Protein 3UBK (pdb70)

Foldseek 3Di:
DFKEKEEALQDLLSQLLLLLCVQLPHDYHYHYDQFDDPPVQCVQAVVSHDTWMDGPNHIDHGSVVSSVVCCVVSVHPPNQQDPPPVLNVLLVVLLCLLVPQAQVLLCVPLCPVVSLVVSLVSNLVSLVVNLVQFDCCVAGRHDGHHSSNSSCQSRVVCLVPSCCVPQVVRRSVVVNPNNVVSNVVQCVDPSSVVSVVSNVVVVVVVVVD/DQKEWEEALQDLLSQLLLLLCVQLVHDYHYHYDQFDPPPVCCVQAVVSHDTWMAGPNHIDHGSVVNNVVCCVVSVDPPRQQDPPVVLNVLLVVLLCLLVPQAQVLLVVVLPPVSLVVSLVSNLVSLVVSLVQFDCCVAGRHDGHHSSSSSCQSRVVCLCVVCCVVQVVHRSCVVNPNNVVSNVVLCVDPSSVVSVVSNVVVVVVVD

Secondary structure (DSSP, 8-state):
--EEEES-TT-HHHHHHHHHHHHHT--EEEE-------HHHHTTSTT--S-EEEETTEEE--HHHHHHHHHHH--PSS-SS-SSHHHHHHHHHHHHIIIIIIIHHHHHHH--HHHHHHHHHHHHHHHHHHHHH---SSBTTBSS--HHHHHHHHHHHHHHHHHTTT-TTT-GGGGSTTHHHHHHHHHTSHHHHHHHHHHHHHHHHHHT-/--EEEES-TT-HHHHHHHHHHHHHT--EEEE-------HHHHTTSTT--S-EEEETTEEE--HHHHHHHHHHHS-SSS-SS-SSHHHHHHHHHHHHIIIIIIIHHHTT---HHHHHHHHHHHHHHHHHHTTT---SSBTTBSS--HHHHHHHHHHHHHHHHTTTTSTTT-GGGGSTTHHHHHHHHHHSHHHHHHHHHHHHHHHH--

Nearest PDB structures (foldseek):
  3ubk-assembly1_B  TM=1.005E+00  e=1.102E-34  Leptospira interrogans serovar Lai str. 56601
  3ubk-assembly1_A  TM=9.985E-01  e=1.442E-33  Leptospira interrogans serovar Lai str. 56601
  3ubl-assembly1_B  TM=1.001E+00  e=4.849E-32  Leptospira interrogans serovar Lai str. 56601
  3ubl-assembly1_A  TM=9.989E-01  e=1.183E-31  Leptospira interrogans serovar Lai str. 56601
  6weg-assembly2_D  TM=7.909E-01  e=2.558E-08  Francisella tularensis subsp. tularensis SCHU S4

CATH classification: 3.40.30.10 (+1 more: 1.20.1050.10)

Organism: Leptospira interrogans serogroup Icterohaemorrhagiae serovar Lai (strain 56601) (NCBI:txid189518)

Structure (mmCIF, N/CA/C/O backbone):
data_3UBK
#
_entry.id   3UBK
#
_cell.length_a   82.843
_cell.length_b   82.843
_cell.length_c   175.608
_cell.angle_alpha   90.00
_cell.angle_beta   90.00
_cell.angle_gamma   90.00
#
_symmetry.space_group_name_H-M   'P 43 2 2'
#
loop_
_entity.id
_entity.type
_entity.pdbx_description
1 polymer 'Glutathione transferase'
2 non-polymer 'SULFATE ION'
3 non-polymer GLYCEROL
4 non-polymer 'CHLORIDE ION'
5 water water
#
loop_
_atom_site.group_PDB
_atom_site.id
_atom_site.type_symbol
_atom_site.label_atom_id
_atom_site.label_alt_id
_atom_site.label_comp_id
_atom_site.label_asym_id
_atom_site.label_entity_id
_atom_site.label_seq_id
_atom_site.pdbx_PDB_ins_code
_atom_site.Cartn_x
_atom_site.Cartn_y
_atom_site.Cartn_z
_atom_site.occupancy
_atom_site.B_iso_or_equiv
_atom_site.auth_seq_id
_atom_site.auth_comp_id
_atom_site.auth_asym_id
_atom_site.auth_atom_id
_atom_site.pdbx_PDB_model_num
ATOM 1 N N . VAL A 1 2 ? 49.783 47.970 13.088 1.00 66.83 0 VAL A N 1
ATOM 2 C CA . VAL A 1 2 ? 49.488 46.511 13.015 1.00 64.10 0 VAL A CA 1
ATOM 3 C C . VAL A 1 2 ? 49.231 45.952 14.415 1.00 59.20 0 VAL A C 1
ATOM 4 O O . VAL A 1 2 ? 50.077 46.059 15.306 1.00 56.61 0 VAL A O 1
ATOM 8 N N . MET A 1 3 ? 48.058 45.354 14.589 1.00 53.66 1 MET A N 1
ATOM 9 C CA . MET A 1 3 ? 47.616 44.847 15.882 1.00 53.16 1 MET A CA 1
ATOM 10 C C . MET A 1 3 ? 48.496 43.719 16.424 1.00 48.99 1 MET A C 1
ATOM 11 O O . MET A 1 3 ? 48.817 43.692 17.610 1.00 46.47 1 MET A O 1
ATOM 16 N N . ILE A 1 4 ? 48.854 42.782 15.546 1.00 41.27 2 ILE A N 1
ATOM 17 C CA . ILE A 1 4 ? 49.549 41.568 15.939 1.00 40.81 2 ILE A CA 1
ATOM 18 C C . ILE A 1 4 ? 51.024 41.608 15.559 1.00 37.46 2 ILE A C 1
ATOM 19 O O . ILE A 1 4 ? 51.370 41.816 14.401 1.00 36.94 2 ILE A O 1
ATOM 24 N N . LYS A 1 5 ? 51.892 41.434 16.545 1.00 35.75 3 LYS A N 1
ATOM 25 C CA . LYS A 1 5 ? 53.315 41.304 16.263 1.00 37.23 3 LYS A CA 1
ATOM 26 C C . LYS A 1 5 ? 53.767 39.910 16.661 1.00 35.14 3 LYS A C 1
ATOM 27 O O . LYS A 1 5 ? 53.522 39.475 17.784 1.00 35.00 3 LYS A O 1
ATOM 33 N N . LEU A 1 6 ? 54.412 39.211 15.734 1.00 35.37 4 LEU A N 1
ATOM 34 C CA . LEU A 1 6 ? 54.976 37.895 15.996 1.00 35.65 4 LEU A CA 1
ATOM 35 C C . LEU A 1 6 ? 56.503 37.980 16.048 1.00 40.98 4 LEU A C 1
ATOM 36 O O . LEU A 1 6 ? 57.148 38.203 15.021 1.00 38.12 4 LEU A O 1
ATOM 41 N N . HIS A 1 7 ? 57.073 37.801 17.236 1.00 34.91 5 HIS A N 1
ATOM 42 C CA . HIS A 1 7 ? 58.523 37.855 17.410 1.00 37.05 5 HIS A CA 1
ATOM 43 C C . HIS A 1 7 ? 59.100 36.475 17.203 1.00 36.42 5 HIS A C 1
ATOM 44 O O . HIS A 1 7 ? 58.702 35.519 17.878 1.00 34.91 5 HIS A O 1
ATOM 51 N N . GLY A 1 8 ? 60.030 36.367 16.260 1.00 37.20 6 GLY A N 1
ATOM 52 C CA . GLY A 1 8 ? 60.707 35.102 15.985 1.00 36.68 6 GLY A CA 1
ATOM 53 C C . GLY A 1 8 ? 60.949 34.905 14.494 1.00 40.25 6 GLY A C 1
ATOM 54 O O . GLY A 1 8 ? 60.145 35.328 13.664 1.00 36.31 6 GLY A O 1
ATOM 55 N N . ALA A 1 9 ? 62.051 34.243 14.157 1.00 41.31 7 ALA A N 1
ATOM 56 C CA . ALA A 1 9 ? 62.476 34.089 12.763 1.00 45.48 7 ALA A CA 1
ATOM 57 C C . ALA A 1 9 ? 61.815 32.902 12.068 1.00 42.16 7 ALA A C 1
ATOM 58 O O . ALA A 1 9 ? 61.372 31.947 12.717 1.00 38.92 7 ALA A O 1
ATOM 60 N N . SER A 1 10 ? 61.777 32.958 10.740 1.00 36.25 8 SER A N 1
ATOM 61 C CA . SER A 1 10 ? 61.054 31.972 9.947 1.00 35.77 8 SER A CA 1
ATOM 62 C C . SER A 1 10 ? 61.757 30.633 9.855 1.00 36.99 8 SER A C 1
ATOM 63 O O . SER A 1 10 ? 61.240 29.728 9.224 1.00 37.67 8 SER A O 1
ATOM 66 N N . ILE A 1 11 ? 62.925 30.501 10.483 1.00 36.25 9 ILE A N 1
ATOM 67 C CA . ILE A 1 11 ? 63.584 29.202 10.530 1.00 42.69 9 ILE A CA 1
ATOM 68 C C . ILE A 1 11 ? 63.100 28.343 11.699 1.00 44.45 9 ILE A C 1
ATOM 69 O O . ILE A 1 11 ? 63.373 27.144 11.737 1.00 46.04 9 ILE A O 1
ATOM 74 N N . SER A 1 12 ? 62.395 28.951 12.651 1.00 41.77 10 SER A N 1
ATOM 75 C CA . SER A 1 12 ? 61.816 28.188 13.762 1.00 38.93 10 SER A CA 1
ATOM 76 C C . SER A 1 12 ? 60.506 27.498 13.372 1.00 41.36 10 SER A C 1
ATOM 77 O O . SER A 1 12 ? 59.567 28.143 12.883 1.00 38.70 10 SER A O 1
ATOM 80 N N . ASN A 1 13 ? 60.413 26.193 13.602 1.00 36.83 11 ASN A N 1
AT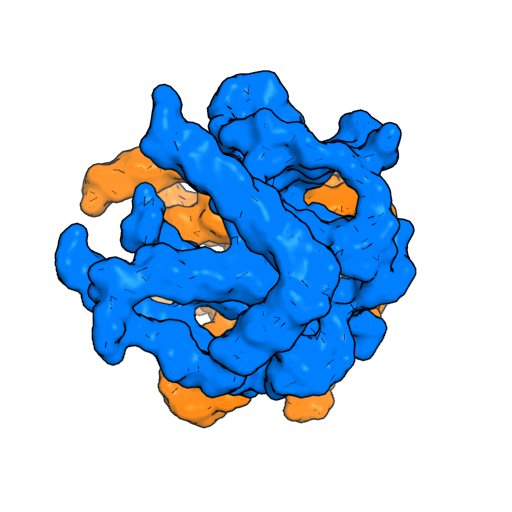OM 81 C CA . ASN A 1 13 ? 59.152 25.514 13.331 1.00 37.53 11 ASN A CA 1
ATOM 82 C C . ASN A 1 13 ? 57.991 25.933 14.256 1.00 40.74 11 ASN A C 1
ATOM 83 O O . ASN A 1 13 ? 56.821 25.885 13.855 1.00 33.83 11 ASN A O 1
ATOM 88 N N . TYR A 1 14 ? 58.310 26.355 15.477 1.00 35.97 12 TYR A N 1
ATOM 89 C CA . TYR A 1 14 ? 57.283 26.859 16.394 1.00 34.59 12 TYR A CA 1
ATOM 90 C C . TYR A 1 14 ? 56.752 28.225 15.961 1.00 36.37 12 TYR A C 1
ATOM 91 O O . TYR A 1 14 ? 55.569 28.505 16.110 1.00 30.38 12 TYR A O 1
ATOM 100 N N . VAL A 1 15 ? 57.627 29.066 15.422 1.00 31.34 13 VAL A N 1
ATOM 101 C CA . VAL A 1 15 ? 57.189 30.331 14.827 1.00 32.39 13 VAL A CA 1
ATOM 102 C C . VAL A 1 15 ? 56.283 30.008 13.646 1.00 32.99 13 VAL A C 1
ATOM 103 O O . VAL A 1 15 ? 55.183 30.564 13.495 1.00 31.76 13 VAL A O 1
ATOM 107 N N . ASN A 1 16 ? 56.722 29.071 12.818 1.00 28.69 14 ASN A N 1
ATOM 108 C CA . ASN A 1 16 ? 55.977 28.738 11.622 1.00 32.85 14 ASN A CA 1
ATOM 109 C C . ASN A 1 16 ? 54.626 28.119 11.927 1.00 36.52 14 ASN A C 1
ATOM 110 O O . ASN A 1 16 ? 53.655 28.385 11.224 1.00 31.35 14 ASN A O 1
ATOM 115 N N . LYS A 1 17 ? 54.567 27.283 12.962 1.00 33.22 15 LYS A N 1
ATOM 116 C CA . LYS A 1 17 ? 53.291 26.768 13.448 1.00 30.20 15 LYS A CA 1
ATOM 117 C C . LYS A 1 17 ? 52.281 27.915 13.681 1.00 32.27 15 LYS A C 1
ATOM 118 O O . LYS A 1 17 ? 51.133 27.856 13.238 1.00 32.01 15 LYS A O 1
ATOM 124 N N . VAL A 1 18 ? 52.709 28.953 14.386 1.00 29.54 16 VAL A N 1
ATOM 125 C CA . VAL A 1 18 ? 51.835 30.099 14.679 1.00 32.15 16 VAL A CA 1
ATOM 126 C C . VAL A 1 18 ? 51.492 30.883 13.399 1.00 33.46 16 VAL A C 1
ATOM 127 O O . VAL A 1 18 ? 50.339 31.279 13.158 1.00 33.01 16 VAL A O 1
ATOM 131 N N . LYS A 1 19 ? 52.500 31.081 12.565 1.00 30.15 17 LYS A N 1
ATOM 132 C CA . LYS A 1 19 ? 52.350 31.825 11.317 1.00 33.74 17 LYS A CA 1
ATOM 133 C C . LYS A 1 19 ? 51.313 31.184 10.385 1.00 30.44 17 LYS A C 1
ATOM 134 O O . LYS A 1 19 ? 50.521 31.881 9.734 1.00 32.33 17 LYS A O 1
ATOM 140 N N . LEU A 1 20 ? 51.317 29.852 10.303 1.00 31.78 18 LEU A N 1
ATOM 141 C CA . LEU A 1 20 ? 50.328 29.142 9.509 1.00 29.36 18 LEU A CA 1
ATOM 142 C C . LEU A 1 20 ? 48.886 29.472 9.932 1.00 33.15 18 LEU A C 1
ATOM 143 O O . LEU A 1 20 ? 47.984 29.648 9.083 1.00 28.60 18 LEU A O 1
ATOM 148 N N . GLY A 1 21 ? 48.663 29.535 11.242 1.00 30.21 19 GLY A N 1
ATOM 149 C CA . GLY A 1 21 ? 47.335 29.841 11.781 1.00 31.89 19 GLY A CA 1
ATOM 150 C C . GLY A 1 21 ? 46.929 31.274 11.490 1.00 30.80 19 GLY A C 1
ATOM 151 O O . GLY A 1 21 ? 45.805 31.525 11.077 1.00 31.53 19 GLY A O 1
ATOM 152 N N . ILE A 1 22 ? 47.848 32.213 11.701 1.00 30.15 20 ILE A N 1
ATOM 153 C CA . ILE A 1 22 ? 47.595 33.631 11.406 1.00 27.43 20 ILE A CA 1
ATOM 154 C C . ILE A 1 22 ? 47.256 33.834 9.923 1.00 30.56 20 ILE A C 1
ATOM 155 O O . ILE A 1 22 ? 46.282 34.515 9.582 1.00 30.87 20 ILE A O 1
ATOM 160 N N . LEU A 1 23 ? 48.064 33.247 9.045 1.00 31.73 21 LEU A N 1
ATOM 161 C CA . LEU A 1 23 ? 47.874 33.397 7.601 1.00 30.44 21 LEU A CA 1
ATOM 162 C C . LEU A 1 23 ? 46.566 32.788 7.146 1.00 34.93 21 LEU A C 1
ATOM 163 O O . LEU A 1 23 ? 45.866 33.359 6.311 1.00 30.09 21 LEU A O 1
ATOM 168 N N . GLU A 1 24 ? 46.234 31.621 7.691 1.00 29.78 22 GLU A N 1
ATOM 169 C CA . GLU A 1 24 ? 45.046 30.919 7.238 1.00 28.41 22 GLU A CA 1
ATOM 170 C C . GLU A 1 24 ? 43.747 31.657 7.583 1.00 32.48 22 GLU A C 1
ATOM 171 O O . GLU A 1 24 ? 42.785 31.613 6.801 1.00 29.90 22 GLU A O 1
ATOM 177 N N . LYS A 1 25 ? 43.731 32.325 8.742 1.00 30.26 23 LYS A N 1
ATOM 178 C CA . LYS A 1 25 ? 42.623 33.178 9.155 1.00 32.20 23 LYS A CA 1
ATOM 179 C C . LYS A 1 25 ? 42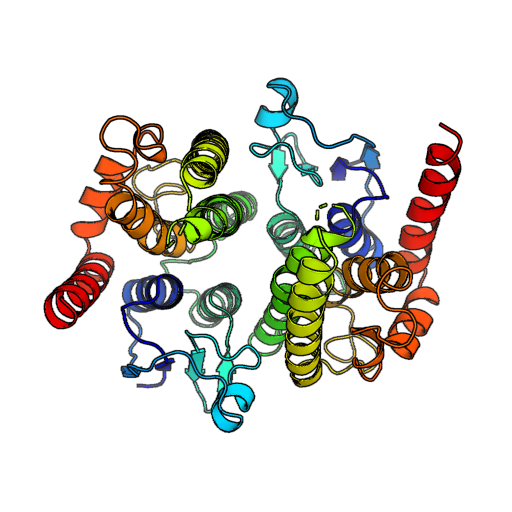.608 34.511 8.399 1.00 37.66 23 LYS A C 1
ATOM 180 O O . LYS A 1 25 ? 41.608 35.229 8.413 1.00 36.14 23 LYS A O 1
ATOM 186 N N . GLY A 1 26 ? 43.730 34.849 7.778 1.00 37.43 24 GLY A N 1
ATOM 187 C CA . GLY A 1 26 ? 43.841 36.095 7.039 1.00 36.82 24 GLY A CA 1
ATOM 188 C C . GLY A 1 26 ? 44.104 37.288 7.933 1.00 36.44 24 GLY A C 1
ATOM 189 O O . GLY A 1 26 ? 43.756 38.411 7.587 1.00 38.69 24 GLY A O 1
ATOM 190 N N . LEU A 1 27 ? 44.698 37.059 9.096 1.00 31.12 25 LEU A N 1
ATOM 191 C CA . LEU A 1 27 ? 44.968 38.155 10.017 1.00 32.75 25 LEU A CA 1
ATOM 192 C C . LEU A 1 27 ? 46.176 38.952 9.532 1.00 36.69 25 LEU A C 1
ATOM 193 O O . LEU A 1 27 ? 47.099 38.385 8.956 1.00 42.28 25 LEU A O 1
ATOM 198 N N . GLU A 1 28 ? 46.177 40.257 9.775 1.00 39.50 26 GLU A N 1
ATOM 199 C CA . GLU A 1 28 ? 47.364 41.069 9.524 1.00 45.62 26 GLU A CA 1
ATOM 200 C C . GLU A 1 28 ? 48.320 41.010 10.712 1.00 42.95 26 GLU A C 1
ATOM 201 O O . GLU A 1 28 ? 47.895 41.082 11.866 1.00 42.39 26 GLU A O 1
ATOM 207 N N . TYR A 1 29 ? 49.612 40.901 10.426 1.00 38.08 27 TYR A N 1
ATOM 208 C CA . TYR A 1 29 ? 50.617 40.822 11.479 1.00 36.73 27 TYR A CA 1
ATOM 209 C C . TYR A 1 29 ? 51.937 41.390 10.964 1.00 39.26 27 TYR A C 1
ATOM 210 O O . TYR A 1 29 ? 52.139 41.513 9.756 1.00 35.42 27 TYR A O 1
ATOM 219 N N . GLU A 1 30 ? 52.828 41.747 11.880 1.00 36.94 28 GLU A N 1
ATOM 220 C CA . GLU A 1 30 ? 54.211 41.983 11.501 1.00 44.75 28 GLU A CA 1
ATOM 221 C C . GLU A 1 30 ? 55.100 40.953 12.177 1.00 42.19 28 GLU A C 1
ATOM 222 O O . GLU A 1 30 ? 54.945 40.667 13.365 1.00 41.08 28 GLU A O 1
ATOM 228 N N . GLN A 1 31 ? 56.016 40.375 11.414 1.00 37.49 29 GLN A N 1
ATOM 229 C CA . GLN A 1 31 ? 56.962 39.438 11.988 1.00 38.99 29 GLN A CA 1
ATOM 230 C C . GLN A 1 31 ? 58.271 40.156 12.305 1.00 43.32 29 GLN A C 1
ATOM 231 O O . GLN A 1 31 ? 58.873 40.790 11.433 1.00 43.02 29 GLN A O 1
ATOM 237 N N . ILE A 1 32 ? 58.689 40.059 13.564 1.00 41.43 30 ILE A N 1
ATOM 238 C CA . ILE A 1 32 ? 59.915 40.687 14.039 1.00 44.13 30 ILE A CA 1
ATOM 239 C C . ILE A 1 32 ? 60.957 39.609 14.220 1.00 46.33 30 ILE A C 1
ATOM 240 O O . ILE A 1 32 ? 60.836 38.754 15.098 1.00 41.40 30 ILE A O 1
ATOM 245 N N . ARG A 1 33 ? 61.973 39.641 13.365 1.00 43.07 31 ARG A N 1
ATOM 246 C CA . ARG A 1 33 ? 62.964 38.586 13.331 1.00 49.65 31 ARG A CA 1
ATOM 247 C C . ARG A 1 33 ? 63.947 38.787 14.463 1.00 56.35 31 ARG A C 1
ATOM 248 O O . ARG A 1 33 ? 64.692 39.764 14.496 1.00 58.47 31 ARG A O 1
ATOM 256 N N . ILE A 1 34 ? 63.910 37.868 15.413 1.00 56.67 32 ILE A N 1
ATOM 257 C CA . ILE A 1 34 ? 64.912 37.794 16.443 1.00 55.99 32 ILE A CA 1
ATOM 258 C C . ILE A 1 34 ? 65.198 36.321 16.661 1.00 59.99 32 ILE A C 1
ATOM 259 O O . ILE A 1 34 ? 64.460 35.447 16.172 1.00 48.91 32 ILE A O 1
ATOM 264 N N . ALA A 1 35 ? 66.283 36.056 17.383 1.00 62.77 33 ALA A N 1
ATOM 265 C CA . ALA A 1 35 ? 66.659 34.706 17.773 1.00 64.71 33 ALA A CA 1
ATOM 266 C C . ALA A 1 35 ? 66.367 34.549 19.258 1.00 64.03 33 ALA A C 1
ATOM 267 O O . ALA A 1 35 ? 66.201 35.548 19.968 1.00 61.11 33 ALA A O 1
ATOM 269 N N . PRO A 1 36 ? 66.291 33.298 19.733 1.00 63.10 34 PRO A N 1
ATOM 270 C CA . PRO A 1 36 ? 66.141 33.086 21.167 1.00 65.82 34 PRO A CA 1
ATOM 271 C C . PRO A 1 36 ? 67.216 33.876 21.919 1.00 67.32 34 PRO A C 1
ATOM 272 O O . PRO A 1 36 ? 68.236 34.246 21.329 1.00 66.61 34 PRO A O 1
ATOM 276 N N . SER A 1 37 ? 66.992 34.149 23.200 1.00 65.31 35 SER A N 1
ATOM 277 C CA . SER A 1 37 ? 67.927 34.972 23.964 1.00 65.04 35 SER A CA 1
ATOM 278 C C . SER A 1 37 ? 67.645 34.918 25.470 1.00 67.09 35 SER A C 1
ATOM 279 O O . SER A 1 37 ? 66.494 34.783 25.895 1.00 64.39 35 SER A O 1
ATOM 282 N N . GLN A 1 38 ? 68.702 35.017 26.273 1.00 65.14 36 GLN A N 1
ATOM 283 C CA . GLN A 1 38 ? 68.553 35.020 27.725 1.00 67.54 36 GLN A CA 1
ATOM 284 C C . GLN A 1 38 ? 68.775 36.410 28.333 1.00 71.11 36 GLN A C 1
ATOM 285 O O . GLN A 1 38 ? 68.839 36.557 29.555 1.00 72.30 36 GLN A O 1
ATOM 291 N N . GLU A 1 39 ? 68.884 37.428 27.482 1.00 71.86 37 GLU A N 1
ATOM 292 C CA . GLU A 1 39 ? 68.943 38.810 27.961 1.00 75.81 37 GLU A CA 1
ATOM 293 C C . GLU A 1 39 ? 67.745 39.119 28.856 1.00 76.83 37 GLU A C 1
ATOM 294 O O . GLU A 1 39 ? 66.601 38.787 28.519 1.00 74.57 37 GLU A O 1
ATOM 300 N N . GLU A 1 40 ? 68.014 39.753 29.994 1.00 74.96 38 GLU A N 1
ATOM 301 C CA . GLU A 1 40 ? 66.970 40.079 30.962 1.00 74.72 38 GLU A CA 1
ATOM 302 C C . GLU A 1 40 ? 65.834 40.876 30.313 1.00 75.36 38 GLU A C 1
ATOM 303 O O . GLU A 1 40 ? 64.688 40.840 30.773 1.00 75.92 38 GLU A O 1
ATOM 309 N N . ASP A 1 41 ? 66.162 41.585 29.238 1.00 73.38 39 ASP A N 1
ATOM 310 C CA . ASP A 1 41 ? 65.187 42.382 28.505 1.00 74.34 39 ASP A CA 1
ATOM 311 C C . ASP A 1 41 ? 64.164 41.466 27.824 1.00 70.81 39 ASP A C 1
ATOM 312 O O . ASP A 1 41 ? 62.953 41.708 27.870 1.00 67.82 39 ASP A O 1
ATOM 317 N N . PHE A 1 42 ? 64.668 40.406 27.204 1.00 65.87 40 PHE A N 1
ATOM 318 C CA . PHE A 1 42 ? 63.828 39.432 26.519 1.00 63.12 40 PHE A CA 1
ATOM 319 C C . PHE A 1 42 ? 63.078 38.543 27.519 1.00 60.91 40 PHE A C 1
ATOM 320 O O . PHE A 1 42 ? 61.881 38.290 27.356 1.00 56.46 40 PHE A O 1
ATOM 328 N N . LEU A 1 43 ? 63.776 38.088 28.558 1.00 52.60 41 LEU A N 1
ATOM 329 C CA . LEU A 1 43 ? 63.173 37.204 29.557 1.00 55.03 41 LEU A CA 1
ATOM 330 C C . LEU A 1 43 ? 61.936 37.827 30.195 1.00 56.42 41 LEU A C 1
ATOM 331 O O . LEU A 1 43 ? 61.052 37.119 30.690 1.00 52.89 41 LEU A O 1
ATOM 336 N N . LYS A 1 44 ? 61.876 39.154 30.185 1.00 57.94 42 LYS A N 1
ATOM 337 C CA . LYS A 1 44 ? 60.725 39.855 30.734 1.00 60.65 42 LYS A CA 1
ATOM 338 C C . LYS A 1 44 ? 59.452 39.601 29.919 1.00 58.03 42 LYS A C 1
ATOM 339 O O . LYS A 1 44 ? 58.346 39.662 30.463 1.00 56.03 42 LYS A O 1
ATOM 345 N N . ILE A 1 45 ? 59.606 39.317 28.625 1.00 55.18 43 ILE A N 1
ATOM 346 C CA . ILE A 1 45 ? 58.453 39.038 27.762 1.00 53.54 43 ILE A CA 1
ATOM 347 C C . ILE A 1 45 ? 58.371 37.561 27.384 1.00 53.12 43 ILE A C 1
ATOM 348 O O . ILE A 1 45 ? 57.307 37.067 26.995 1.00 53.24 43 ILE A O 1
ATOM 353 N N . SER A 1 46 ? 59.496 36.865 27.525 1.00 48.40 44 SER A N 1
ATOM 354 C CA . SER A 1 46 ? 59.603 35.453 27.184 1.00 43.91 44 SER A CA 1
ATOM 355 C C . SER A 1 46 ? 60.512 34.753 28.184 1.00 48.30 44 SER A C 1
ATOM 356 O O . SER A 1 46 ? 61.698 34.536 27.917 1.00 44.07 44 SER A O 1
ATOM 359 N N . PRO A 1 47 ? 59.943 34.389 29.340 1.00 50.64 45 PRO A N 1
ATOM 360 C CA . PRO A 1 47 ? 60.617 33.829 30.514 1.00 51.09 45 PRO A CA 1
ATOM 361 C C . PRO A 1 47 ? 61.679 32.759 30.229 1.00 53.25 45 PRO A C 1
ATOM 362 O O . PRO A 1 47 ? 62.698 32.730 30.917 1.00 50.71 45 PRO A O 1
ATOM 366 N N . MET A 1 48 ? 61.445 31.889 29.245 1.00 52.48 46 MET A N 1
ATOM 367 C CA . MET A 1 48 ? 62.405 30.825 28.907 1.00 51.79 46 MET A CA 1
ATOM 368 C C . MET A 1 48 ? 63.387 31.235 27.816 1.00 51.46 46 MET A C 1
ATOM 369 O O . MET A 1 48 ? 64.270 30.456 27.443 1.00 51.14 46 MET A O 1
ATOM 374 N N . GLY A 1 49 ? 63.218 32.442 27.282 1.00 46.18 47 GLY A N 1
ATOM 375 C CA . GLY A 1 49 ? 64.069 32.911 26.188 1.00 46.72 47 GLY A CA 1
ATOM 376 C C . GLY A 1 49 ? 63.743 32.259 24.851 1.00 49.61 47 GLY A C 1
ATOM 377 O O . GLY A 1 49 ? 64.594 32.183 23.963 1.00 53.43 47 GLY A O 1
ATOM 378 N N . LYS A 1 50 ? 62.503 31.797 24.699 1.00 47.67 48 LYS A N 1
ATOM 379 C CA . LYS A 1 50 ? 62.092 31.096 23.481 1.00 43.55 48 LYS A CA 1
ATOM 380 C C . LYS A 1 50 ? 61.365 32.007 22.502 1.00 39.55 48 LYS A C 1
ATOM 381 O O . LYS A 1 50 ? 60.897 33.088 22.861 1.00 39.83 48 LYS A O 1
ATOM 387 N N . ILE A 1 51 ? 61.276 31.547 21.260 1.00 40.34 49 ILE A N 1
ATOM 388 C CA . ILE A 1 51 ? 60.397 32.143 20.269 1.00 40.70 49 ILE A CA 1
ATOM 389 C C . ILE A 1 51 ? 59.450 31.034 19.832 1.00 37.16 49 ILE A C 1
ATOM 390 O O . ILE A 1 51 ? 59.804 29.861 19.916 1.00 43.56 49 ILE A O 1
ATOM 395 N N . PRO A 1 52 ? 58.247 31.386 19.362 1.00 34.31 50 PRO A N 1
ATOM 396 C CA . PRO A 1 52 ? 57.697 32.724 19.141 1.00 34.91 50 PRO A CA 1
ATOM 397 C C . PRO A 1 52 ? 57.125 33.383 20.391 1.00 35.88 50 PRO A C 1
ATOM 398 O O . PRO A 1 52 ? 56.771 32.709 21.369 1.00 33.92 50 PRO A O 1
ATOM 402 N N . VAL A 1 53 ? 57.033 34.707 20.337 1.00 31.60 51 VAL A N 1
ATOM 403 C CA . VAL A 1 53 ? 56.253 35.467 21.296 1.00 33.87 51 VAL A CA 1
ATOM 404 C C . VAL A 1 53 ? 55.245 36.272 20.493 1.00 37.31 51 VAL A C 1
ATOM 405 O O . VAL A 1 53 ? 55.609 36.899 19.493 1.00 36.82 51 VAL A O 1
ATOM 409 N N . LEU A 1 54 ? 53.981 36.248 20.913 1.00 28.75 52 LEU A N 1
ATOM 410 C CA . LEU A 1 54 ? 52.962 37.092 20.301 1.00 33.38 52 LEU A CA 1
ATOM 411 C C . LEU A 1 54 ? 52.790 38.358 21.122 1.00 37.47 52 LEU A C 1
ATOM 412 O O . LEU A 1 54 ? 52.660 38.311 22.357 1.00 39.52 52 LEU A O 1
ATOM 417 N N . GLU A 1 55 ? 52.798 39.498 20.445 1.00 34.71 53 GLU A N 1
ATOM 418 C CA . GLU A 1 55 ? 52.538 40.765 21.123 1.00 33.38 53 GLU A CA 1
ATOM 419 C C . GLU A 1 55 ? 51.255 41.391 20.585 1.00 37.83 53 GLU A C 1
ATOM 420 O O . GLU A 1 55 ? 51.081 41.526 19.372 1.00 34.26 53 GLU A O 1
ATOM 426 N N . MET A 1 56 ? 50.344 41.718 21.492 1.00 39.82 54 MET A N 1
ATOM 427 C CA . MET A 1 56 ? 49.159 42.529 21.184 1.00 48.89 54 MET A CA 1
ATOM 428 C C . MET A 1 56 ? 48.918 43.477 22.347 1.00 56.46 54 MET A C 1
ATOM 429 O O . MET A 1 56 ? 49.123 43.106 23.501 1.00 60.31 54 MET A O 1
ATOM 434 N N . ASP A 1 57 ? 48.461 44.689 22.059 1.00 64.07 55 ASP A N 1
ATOM 435 C CA . ASP A 1 57 ? 48.123 45.640 23.121 1.00 68.56 55 ASP A CA 1
ATOM 436 C C . ASP A 1 57 ? 49.141 45.633 24.265 1.00 68.97 55 ASP A C 1
ATOM 437 O O . ASP A 1 57 ? 48.761 45.525 25.429 1.00 73.59 55 ASP A O 1
ATOM 439 N N . GLY A 1 58 ? 50.426 45.757 23.932 1.00 66.98 56 GLY A N 1
ATOM 440 C CA . GLY A 1 58 ? 51.498 45.733 24.933 1.00 62.92 56 GLY A CA 1
ATOM 441 C C . GLY A 1 58 ? 51.518 44.497 25.824 1.00 58.22 56 GLY A C 1
ATOM 442 O O . GLY A 1 58 ? 52.243 44.447 26.816 1.00 57.44 56 GLY A O 1
ATOM 443 N N . LYS A 1 59 ? 50.719 43.496 25.477 1.00 53.41 57 LYS A N 1
ATOM 444 C CA . LYS A 1 59 ? 50.706 42.240 26.212 1.00 49.67 57 LYS A CA 1
ATOM 445 C C . LYS A 1 59 ? 51.381 41.129 25.414 1.00 44.62 57 LYS A C 1
ATOM 446 O O . LYS A 1 59 ? 51.302 41.104 24.183 1.00 40.05 57 LYS A O 1
ATOM 452 N N . PHE A 1 60 ? 52.035 40.207 26.118 1.00 36.59 58 PHE A N 1
ATOM 453 C CA . PHE A 1 60 ? 52.836 39.193 25.462 1.00 35.63 58 PHE A CA 1
ATOM 454 C C . PHE A 1 60 ? 52.407 37.785 25.819 1.00 35.16 58 PHE A C 1
ATOM 455 O O . PHE A 1 60 ? 52.183 37.485 26.985 1.00 38.83 58 PHE A O 1
ATOM 463 N N . ILE A 1 61 ? 52.327 36.914 24.815 1.00 32.84 59 ILE A N 1
ATOM 464 C CA . ILE A 1 61 ? 52.089 35.489 25.045 1.00 35.05 59 ILE A CA 1
ATOM 465 C C . ILE A 1 61 ? 53.254 34.705 24.439 1.00 39.03 59 ILE A C 1
ATOM 466 O O . ILE A 1 61 ? 53.622 34.944 23.283 1.00 38.27 59 ILE A O 1
ATOM 471 N N . PHE A 1 62 ? 53.843 33.781 25.200 1.00 31.29 60 PHE A N 1
ATOM 472 C CA . PHE A 1 62 ? 55.171 33.245 24.830 1.00 39.06 60 PHE A CA 1
ATOM 473 C C . PHE A 1 62 ? 55.298 31.730 24.682 1.00 42.28 60 PHE A C 1
ATOM 474 O O . PHE A 1 62 ? 56.405 31.181 24.793 1.00 48.57 60 PHE A O 1
ATOM 482 N N . GLU A 1 63 ? 54.195 31.047 24.435 1.00 37.51 61 GLU A N 1
ATOM 483 C CA A GLU A 1 63 ? 54.239 29.619 24.117 0.50 37.42 61 GLU A CA 1
ATOM 484 C CA B GLU A 1 63 ? 54.268 29.629 24.096 0.50 37.50 61 GLU A CA 1
ATOM 485 C C . GLU A 1 63 ? 53.311 29.382 22.933 1.00 35.72 61 GLU A C 1
ATOM 486 O O . GLU A 1 63 ? 52.165 29.838 22.947 1.00 32.11 61 GLU A O 1
ATOM 497 N N . SER A 1 64 ? 53.803 28.692 21.910 1.00 30.81 62 SER A N 1
ATOM 498 C CA . SER A 1 64 ? 53.101 28.564 20.643 1.00 32.64 62 SER A CA 1
ATOM 499 C C . SER A 1 64 ? 51.703 27.966 20.764 1.00 33.01 62 SER A C 1
ATOM 500 O O . SER A 1 64 ? 50.772 28.407 20.088 1.00 32.87 62 SER A O 1
ATOM 503 N N . GLY A 1 65 ? 51.548 26.947 21.604 1.00 34.64 63 GLY A N 1
ATOM 504 C CA . GLY A 1 65 ? 50.205 26.401 21.856 1.00 33.18 63 GLY A CA 1
ATOM 505 C C . GLY A 1 65 ? 49.246 27.420 22.464 1.00 29.06 63 GLY A C 1
ATOM 506 O O . GLY A 1 65 ? 48.114 27.597 21.984 1.00 28.78 63 GLY A O 1
ATOM 507 N N . ALA A 1 66 ? 49.677 28.098 23.524 1.00 30.68 64 ALA A N 1
ATOM 508 C CA . ALA A 1 66 ? 48.840 29.153 24.134 1.00 27.58 64 ALA A CA 1
ATOM 509 C C . ALA A 1 66 ? 48.545 30.297 23.160 1.00 27.50 64 ALA A C 1
ATOM 510 O O . ALA A 1 66 ? 47.448 30.851 23.171 1.00 28.18 64 ALA A O 1
ATOM 512 N N . ILE A 1 67 ? 49.538 30.682 22.354 1.00 27.93 65 ILE A N 1
ATOM 513 C CA . ILE A 1 67 ? 49.316 31.690 21.297 1.00 29.96 65 ILE A CA 1
ATOM 514 C C . ILE A 1 67 ? 48.176 31.298 20.340 1.00 30.10 65 ILE A C 1
ATOM 515 O O . ILE A 1 67 ? 47.252 32.080 20.104 1.00 28.80 65 ILE A O 1
ATOM 520 N N . LEU A 1 68 ? 48.238 30.097 19.773 1.00 24.64 66 LEU A N 1
ATOM 521 C CA . LEU A 1 68 ? 47.215 29.691 18.814 1.00 30.66 66 LEU A CA 1
ATOM 522 C C . LEU A 1 68 ? 45.833 29.472 19.453 1.00 26.64 66 LEU A C 1
ATOM 523 O O . LEU A 1 68 ? 44.820 29.740 18.826 1.00 31.09 66 LEU A O 1
ATOM 528 N N . GLU A 1 69 ? 45.792 28.999 20.700 1.00 25.55 67 GLU A N 1
ATOM 529 C CA . GLU A 1 69 ? 44.510 28.860 21.404 1.00 27.26 67 GLU A CA 1
ATOM 530 C C . GLU A 1 69 ? 43.921 30.247 21.653 1.00 25.74 67 GLU A C 1
ATOM 531 O O . GLU A 1 69 ? 42.713 30.463 21.552 1.00 27.89 67 GLU A O 1
ATOM 537 N N . PHE A 1 70 ? 44.798 31.193 21.959 1.00 25.06 68 PHE A N 1
ATOM 538 C CA . PHE A 1 70 ? 44.375 32.576 22.199 1.00 26.30 68 PHE A CA 1
ATOM 539 C C . PHE A 1 70 ? 43.821 33.229 20.919 1.00 29.40 68 PHE A C 1
ATOM 540 O O . PHE A 1 70 ? 42.711 33.788 20.914 1.00 29.64 68 PHE A O 1
ATOM 548 N N . LEU A 1 71 ? 44.593 33.153 19.838 1.00 26.34 69 LEU A N 1
ATOM 549 C CA . LEU A 1 71 ? 44.176 33.738 18.570 1.00 26.13 69 LEU A CA 1
ATOM 550 C C . LEU A 1 71 ? 42.860 33.133 18.094 1.00 29.73 69 LEU A C 1
ATOM 551 O O . LEU A 1 71 ? 42.008 33.843 17.572 1.00 29.83 69 LEU A O 1
ATOM 556 N N . ASP A 1 72 ? 42.685 31.829 18.287 1.00 26.96 70 ASP A N 1
ATOM 557 C CA . ASP A 1 72 ? 41.450 31.177 17.875 1.00 28.38 70 ASP A CA 1
ATOM 558 C C . ASP A 1 72 ? 40.256 31.625 18.723 1.00 32.78 70 ASP A C 1
ATOM 559 O O . ASP A 1 72 ? 39.138 31.640 18.235 1.00 30.24 70 ASP A O 1
ATOM 564 N N . THR A 1 73 ? 40.503 31.989 19.983 1.00 27.98 71 THR A N 1
ATOM 565 C CA . THR A 1 73 ? 39.447 32.458 20.857 1.00 28.75 71 THR A CA 1
ATOM 566 C C . THR A 1 73 ? 39.028 33.882 20.468 1.00 33.56 71 THR A C 1
ATOM 567 O O . THR A 1 73 ? 37.842 34.163 20.246 1.00 29.23 71 THR A O 1
ATOM 571 N N . ILE A 1 74 ? 39.999 34.784 20.369 1.00 27.61 72 ILE A N 1
ATOM 572 C CA . ILE A 1 74 ? 39.656 36.165 20.046 1.00 33.05 72 ILE A CA 1
ATOM 573 C C . ILE A 1 74 ? 39.364 36.429 18.569 1.00 31.35 72 ILE A C 1
ATOM 574 O O . ILE A 1 74 ? 38.627 37.353 18.250 1.00 30.15 72 ILE A O 1
ATOM 579 N N . PHE A 1 75 ? 39.959 35.646 17.671 1.00 28.27 73 PHE A N 1
ATOM 580 C CA . PHE A 1 75 ? 39.643 35.758 16.237 1.00 29.35 73 PHE A CA 1
ATOM 581 C C . PHE A 1 75 ? 39.047 34.459 15.703 1.00 27.81 73 PHE A C 1
ATOM 582 O O . PHE A 1 75 ? 39.729 33.706 14.993 1.00 31.48 73 PHE A O 1
ATOM 590 N N . PRO A 1 76 ? 37.771 34.188 16.033 1.00 28.96 74 PRO A N 1
ATOM 591 C CA . PRO A 1 76 ? 37.167 32.888 15.738 1.00 28.98 74 PRO A CA 1
ATOM 592 C C . PRO A 1 76 ? 36.751 32.714 14.272 1.00 30.52 74 PRO A C 1
ATOM 593 O O . PRO A 1 76 ? 36.193 31.681 13.924 1.00 32.04 74 PRO A O 1
ATOM 597 N N . GLN A 1 77 ? 37.036 33.698 13.424 1.00 30.35 75 GLN A N 1
ATOM 598 C CA . GLN A 1 77 ? 36.767 33.572 11.985 1.00 30.59 75 GLN A CA 1
ATOM 599 C C . GLN A 1 77 ? 37.460 32.347 11.400 1.00 38.29 75 GLN A C 1
ATOM 600 O O . GLN A 1 77 ? 38.478 31.879 11.936 1.00 31.82 75 GLN A O 1
ATOM 606 N N . THR A 1 78 ? 36.920 31.847 10.289 1.00 33.38 76 THR A N 1
ATOM 607 C CA A THR A 1 78 ? 37.408 30.607 9.706 0.50 36.23 76 THR A CA 1
ATOM 608 C CA B THR A 1 78 ? 37.404 30.613 9.660 0.50 34.91 76 THR A CA 1
ATOM 609 C C . THR A 1 78 ? 38.887 30.681 9.298 1.00 34.31 76 THR A C 1
ATOM 610 O O . THR A 1 78 ? 39.372 31.719 8.876 1.00 32.12 76 THR A O 1
ATOM 617 N N . PRO A 1 79 ? 39.621 29.565 9.459 1.00 32.02 77 PRO A N 1
ATOM 618 C CA . PRO A 1 79 ? 39.154 28.310 10.023 1.00 29.84 77 PRO A CA 1
ATOM 619 C C . PRO A 1 79 ? 39.218 28.352 11.536 1.00 29.68 77 PRO A C 1
ATOM 620 O O . PRO A 1 79 ? 40.062 29.053 12.136 1.00 28.54 77 PRO A O 1
ATOM 624 N N . LYS A 1 80 ? 38.326 27.591 12.142 1.00 29.10 78 LYS A N 1
ATOM 625 C CA . LYS A 1 80 ? 38.361 27.348 13.568 1.00 30.69 78 LYS A CA 1
ATOM 626 C C . LYS A 1 80 ? 39.474 26.354 13.851 1.00 29.60 78 LYS A C 1
ATOM 627 O O . LYS A 1 80 ? 39.377 25.177 13.477 1.00 32.66 78 LYS A O 1
ATOM 633 N N . LEU A 1 81 ? 40.545 26.820 14.485 1.00 27.91 79 LEU A N 1
ATOM 634 C CA . LEU A 1 81 ? 41.684 25.951 14.742 1.00 27.97 79 LEU A CA 1
ATOM 635 C C . LEU A 1 81 ? 41.297 24.852 15.716 1.00 29.52 79 LEU A C 1
ATOM 636 O O . LEU A 1 81 ? 41.819 23.748 15.651 1.00 29.52 79 LEU A O 1
ATOM 641 N N . ILE A 1 82 ? 40.359 25.164 16.602 1.00 28.85 80 ILE A N 1
ATOM 642 C CA . ILE A 1 82 ? 39.802 24.193 17.530 1.00 29.20 80 ILE A CA 1
ATOM 643 C C . ILE A 1 82 ? 38.373 23.983 17.083 1.00 31.52 80 ILE A C 1
ATOM 644 O O . ILE A 1 82 ? 37.561 24.907 17.181 1.00 30.75 80 ILE A O 1
ATOM 649 N N . PRO A 1 83 ? 38.050 22.781 16.586 1.00 29.84 81 PRO A N 1
ATOM 650 C CA . PRO A 1 83 ? 36.688 22.529 16.124 1.00 32.46 81 PRO A CA 1
ATOM 651 C C . PRO A 1 83 ? 35.647 22.733 17.215 1.00 35.84 81 PRO A C 1
ATOM 652 O O . PRO A 1 83 ? 35.924 22.532 18.403 1.00 28.20 81 PRO A O 1
ATOM 656 N N . GLU A 1 84 ? 34.440 23.104 16.797 1.00 38.17 82 GLU A N 1
ATOM 657 C CA . GLU A 1 84 ? 33.332 23.318 17.719 1.00 40.92 82 GLU A CA 1
ATOM 658 C C . GLU A 1 84 ? 32.900 22.014 18.381 1.00 38.78 82 GLU A C 1
ATOM 659 O O . GLU A 1 84 ? 32.560 21.991 19.553 1.00 41.56 82 GLU A O 1
ATOM 665 N N . ASP A 1 85 ? 32.925 20.921 17.635 1.00 38.65 83 ASP A N 1
ATOM 666 C CA . ASP A 1 85 ? 32.614 19.638 18.242 1.00 38.85 83 ASP A CA 1
ATOM 667 C C . ASP A 1 85 ? 33.716 19.216 19.222 1.00 33.28 83 ASP A C 1
ATOM 668 O O . ASP A 1 85 ? 34.880 19.098 18.843 1.00 36.43 83 ASP A O 1
ATOM 673 N N . PRO A 1 86 ? 33.352 18.976 20.495 1.00 34.55 84 PRO A N 1
ATOM 674 C CA . PRO A 1 86 ? 34.408 18.741 21.498 1.00 31.91 84 PRO A CA 1
ATOM 675 C C . PRO A 1 86 ? 35.208 17.460 21.287 1.00 34.15 84 PRO A C 1
ATOM 676 O O . PRO A 1 86 ? 36.379 17.413 21.632 1.00 34.62 84 PRO A O 1
ATOM 680 N N . TRP A 1 87 ? 34.595 16.428 20.711 1.00 34.86 85 TRP A N 1
ATOM 681 C CA . TRP A 1 87 ? 35.348 15.217 20.379 1.00 34.19 85 TRP A CA 1
ATOM 682 C C . TRP A 1 87 ? 36.339 15.456 19.236 1.00 30.67 85 TRP A C 1
ATOM 683 O O . TRP A 1 87 ? 37.466 14.979 19.278 1.00 38.10 85 TRP A O 1
ATOM 694 N N . GLU A 1 88 ? 35.922 16.198 18.212 1.00 34.44 86 GLU A N 1
ATOM 695 C CA A GLU A 1 88 ? 36.797 16.601 17.109 0.50 34.66 86 GLU A CA 1
ATOM 696 C CA B GLU A 1 88 ? 36.857 16.509 17.145 0.50 34.64 86 GLU A CA 1
ATOM 697 C C . GLU A 1 88 ? 37.950 17.461 17.651 1.00 35.86 86 GLU A C 1
ATOM 698 O O . GLU A 1 88 ? 39.100 17.349 17.232 1.00 32.13 86 GLU A O 1
ATOM 709 N N . ALA A 1 89 ? 37.618 18.352 18.585 1.00 32.39 87 ALA A N 1
ATOM 710 C CA . ALA A 1 89 ? 38.634 19.218 19.199 1.00 29.71 87 ALA A CA 1
ATOM 711 C C . ALA A 1 89 ? 39.697 18.395 19.933 1.00 30.37 87 ALA A C 1
ATOM 712 O O . ALA A 1 89 ? 40.894 18.682 19.850 1.00 30.80 87 ALA A O 1
ATOM 714 N N . ALA A 1 90 ? 39.252 17.390 20.685 1.00 31.66 88 ALA A N 1
ATOM 715 C CA . ALA A 1 90 ? 40.193 16.544 21.414 1.00 33.08 88 ALA A CA 1
ATOM 716 C C . ALA A 1 90 ? 41.162 15.875 20.443 1.00 29.34 88 ALA A C 1
ATOM 717 O O . ALA A 1 90 ? 42.378 15.849 20.681 1.00 37.07 88 ALA A O 1
ATOM 719 N N . ARG A 1 91 ? 40.625 15.348 19.339 1.00 32.12 89 ARG A N 1
ATOM 720 C CA . ARG A 1 91 ? 41.442 14.660 18.338 1.00 32.43 89 ARG A CA 1
ATOM 721 C C . ARG A 1 91 ? 42.429 15.647 17.728 1.00 34.80 89 ARG A C 1
ATOM 722 O O . ARG A 1 91 ? 43.604 15.339 17.552 1.00 30.39 89 ARG A O 1
ATOM 725 N N . VAL A 1 92 ? 41.967 16.862 17.434 1.00 32.49 90 VAL A N 1
ATOM 726 C CA . VAL A 1 92 ? 42.893 17.878 16.939 1.00 29.61 90 VAL A CA 1
ATOM 727 C C . VAL A 1 92 ? 44.035 18.130 17.930 1.00 31.03 90 VAL A C 1
ATOM 728 O O . VAL A 1 92 ? 45.216 18.194 17.551 1.00 30.48 90 VAL A O 1
ATOM 732 N N . ARG A 1 93 ? 43.704 18.269 19.214 1.00 30.10 91 ARG A N 1
ATOM 733 C CA . ARG A 1 93 ? 44.754 18.467 20.218 1.00 32.19 91 ARG A CA 1
ATOM 734 C C . ARG A 1 93 ? 45.674 17.240 20.370 1.00 28.76 91 ARG A C 1
ATOM 735 O O . ARG A 1 93 ? 46.884 17.381 20.517 1.00 33.32 91 ARG A O 1
ATOM 743 N N . GLU A 1 94 ? 45.099 16.047 20.335 1.00 31.29 92 GLU A N 1
ATOM 744 C CA . GLU A 1 94 ? 45.904 14.817 20.394 1.00 32.32 92 GLU A CA 1
ATOM 745 C C . GLU A 1 94 ? 46.930 14.767 19.256 1.00 34.39 92 GLU A C 1
ATOM 746 O O . GLU A 1 94 ? 48.125 14.538 19.476 1.00 34.99 92 GLU A O 1
ATOM 752 N N . ILE A 1 95 ? 46.466 15.00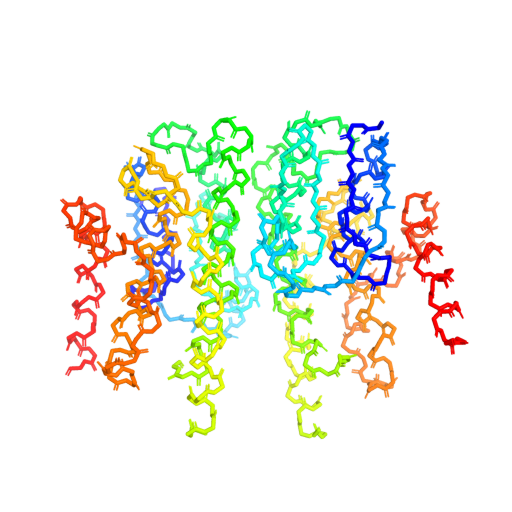6 18.035 1.00 34.06 93 ILE A N 1
ATOM 753 C CA . ILE A 1 95 ? 47.364 14.958 16.883 1.00 33.51 93 ILE A CA 1
ATOM 754 C C . ILE A 1 95 ? 48.517 15.936 17.042 1.00 32.43 93 ILE A C 1
ATOM 755 O O . ILE A 1 95 ? 49.695 15.589 16.841 1.00 32.94 93 ILE A O 1
ATOM 760 N N . SER A 1 96 ? 48.188 17.167 17.409 1.00 32.38 94 SER A N 1
ATOM 761 C CA . SER A 1 96 ? 49.220 18.191 17.582 1.00 30.31 94 SER A CA 1
ATOM 762 C C . SER A 1 96 ? 50.228 17.841 18.665 1.00 35.15 94 SER A C 1
ATOM 763 O O . SER A 1 96 ? 51.427 18.077 18.507 1.00 38.39 94 SER A O 1
ATOM 766 N N . THR A 1 97 ? 49.744 17.295 19.781 1.00 34.72 95 THR A N 1
ATOM 767 C CA . THR A 1 97 ? 50.632 16.864 20.859 1.00 38.91 95 THR A CA 1
ATOM 768 C C . THR A 1 97 ? 51.572 15.749 20.423 1.00 33.18 95 THR A C 1
ATOM 769 O O . THR A 1 97 ? 52.774 15.801 20.693 1.00 38.42 95 THR A O 1
ATOM 773 N N . ILE A 1 98 ? 51.032 14.741 19.749 1.00 36.81 96 ILE A N 1
ATOM 774 C CA . ILE A 1 98 ? 51.870 13.649 19.267 1.00 36.74 96 ILE A CA 1
ATOM 775 C C . ILE A 1 98 ? 52.972 14.179 18.359 1.00 41.21 96 ILE A C 1
ATOM 776 O O . ILE A 1 98 ? 54.145 13.826 18.517 1.00 41.07 96 ILE A O 1
ATOM 781 N N . ILE A 1 99 ? 52.602 15.032 17.407 1.00 35.70 97 ILE A N 1
ATOM 782 C CA . ILE A 1 99 ? 53.596 15.594 16.498 1.00 34.76 97 ILE A CA 1
ATOM 783 C C . ILE A 1 99 ? 54.680 16.374 17.222 1.00 33.86 97 ILE A C 1
ATOM 784 O O . ILE A 1 99 ? 55.868 16.217 16.931 1.00 43.22 97 ILE A O 1
ATOM 789 N N . GLU A 1 100 ? 54.296 17.206 18.181 1.00 37.84 98 GLU A N 1
ATOM 790 C CA . GLU A 1 100 ? 55.282 18.041 18.860 1.00 40.51 98 GLU A CA 1
ATOM 791 C C . GLU A 1 100 ? 56.097 17.311 19.918 1.00 42.45 98 GLU A C 1
ATOM 792 O O . GLU A 1 100 ? 57.322 17.461 19.986 1.00 46.77 98 GLU A O 1
ATOM 798 N N . THR A 1 101 ? 55.414 16.545 20.761 1.00 40.90 99 THR A N 1
ATOM 799 C CA . THR A 1 101 ? 56.055 15.964 21.942 1.00 41.65 99 THR A CA 1
ATOM 800 C C . THR A 1 101 ? 56.754 14.645 21.662 1.00 43.50 99 THR A C 1
ATOM 801 O O . THR A 1 101 ? 57.821 14.379 22.205 1.00 45.07 99 THR A O 1
ATOM 805 N N . TYR A 1 102 ? 56.175 13.823 20.815 1.00 42.83 100 TYR A N 1
ATOM 806 C CA . TYR A 1 102 ? 56.704 12.512 20.565 1.00 43.62 100 TYR A CA 1
ATOM 807 C C . TYR A 1 102 ? 57.432 12.383 19.238 1.00 47.22 100 TYR A C 1
ATOM 808 O O . TYR A 1 102 ? 58.037 11.381 18.977 1.00 46.88 100 TYR A O 1
ATOM 817 N N . LEU A 1 103 ? 57.359 13.394 18.397 1.00 41.95 101 LEU A N 1
ATOM 818 C CA . LEU A 1 103 ? 58.103 13.376 17.139 1.00 44.15 101 LEU A CA 1
ATOM 819 C C . LEU A 1 103 ? 59.197 14.429 17.085 1.00 47.89 101 LEU A C 1
ATOM 820 O O . LEU A 1 103 ? 60.348 14.112 16.781 1.00 51.89 101 LEU A O 1
ATOM 825 N N . ASP A 1 104 ? 58.853 15.678 17.390 1.00 49.30 102 ASP A N 1
ATOM 826 C CA . ASP A 1 104 ? 59.818 16.767 17.244 1.00 48.89 102 ASP A CA 1
ATOM 827 C C . ASP A 1 104 ? 60.827 16.887 18.376 1.00 49.85 102 ASP A C 1
ATOM 828 O O . ASP A 1 104 ? 61.999 17.194 18.138 1.00 44.22 102 ASP A O 1
ATOM 833 N N . ILE A 1 105 ? 60.376 16.692 19.609 1.00 48.44 103 ILE A N 1
ATOM 834 C CA . ILE A 1 105 ? 61.287 16.814 20.736 1.00 52.66 103 ILE A CA 1
ATOM 835 C C . ILE A 1 105 ? 62.407 15.776 20.624 1.00 51.15 103 ILE A C 1
ATOM 836 O O . ILE A 1 105 ? 63.586 16.105 20.765 1.00 55.40 103 ILE A O 1
ATOM 841 N N . PRO A 1 106 ? 62.036 14.516 20.369 1.00 51.72 104 PRO A N 1
ATOM 842 C CA . PRO A 1 106 ? 63.027 13.474 20.114 1.00 56.26 104 PRO A CA 1
ATOM 843 C C . PRO A 1 106 ? 63.950 13.846 18.953 1.00 60.22 104 PRO A C 1
ATOM 844 O O . PRO A 1 106 ? 65.174 13.830 19.108 1.00 61.44 104 PRO A O 1
ATOM 848 N N . ALA A 1 107 ? 63.363 14.184 17.806 1.00 60.95 105 ALA A N 1
ATOM 849 C CA . ALA A 1 107 ? 64.129 14.572 16.619 1.00 60.32 105 ALA A CA 1
ATOM 850 C C . ALA A 1 107 ? 65.125 15.706 16.866 1.00 61.21 105 ALA A C 1
ATOM 851 O O . ALA A 1 107 ? 66.165 15.773 16.209 1.00 62.67 105 ALA A O 1
ATOM 853 N N . ARG A 1 108 ? 64.809 16.595 17.805 1.00 60.93 106 ARG A N 1
ATOM 854 C CA . ARG A 1 108 ? 65.685 17.726 18.104 1.00 66.08 106 ARG A CA 1
ATOM 855 C C . ARG A 1 108 ? 66.979 17.276 18.779 1.00 71.81 106 ARG A C 1
ATOM 856 O O . ARG A 1 108 ? 67.990 17.986 18.746 1.00 70.64 106 ARG A O 1
ATOM 864 N N . ARG A 1 109 ? 66.941 16.096 19.394 1.00 75.19 107 ARG A N 1
ATOM 865 C CA . ARG A 1 109 ? 68.139 15.509 19.979 1.00 77.96 107 ARG A CA 1
ATOM 866 C C . ARG A 1 109 ? 69.197 15.392 18.891 1.00 78.20 107 ARG A C 1
ATOM 867 O O . ARG A 1 109 ? 70.379 15.634 19.123 1.00 77.52 107 ARG A O 1
ATOM 875 N N . ILE A 1 110 ? 68.748 15.030 17.695 1.00 79.10 108 ILE A N 1
ATOM 876 C CA . ILE A 1 110 ? 69.627 14.834 16.557 1.00 78.84 108 ILE A CA 1
ATOM 877 C C . ILE A 1 110 ? 69.869 16.118 15.766 1.00 80.79 108 ILE A C 1
ATOM 878 O O . ILE A 1 110 ? 70.972 16.673 15.778 1.00 80.55 108 ILE A O 1
ATOM 883 N N . TYR A 1 111 ? 68.829 16.585 15.080 1.00 79.12 109 TYR A N 1
ATOM 884 C CA . TYR A 1 111 ? 69.001 17.598 14.042 1.00 77.49 109 TYR A CA 1
ATOM 885 C C . TYR A 1 111 ? 69.369 18.988 14.547 1.00 75.64 109 TYR A C 1
ATOM 886 O O . TYR A 1 111 ? 69.609 19.889 13.749 1.00 76.29 109 TYR A O 1
ATOM 895 N N . LEU A 1 112 ? 69.432 19.164 15.861 1.00 75.85 110 LEU A N 1
ATOM 896 C CA . LEU A 1 112 ? 69.870 20.443 16.414 1.00 78.47 110 LEU A CA 1
ATOM 897 C C . LEU A 1 112 ? 71.389 20.489 16.586 1.00 81.14 110 LEU A C 1
ATOM 898 O O . LEU A 1 112 ? 72.007 21.550 16.464 1.00 80.97 110 LEU A O 1
ATOM 903 N N . SER A 1 118 ? 76.378 10.633 18.506 1.00 101.11 116 SER A N 1
ATOM 904 C CA . SER A 1 118 ? 76.443 9.221 18.834 1.00 101.99 116 SER A CA 1
ATOM 905 C C . SER A 1 118 ? 75.498 8.463 17.958 1.00 103.13 116 SER A C 1
ATOM 906 O O . SER A 1 118 ? 74.306 8.565 18.120 1.00 104.89 116 SER A O 1
ATOM 909 N N . PRO A 1 119 ? 76.027 7.640 17.084 1.00 103.46 117 PRO A N 1
ATOM 910 C CA . PRO A 1 119 ? 75.217 6.851 16.172 1.00 103.16 117 PRO A CA 1
ATOM 911 C C . PRO A 1 119 ? 74.330 5.949 16.991 1.00 103.02 117 PRO A C 1
ATOM 912 O O . PRO A 1 119 ? 73.315 5.462 16.506 1.00 103.04 117 PRO A O 1
ATOM 916 N N . GLU A 1 120 ? 74.735 5.676 18.217 1.00 102.12 118 GLU A N 1
ATOM 917 C CA . GLU A 1 120 ? 73.880 4.930 19.098 1.00 101.40 118 GLU A CA 1
ATOM 918 C C . GLU A 1 120 ? 72.627 5.756 19.320 1.00 99.02 118 GLU A C 1
ATOM 919 O O . GLU A 1 120 ? 71.516 5.276 19.205 1.00 98.25 118 GLU A O 1
ATOM 925 N N . ILE A 1 121 ? 72.831 7.031 19.585 1.00 95.63 119 ILE A N 1
ATOM 926 C CA . ILE A 1 121 ? 71.738 7.939 19.838 1.00 91.46 119 ILE A CA 1
ATOM 927 C C . ILE A 1 121 ? 70.857 8.048 18.619 1.00 87.82 119 ILE A C 1
ATOM 928 O O . ILE A 1 121 ? 69.684 8.259 18.710 1.00 85.84 119 ILE A O 1
ATOM 933 N N . VAL A 1 122 ? 71.460 7.878 17.469 1.00 84.15 120 VAL A N 1
ATOM 934 C CA . VAL A 1 122 ? 70.752 7.901 16.192 1.00 81.60 120 VAL A CA 1
ATOM 935 C C . VAL A 1 122 ? 69.794 6.722 16.038 1.00 81.92 120 VAL A C 1
ATOM 936 O O . VAL A 1 122 ? 68.799 6.808 15.315 1.00 80.46 120 VAL A O 1
ATOM 940 N N . GLU A 1 123 ? 70.101 5.621 16.715 1.00 80.76 121 GLU A N 1
ATOM 941 C CA . GLU A 1 123 ? 69.231 4.453 16.689 1.00 79.31 121 GLU A CA 1
ATOM 942 C C . GLU A 1 123 ? 68.133 4.539 17.742 1.00 76.19 121 GLU A C 1
ATOM 943 O O . GLU A 1 123 ? 67.000 4.127 17.496 1.00 75.41 121 GLU A O 1
ATOM 949 N N . GLU A 1 124 ? 68.469 5.061 18.918 1.00 74.02 122 GLU A N 1
ATOM 950 C CA . GLU A 1 124 ? 67.460 5.293 19.941 1.00 76.53 122 GLU A CA 1
ATOM 951 C C . GLU A 1 124 ? 66.387 6.185 19.334 1.00 74.39 122 GLU A C 1
ATOM 952 O O . GLU A 1 124 ? 65.214 5.814 19.265 1.00 75.09 122 GLU A O 1
ATOM 958 N N . VAL A 1 125 ? 66.810 7.364 18.887 1.00 70.78 123 VAL A N 1
ATOM 959 C CA . VAL A 1 125 ? 65.908 8.315 18.259 1.00 69.47 123 VAL A CA 1
ATOM 960 C C . VAL A 1 125 ? 65.132 7.673 17.118 1.00 67.60 123 VAL A C 1
ATOM 961 O O . VAL A 1 125 ? 63.950 7.957 16.938 1.00 69.25 123 VAL A O 1
ATOM 965 N N . HIS A 1 126 ? 65.775 6.790 16.359 1.00 64.87 124 HIS A N 1
ATOM 966 C CA . HIS A 1 126 ? 65.087 6.184 15.220 1.00 61.38 124 HIS A CA 1
ATOM 967 C C . HIS A 1 126 ? 63.900 5.322 15.632 1.00 62.62 124 HIS A C 1
ATOM 968 O O . HIS A 1 126 ? 62.837 5.371 15.005 1.00 64.05 124 HIS A O 1
ATOM 975 N N . SER A 1 127 ? 64.076 4.512 16.671 1.00 59.68 125 SER A N 1
ATOM 976 C CA . SER A 1 127 ? 62.990 3.638 17.102 1.00 58.24 125 SER A CA 1
ATOM 977 C C . SER A 1 127 ? 61.888 4.457 17.767 1.00 53.50 125 SER A C 1
ATOM 978 O O . SER A 1 127 ? 60.706 4.152 17.626 1.00 54.12 125 SER A O 1
ATOM 981 N N . THR A 1 128 ? 62.284 5.489 18.501 1.00 50.83 126 THR A N 1
ATOM 982 C CA . THR A 1 128 ? 61.321 6.389 19.132 1.00 55.89 126 THR A CA 1
ATOM 983 C C . THR A 1 128 ? 60.422 7.051 18.084 1.00 53.55 126 THR A C 1
ATOM 984 O O . THR A 1 128 ? 59.205 7.107 18.251 1.00 55.87 126 THR A O 1
ATOM 988 N N . LEU A 1 129 ? 61.028 7.528 16.996 1.00 53.82 127 LEU A N 1
ATOM 989 C CA . LEU A 1 129 ? 60.290 8.192 15.921 1.00 51.77 127 LEU A CA 1
ATOM 990 C C . LEU A 1 129 ? 59.345 7.233 15.218 1.00 52.27 127 LEU A C 1
ATOM 991 O O . LEU A 1 129 ? 58.206 7.584 14.917 1.00 51.86 127 LEU A O 1
ATOM 996 N N . VAL A 1 130 ? 59.821 6.019 14.953 1.00 53.32 128 VAL A N 1
ATOM 997 C CA . VAL A 1 130 ? 58.989 4.995 14.330 1.00 48.99 128 VAL A CA 1
ATOM 998 C C . VAL A 1 130 ? 57.793 4.677 15.227 1.00 48.29 128 VAL A C 1
ATOM 999 O O . VAL A 1 130 ? 56.678 4.448 14.752 1.00 49.83 128 VAL A O 1
ATOM 1003 N N . LYS A 1 131 ? 58.030 4.652 16.532 1.00 47.40 129 LYS A N 1
ATOM 1004 C CA . LYS A 1 131 ? 56.941 4.475 17.481 1.00 44.88 129 LYS A CA 1
ATOM 1005 C C . LYS A 1 131 ? 55.926 5.639 17.390 1.00 41.90 129 LYS A C 1
ATOM 1006 O O . LYS A 1 131 ? 54.717 5.418 17.330 1.00 38.54 129 LYS A O 1
ATOM 1012 N N . GLY A 1 132 ? 56.430 6.868 17.380 1.00 41.87 130 GLY A N 1
ATOM 1013 C CA . GLY A 1 132 ? 55.561 8.051 17.292 1.00 46.32 130 GLY A CA 1
ATOM 1014 C C . GLY A 1 132 ? 54.735 8.072 16.018 1.00 45.71 130 GLY A C 1
ATOM 1015 O O . GLY A 1 132 ? 53.554 8.432 16.031 1.00 41.15 130 GLY A O 1
ATOM 1016 N N . ILE A 1 133 ? 55.354 7.662 14.910 1.00 49.70 131 ILE A N 1
ATOM 1017 C CA . ILE A 1 133 ? 54.684 7.657 13.611 1.00 41.95 131 ILE A CA 1
ATOM 1018 C C . ILE A 1 133 ? 53.520 6.684 13.585 1.00 46.81 131 ILE A C 1
ATOM 1019 O O . ILE A 1 133 ? 52.422 7.024 13.137 1.00 45.67 131 ILE A O 1
ATOM 1024 N N . LYS A 1 134 ? 53.757 5.466 14.070 1.00 49.00 132 LYS A N 1
ATOM 1025 C CA . LYS A 1 134 ? 52.716 4.445 14.111 1.00 44.56 132 LYS A CA 1
ATOM 1026 C C . LYS A 1 134 ? 51.559 4.863 15.014 1.00 40.03 132 LYS A C 1
ATOM 1027 O O . LYS A 1 134 ? 50.401 4.520 14.761 1.00 45.78 132 LYS A O 1
ATOM 1033 N N . ALA A 1 135 ? 51.872 5.592 16.078 1.00 44.35 133 ALA A N 1
ATOM 1034 C CA . ALA A 1 135 ? 50.821 6.169 16.917 1.00 41.68 133 ALA A CA 1
ATOM 1035 C C . ALA A 1 135 ? 50.051 7.218 16.119 1.00 36.11 133 ALA A C 1
ATOM 1036 O O . ALA A 1 135 ? 48.826 7.167 16.038 1.00 35.61 133 ALA A O 1
ATOM 1038 N N . LEU A 1 136 ? 50.783 8.165 15.539 1.00 38.41 134 LEU A N 1
ATOM 1039 C CA . LEU A 1 136 ? 50.191 9.217 14.698 1.00 40.56 134 LEU A CA 1
ATOM 1040 C C . LEU A 1 136 ? 49.306 8.624 13.609 1.00 43.80 134 LEU A C 1
ATOM 1041 O O . LEU A 1 136 ? 48.174 9.056 13.411 1.00 43.13 134 LEU A O 1
ATOM 1046 N N . GLN A 1 137 ? 49.814 7.611 12.917 1.00 47.34 135 GLN A N 1
ATOM 1047 C CA . GLN A 1 137 ? 49.041 6.952 11.867 1.00 50.95 135 GLN A CA 1
ATOM 1048 C C . GLN A 1 137 ? 47.634 6.598 12.344 1.00 48.47 135 GLN A C 1
ATOM 1049 O O . GLN A 1 137 ? 46.680 6.599 11.570 1.00 48.48 135 GLN A O 1
ATOM 1055 N N . ARG A 1 138 ? 47.492 6.310 13.630 1.00 50.51 136 ARG A N 1
ATOM 1056 C CA . ARG A 1 138 ? 46.199 5.885 14.151 1.00 46.40 136 ARG A CA 1
ATOM 1057 C C . ARG A 1 138 ? 45.135 6.991 14.204 1.00 48.76 136 ARG A C 1
ATOM 1058 O O . ARG A 1 138 ? 43.941 6.699 14.137 1.00 48.60 136 ARG A O 1
ATOM 1066 N N . VAL A 1 139 ? 45.548 8.251 14.348 1.00 48.78 137 VAL A N 1
ATOM 1067 C CA . VAL A 1 139 ? 44.566 9.333 14.529 1.00 45.99 137 VAL A CA 1
ATOM 1068 C C . VAL A 1 139 ? 44.405 10.289 13.330 1.00 47.04 137 VAL A C 1
ATOM 1069 O O . VAL A 1 139 ? 43.433 11.053 13.273 1.00 45.16 137 VAL A O 1
ATOM 1073 N N . VAL A 1 140 ? 45.341 10.247 12.383 1.00 46.16 138 VAL A N 1
ATOM 1074 C CA . VAL A 1 140 ? 45.286 11.144 11.215 1.00 46.33 138 VAL A CA 1
ATOM 1075 C C . VAL A 1 140 ? 44.294 10.669 10.165 1.00 47.56 138 VAL A C 1
ATOM 1076 O O . VAL A 1 140 ? 44.028 9.468 10.045 1.00 48.94 138 VAL A O 1
ATOM 1080 N N . ARG A 1 141 ? 43.747 11.620 9.410 1.00 42.05 139 ARG A N 1
ATOM 1081 C CA . ARG A 1 141 ? 42.766 11.325 8.363 1.00 40.51 139 ARG A CA 1
ATOM 1082 C C . ARG A 1 141 ? 43.232 11.790 6.970 1.00 43.20 139 ARG A C 1
ATOM 1083 O O . ARG A 1 141 ? 42.974 11.119 5.963 1.00 36.93 139 ARG A O 1
ATOM 1091 N N . PHE A 1 142 ? 43.888 12.948 6.908 1.00 35.18 140 PHE A N 1
ATOM 1092 C CA . PHE A 1 142 ? 44.391 13.471 5.636 1.00 39.23 140 PHE A CA 1
ATOM 1093 C C . PHE A 1 142 ? 43.281 13.506 4.596 1.00 38.75 140 PHE A C 1
ATOM 1094 O O . PHE A 1 142 ? 43.431 12.947 3.520 1.00 40.43 140 PHE A O 1
ATOM 1102 N N . SER A 1 143 ? 42.170 14.171 4.895 1.00 37.45 141 SER A N 1
ATOM 1103 C CA . SER A 1 143 ? 41.011 14.093 4.017 1.00 38.98 141 SER A CA 1
ATOM 1104 C C . SER A 1 143 ? 40.361 15.437 3.681 1.00 34.60 141 SER A C 1
ATOM 1105 O O . SER A 1 143 ? 39.155 15.596 3.828 1.00 34.97 141 SER A O 1
ATOM 1108 N N . PRO A 1 144 ? 41.142 16.392 3.170 1.00 35.35 142 PRO A N 1
ATOM 1109 C CA . PRO A 1 144 ? 42.550 16.311 2.840 1.00 35.72 142 PRO A CA 1
ATOM 1110 C C . PRO A 1 144 ? 43.463 16.823 3.943 1.00 35.35 142 PRO A C 1
ATOM 1111 O O . PRO A 1 144 ? 44.671 16.588 3.893 1.00 32.95 142 PRO A O 1
ATOM 1115 N N . TYR A 1 145 ? 42.906 17.534 4.920 1.00 33.62 143 TYR A N 1
ATOM 1116 C CA . TYR A 1 145 ? 43.717 18.041 6.019 1.00 32.15 143 TYR A CA 1
ATOM 1117 C C . TYR A 1 145 ? 44.057 16.949 7.028 1.00 37.26 143 TYR A C 1
ATOM 1118 O O . TYR A 1 145 ? 43.492 15.848 7.004 1.00 32.98 143 TYR A O 1
ATOM 1127 N N . ILE A 1 146 ? 44.982 17.242 7.926 1.00 35.33 144 ILE A N 1
ATOM 1128 C CA . ILE A 1 146 ? 45.488 16.164 8.763 1.00 36.45 144 ILE A CA 1
ATOM 1129 C C . ILE A 1 146 ? 44.417 15.501 9.642 1.00 38.83 144 ILE A C 1
ATOM 1130 O O . ILE A 1 146 ? 44.462 14.279 9.848 1.00 35.79 144 ILE A O 1
ATOM 1135 N N . ALA A 1 147 ? 43.438 16.280 10.115 1.00 31.91 145 ALA A N 1
ATOM 1136 C CA . ALA A 1 147 ? 42.424 15.758 11.039 1.00 36.78 145 ALA A CA 1
ATOM 1137 C C . ALA A 1 147 ? 41.048 15.556 10.403 1.00 38.04 145 ALA A C 1
ATOM 1138 O O . ALA A 1 147 ? 40.109 15.157 11.080 1.00 38.37 145 ALA A O 1
ATOM 1140 N N . GLY A 1 148 ? 40.918 15.827 9.106 1.00 36.19 146 GLY A N 1
ATOM 1141 C CA . GLY A 1 148 ? 39.606 15.785 8.470 1.00 33.11 146 GLY A CA 1
ATOM 1142 C C . GLY A 1 148 ? 39.519 16.716 7.269 1.00 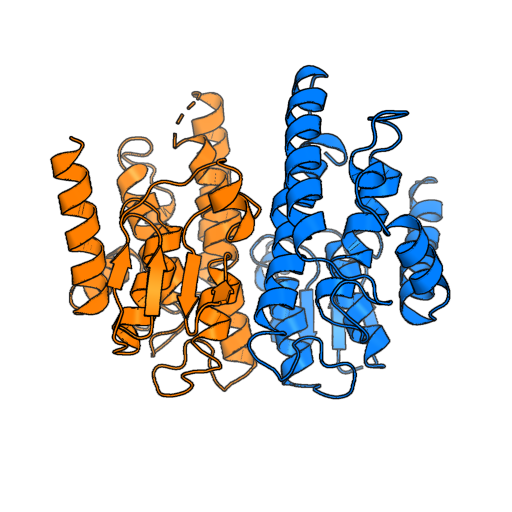33.96 146 GLY A C 1
ATOM 1143 O O . GLY A 1 148 ? 40.520 16.999 6.617 1.00 34.22 146 GLY A O 1
ATOM 1144 N N . ASN A 1 149 ? 38.321 17.205 6.973 1.00 34.57 147 ASN A N 1
ATOM 1145 C CA . ASN A 1 149 ? 38.126 17.944 5.728 1.00 35.15 147 ASN A CA 1
ATOM 1146 C C . ASN A 1 149 ? 38.368 19.461 5.831 1.00 34.28 147 ASN A C 1
ATOM 1147 O O . ASN A 1 149 ? 38.228 20.177 4.841 1.00 33.46 147 ASN A O 1
ATOM 1152 N N . VAL A 1 150 ? 38.734 19.942 7.020 1.00 31.41 148 VAL A N 1
ATOM 1153 C CA . VAL A 1 150 ? 39.002 21.372 7.218 1.00 29.39 148 VAL A CA 1
ATOM 1154 C C . VAL A 1 150 ? 40.321 21.636 7.953 1.00 31.18 148 VAL A C 1
ATOM 1155 O O . VAL A 1 150 ? 40.788 20.812 8.732 1.00 34.44 148 VAL A O 1
ATOM 1159 N N . PHE A 1 151 ? 40.913 22.797 7.688 1.00 29.13 149 PHE A N 1
ATOM 1160 C CA . PHE A 1 151 ? 42.174 23.211 8.307 1.00 32.15 149 PHE A CA 1
ATOM 1161 C C . PHE A 1 151 ? 41.933 23.353 9.819 1.00 33.61 149 PHE A C 1
ATOM 1162 O O . PHE A 1 151 ? 40.906 23.887 10.228 1.00 29.68 149 PHE A O 1
ATOM 1170 N N . THR A 1 152 ? 42.845 22.844 10.645 1.00 26.44 150 THR A N 1
ATOM 1171 C CA . THR A 1 152 ? 42.731 23.009 12.101 1.00 28.33 150 THR A CA 1
ATOM 1172 C C . THR A 1 152 ? 44.081 23.288 12.694 1.00 31.05 150 THR A C 1
ATOM 1173 O O . THR A 1 152 ? 45.081 23.349 11.979 1.00 29.29 150 THR A O 1
ATOM 1177 N N . LEU A 1 153 ? 44.115 23.419 14.018 1.00 30.84 151 LEU A N 1
ATOM 1178 C CA . LEU A 1 153 ? 45.374 23.553 14.754 1.00 26.79 151 LEU A CA 1
ATOM 1179 C C . LEU A 1 153 ? 46.356 22.435 14.379 1.00 29.32 151 LEU A C 1
ATOM 1180 O O . LEU A 1 153 ? 47.576 22.634 14.339 1.00 31.74 151 LEU A O 1
ATOM 1185 N N . ALA A 1 154 ? 45.836 21.239 14.166 1.00 27.92 152 ALA A N 1
ATOM 1186 C CA . ALA A 1 154 ? 46.728 20.120 13.879 1.00 33.15 152 ALA A CA 1
ATOM 1187 C C . ALA A 1 154 ? 47.496 20.313 12.553 1.00 32.90 152 ALA A C 1
ATOM 1188 O O . ALA A 1 154 ? 48.576 19.753 12.374 1.00 32.49 152 ALA A O 1
ATOM 1190 N N . ASP A 1 155 ? 46.951 21.116 11.636 1.00 29.76 153 ASP A N 1
ATOM 1191 C CA . ASP A 1 155 ? 47.671 21.407 10.384 1.00 31.53 153 ASP A CA 1
ATOM 1192 C C . ASP A 1 155 ? 48.791 22.405 10.612 1.00 30.90 153 ASP A C 1
ATOM 1193 O O . ASP A 1 155 ? 49.801 22.372 9.926 1.00 32.01 153 ASP A O 1
ATOM 1198 N N . CYS A 1 156 ? 48.610 23.309 11.568 1.00 31.15 154 CYS A N 1
ATOM 1199 C CA . CYS A 1 156 ? 49.685 24.235 11.914 1.00 30.17 154 CYS A CA 1
ATOM 1200 C C . CYS A 1 156 ? 50.867 23.446 12.469 1.00 32.87 154 CYS A C 1
ATOM 1201 O O . CYS A 1 156 ? 52.014 23.628 12.055 1.00 35.61 154 CYS A O 1
ATOM 1204 N N . SER A 1 157 ? 50.596 22.573 13.426 1.00 34.04 155 SER A N 1
ATOM 1205 C CA A SER A 1 157 ? 51.638 21.731 13.995 0.50 31.59 155 SER A CA 1
ATOM 1206 C CA B SER A 1 157 ? 51.677 21.780 13.980 0.50 32.90 155 SER A CA 1
ATOM 1207 C C . SER A 1 157 ? 52.166 20.741 12.956 1.00 30.88 155 SER A C 1
ATOM 1208 O O . SER A 1 157 ? 53.368 20.568 12.794 1.00 36.52 155 SER A O 1
ATOM 1213 N N . GLY A 1 158 ? 51.250 20.101 12.237 1.00 33.28 156 GLY A N 1
ATOM 1214 C CA . GLY A 1 158 ? 51.650 19.115 11.237 1.00 39.52 156 GLY A CA 1
ATOM 1215 C C . GLY A 1 158 ? 52.566 19.677 10.155 1.00 44.32 156 GLY A C 1
ATOM 1216 O O . GLY A 1 158 ? 53.673 19.166 9.929 1.00 40.09 156 GLY A O 1
ATOM 1217 N N . PHE A 1 159 ? 52.120 20.736 9.482 1.00 35.49 157 PHE A N 1
ATOM 1218 C CA . PHE A 1 159 ? 52.892 21.265 8.366 1.00 36.74 157 PHE A CA 1
ATOM 1219 C C . PHE A 1 159 ? 54.190 21.901 8.842 1.00 36.30 157 PHE A C 1
ATOM 1220 O O . PHE A 1 159 ? 55.240 21.737 8.221 1.00 37.08 157 PHE A O 1
ATOM 1228 N N . ALA A 1 160 ? 54.116 22.639 9.946 1.00 31.54 158 ALA A N 1
ATOM 1229 C CA . ALA A 1 160 ? 55.290 23.283 10.505 1.00 35.74 158 ALA A CA 1
ATOM 1230 C C . ALA A 1 160 ? 56.366 22.273 10.954 1.00 35.96 158 ALA A C 1
ATOM 1231 O O . ALA A 1 160 ? 57.536 22.422 10.618 1.00 37.92 158 ALA A O 1
ATOM 1233 N N . HIS A 1 161 ? 55.969 21.246 11.702 1.00 37.63 159 HIS A N 1
ATOM 1234 C CA . HIS A 1 161 ? 56.941 20.320 12.300 1.00 38.06 159 HIS A CA 1
ATOM 1235 C C . HIS A 1 161 ? 57.366 19.187 11.363 1.00 39.71 159 HIS A C 1
ATOM 1236 O O . HIS A 1 161 ? 58.541 18.844 11.277 1.00 41.73 159 HIS A O 1
ATOM 1243 N N . LEU A 1 162 ? 56.410 18.610 10.656 1.00 36.65 160 LEU A N 1
ATOM 1244 C CA . LEU A 1 162 ? 56.702 17.449 9.833 1.00 43.47 160 LEU A CA 1
ATOM 1245 C C . LEU A 1 162 ? 57.518 17.802 8.600 1.00 45.57 160 LEU A C 1
ATOM 1246 O O . LEU A 1 162 ? 58.292 16.989 8.112 1.00 46.69 160 LEU A O 1
ATOM 1251 N N . SER A 1 163 ? 57.334 19.006 8.083 1.00 44.76 161 SER A N 1
ATOM 1252 C CA . SER A 1 163 ? 58.106 19.418 6.932 1.00 46.95 161 SER A CA 1
ATOM 1253 C C . SER A 1 163 ? 59.571 19.512 7.349 1.00 49.49 161 SER A C 1
ATOM 1254 O O . SER A 1 163 ? 60.457 19.094 6.612 1.00 50.77 161 SER A O 1
ATOM 1257 N N . VAL A 1 164 ? 59.809 20.046 8.544 1.00 50.08 162 VAL A N 1
ATOM 1258 C CA . VAL A 1 164 ? 61.160 20.189 9.079 1.00 55.14 162 VAL A CA 1
ATOM 1259 C C . VAL A 1 164 ? 61.758 18.825 9.429 1.00 59.96 162 VAL A C 1
ATOM 1260 O O . VAL A 1 164 ? 62.940 18.566 9.169 1.00 57.99 162 VAL A O 1
ATOM 1264 N N . LEU A 1 165 ? 60.932 17.958 10.009 1.00 60.21 163 LEU A N 1
ATOM 1265 C CA . LEU A 1 165 ? 61.358 16.616 10.377 1.00 65.39 163 LEU A CA 1
ATOM 1266 C C . LEU A 1 165 ? 61.749 15.831 9.139 1.00 67.83 163 LEU A C 1
ATOM 1267 O O . LEU A 1 165 ? 62.749 15.118 9.137 1.00 67.83 163 LEU A O 1
ATOM 1272 N N . ASP A 1 166 ? 60.952 15.974 8.088 1.00 66.86 164 ASP A N 1
ATOM 1273 C CA . ASP A 1 166 ? 61.210 15.297 6.829 1.00 69.83 164 ASP A CA 1
ATOM 1274 C C . ASP A 1 166 ? 62.590 15.650 6.263 1.00 76.27 164 ASP A C 1
ATOM 1275 O O . ASP A 1 166 ? 63.444 14.776 6.095 1.00 76.10 164 ASP A O 1
ATOM 1280 N N . GLU A 1 167 ? 62.809 16.929 5.976 1.00 76.31 165 GLU A N 1
ATOM 1281 C CA . GLU A 1 167 ? 64.062 17.360 5.364 1.00 80.57 165 GLU A CA 1
ATOM 1282 C C . GLU A 1 167 ? 65.270 17.097 6.262 1.00 80.64 165 GLU A C 1
ATOM 1283 O O . GLU A 1 167 ? 66.238 16.455 5.848 1.00 80.84 165 GLU A O 1
ATOM 1289 N N . GLU A 1 168 ? 65.200 17.598 7.492 1.00 81.38 166 GLU A N 1
ATOM 1290 C CA . GLU A 1 168 ? 66.318 17.551 8.432 1.00 81.94 166 GLU A CA 1
ATOM 1291 C C . GLU A 1 168 ? 66.789 16.142 8.803 1.00 83.95 166 GLU A C 1
ATOM 1292 O O . GLU A 1 168 ? 67.861 15.984 9.389 1.00 86.00 166 GLU A O 1
ATOM 1298 N N . LEU A 1 169 ? 66.000 15.124 8.471 1.00 82.50 167 LEU A N 1
ATOM 1299 C CA . LEU A 1 169 ? 66.319 13.762 8.899 1.00 81.66 167 LEU A CA 1
ATOM 1300 C C . LEU A 1 169 ? 66.748 12.829 7.769 1.00 81.46 167 LEU A C 1
ATOM 1301 O O . LEU A 1 169 ? 67.215 11.724 8.031 1.00 81.04 167 LEU A O 1
ATOM 1306 N N . ARG A 1 170 ? 66.588 13.256 6.521 1.00 81.95 168 ARG A N 1
ATOM 1307 C CA A ARG A 1 170 ? 67.004 12.444 5.378 0.50 82.59 168 ARG A CA 1
ATOM 1308 C CA B ARG A 1 170 ? 66.999 12.419 5.401 0.50 82.64 168 ARG A CA 1
ATOM 1309 C C . ARG A 1 170 ? 68.510 12.199 5.391 1.00 83.54 168 ARG A C 1
ATOM 1310 O O . ARG A 1 170 ? 68.981 11.164 4.927 1.00 85.64 168 ARG A O 1
ATOM 1325 N N . PRO A 1 171 ? 69.274 13.169 5.920 1.00 84.01 169 PRO A N 1
ATOM 1326 C CA . PRO A 1 171 ? 70.718 13.024 6.045 1.00 85.36 169 PRO A CA 1
ATOM 1327 C C . PRO A 1 171 ? 71.069 11.875 6.988 1.00 88.24 169 PRO A C 1
ATOM 1328 O O . PRO A 1 171 ? 72.060 11.178 6.771 1.00 86.97 169 PRO A O 1
ATOM 1332 N N . PHE A 1 172 ? 70.345 11.790 8.090 1.00 88.63 170 PHE A N 1
ATOM 1333 C CA . PHE A 1 172 ? 70.427 10.687 9.022 1.00 87.50 170 PHE A CA 1
ATOM 1334 C C . PHE A 1 172 ? 69.851 9.342 8.608 1.00 88.58 170 PHE A C 1
ATOM 1335 O O . PHE A 1 172 ? 70.400 8.328 8.956 1.00 93.37 170 PHE A O 1
ATOM 1343 N N . TYR A 1 173 ? 68.716 9.320 7.933 1.00 87.10 171 TYR A N 1
ATOM 1344 C CA . TYR A 1 173 ? 68.008 8.076 7.687 1.00 87.46 171 TYR A CA 1
ATOM 1345 C C . TYR A 1 173 ? 67.641 7.937 6.243 1.00 89.15 171 TYR A C 1
ATOM 1346 O O . TYR A 1 173 ? 66.495 8.091 5.874 1.00 88.39 171 TYR A O 1
ATOM 1355 N N . PRO A 1 174 ? 68.641 7.630 5.417 1.00 90.34 172 PRO A N 1
ATOM 1356 C CA . PRO A 1 174 ? 68.507 7.642 3.953 1.00 89.63 172 PRO A CA 1
ATOM 1357 C C . PRO A 1 174 ? 67.484 6.682 3.345 1.00 88.88 172 PRO A C 1
ATOM 1358 O O . PRO A 1 174 ? 66.754 7.108 2.451 1.00 90.27 172 PRO A O 1
ATOM 1362 N N . ASN A 1 175 ? 67.407 5.436 3.803 1.00 87.94 173 ASN A N 1
ATOM 1363 C CA . ASN A 1 175 ? 66.388 4.550 3.267 1.00 85.64 173 ASN A CA 1
ATOM 1364 C C . ASN A 1 175 ? 65.538 4.214 4.428 1.00 83.26 173 ASN A C 1
ATOM 1365 O O . ASN A 1 175 ? 64.592 3.460 4.341 1.00 82.26 173 ASN A O 1
ATOM 1370 N N . ASN A 1 176 ? 65.932 4.813 5.535 1.00 79.82 174 ASN A N 1
ATOM 1371 C CA . ASN A 1 176 ? 65.385 4.539 6.828 1.00 76.43 174 ASN A CA 1
ATOM 1372 C C . ASN A 1 176 ? 64.402 5.550 7.431 1.00 74.23 174 ASN A C 1
ATOM 1373 O O . ASN A 1 176 ? 64.060 5.440 8.593 1.00 70.18 174 ASN A O 1
ATOM 1378 N N . HIS A 1 177 ? 63.974 6.541 6.662 1.00 73.10 175 HIS A N 1
ATOM 1379 C CA . HIS A 1 177 ? 63.222 7.653 7.224 1.00 68.09 175 HIS A CA 1
ATOM 1380 C C . HIS A 1 177 ? 61.904 7.269 7.817 1.00 61.34 175 HIS A C 1
ATOM 1381 O O . HIS A 1 177 ? 61.016 6.817 7.148 1.00 60.84 175 HIS A O 1
ATOM 1388 N N . PRO A 1 178 ? 61.777 7.560 9.088 1.00 58.83 176 PRO A N 1
ATOM 1389 C CA . PRO A 1 178 ? 60.549 7.324 9.845 1.00 60.04 176 PRO A CA 1
ATOM 1390 C C . PRO A 1 178 ? 59.326 7.887 9.122 1.00 59.43 176 PRO A C 1
ATOM 1391 O O . PRO A 1 178 ? 58.300 7.217 9.017 1.00 56.23 176 PRO A O 1
ATOM 1395 N N . LEU A 1 179 ? 59.440 9.112 8.620 1.00 60.55 177 LEU A N 1
ATOM 1396 C CA . LEU A 1 179 ? 58.307 9.761 7.972 1.00 63.86 177 LEU A CA 1
ATOM 1397 C C . LEU A 1 179 ? 57.762 8.988 6.782 1.00 63.55 177 LEU A C 1
ATOM 1398 O O . LEU A 1 179 ? 56.583 9.100 6.450 1.00 61.86 177 LEU A O 1
ATOM 1403 N N . ASP A 1 180 ? 58.620 8.203 6.141 1.00 64.12 178 ASP A N 1
ATOM 1404 C CA . ASP A 1 180 ? 58.184 7.390 5.015 1.00 61.95 178 ASP A CA 1
ATOM 1405 C C . ASP A 1 180 ? 57.113 6.405 5.465 1.00 58.57 178 ASP A C 1
ATOM 1406 O O . ASP A 1 180 ? 56.356 5.872 4.651 1.00 59.81 178 ASP A O 1
ATOM 1411 N N . LEU A 1 181 ? 57.039 6.178 6.772 1.00 54.57 179 LEU A N 1
ATOM 1412 C CA . LEU A 1 181 ? 56.041 5.271 7.331 1.00 57.42 179 LEU A CA 1
ATOM 1413 C C . LEU A 1 181 ? 54.666 5.927 7.510 1.00 55.31 179 LEU A C 1
ATOM 1414 O O . LEU A 1 181 ? 53.652 5.232 7.611 1.00 52.59 179 LEU A O 1
ATOM 1419 N N . LEU A 1 182 ? 54.630 7.261 7.539 1.00 52.25 180 LEU A N 1
ATOM 1420 C CA . LEU A 1 182 ? 53.359 7.989 7.660 1.00 47.86 180 LEU A CA 1
ATOM 1421 C C . LEU A 1 182 ? 52.569 8.015 6.345 1.00 52.15 180 LEU A C 1
ATOM 1422 O O . LEU A 1 182 ? 52.805 8.848 5.465 1.00 50.05 180 LEU A O 1
ATOM 1427 N N . ASN A 1 183 ? 51.623 7.093 6.241 1.00 50.21 181 ASN A N 1
ATOM 1428 C CA . ASN A 1 183 ? 50.741 6.970 5.103 1.00 54.09 181 ASN A CA 1
ATOM 1429 C C . ASN A 1 183 ? 49.961 8.256 4.818 1.00 54.76 181 ASN A C 1
ATOM 1430 O O . ASN A 1 183 ? 49.064 8.622 5.583 1.00 54.10 181 ASN A O 1
ATOM 1435 N N . GLY A 1 184 ? 50.289 8.930 3.717 1.00 51.81 182 GLY A N 1
ATOM 1436 C CA . GLY A 1 184 ? 49.553 10.131 3.316 1.00 48.70 182 GLY A CA 1
ATOM 1437 C C . GLY A 1 184 ? 50.333 11.425 3.455 1.00 48.27 182 GLY A C 1
ATOM 1438 O O . GLY A 1 184 ? 49.921 12.471 2.943 1.00 48.06 182 GLY A O 1
ATOM 1439 N N . TRP A 1 185 ? 51.468 11.363 4.138 1.00 43.27 183 TRP A N 1
ATOM 1440 C CA . TRP A 1 185 ? 52.278 12.558 4.368 1.00 44.72 183 TRP A CA 1
ATOM 1441 C C . TRP A 1 185 ? 52.772 13.293 3.113 1.00 47.75 183 TRP A C 1
ATOM 1442 O O . TRP A 1 185 ? 52.763 14.522 3.066 1.00 42.93 183 TRP A O 1
ATOM 1453 N N . LYS A 1 186 ? 53.259 12.554 2.122 1.00 45.14 184 LYS A N 1
ATOM 1454 C CA . LYS A 1 186 ? 53.828 13.205 0.954 1.00 44.14 184 LYS A CA 1
ATOM 1455 C C . LYS A 1 186 ? 52.721 13.914 0.190 1.00 37.63 184 LYS A C 1
ATOM 1456 O O . LYS A 1 186 ? 52.884 15.043 -0.246 1.00 38.43 184 LYS A O 1
ATOM 1462 N N . GLU A 1 187 ? 51.596 13.234 0.034 1.00 34.53 185 GLU A N 1
ATOM 1463 C CA . GLU A 1 187 ? 50.455 13.789 -0.669 1.00 41.01 185 GLU A CA 1
ATOM 1464 C C . GLU A 1 187 ? 49.905 15.027 0.071 1.00 41.52 185 GLU A C 1
ATOM 1465 O O . GLU A 1 187 ? 49.581 16.044 -0.551 1.00 38.45 185 GLU A O 1
ATOM 1471 N N . TYR A 1 188 ? 49.835 14.946 1.401 1.00 38.41 186 TYR A N 1
ATOM 1472 C CA . TYR A 1 188 ? 49.365 16.067 2.222 1.00 34.27 186 TYR A CA 1
ATOM 1473 C C . TYR A 1 188 ? 50.299 17.253 2.075 1.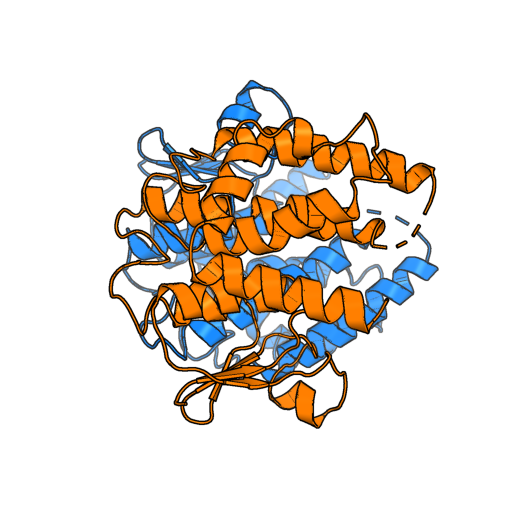00 33.32 186 TYR A C 1
ATOM 1474 O O . TYR A 1 188 ? 49.864 18.391 1.920 1.00 37.57 186 TYR A O 1
ATOM 1483 N N . PHE A 1 189 ? 51.596 16.982 2.117 1.00 36.21 187 PHE A N 1
ATOM 1484 C CA . PHE A 1 189 ? 52.601 18.026 2.017 1.00 38.91 187 PHE A CA 1
ATOM 1485 C C . PHE A 1 189 ? 52.502 18.758 0.659 1.00 35.96 187 PHE A C 1
ATOM 1486 O O . PHE A 1 189 ? 52.598 19.986 0.596 1.00 35.22 187 PHE A O 1
ATOM 1494 N N . VAL A 1 190 ? 52.302 17.994 -0.413 1.00 37.40 188 VAL A N 1
ATOM 1495 C CA . VAL A 1 190 ? 52.062 18.558 -1.751 1.00 37.31 188 VAL A CA 1
ATOM 1496 C C . VAL A 1 190 ? 50.765 19.366 -1.790 1.00 35.42 188 VAL A C 1
ATOM 1497 O O . VAL A 1 190 ? 50.732 20.485 -2.301 1.00 35.44 188 VAL A O 1
ATOM 1501 N N . PHE A 1 191 ? 49.692 18.798 -1.256 1.00 31.40 189 PHE A N 1
ATOM 1502 C CA . PHE A 1 191 ? 48.422 19.525 -1.196 1.00 32.39 189 PHE A CA 1
ATOM 1503 C C . PHE A 1 191 ? 48.594 20.854 -0.461 1.00 36.91 189 PHE A C 1
ATOM 1504 O O . PHE A 1 191 ? 48.242 21.917 -0.986 1.00 33.80 189 PHE A O 1
ATOM 1512 N N . MET A 1 192 ? 49.179 20.817 0.731 1.00 39.27 190 MET A N 1
ATOM 1513 C CA . MET A 1 192 ? 49.348 22.047 1.506 1.00 35.00 190 MET A CA 1
ATOM 1514 C C . MET A 1 192 ? 50.123 23.124 0.755 1.00 34.75 190 MET A C 1
ATOM 1515 O O . MET A 1 192 ? 49.804 24.317 0.857 1.00 32.35 190 MET A O 1
ATOM 1520 N N . LYS A 1 193 ? 51.136 22.721 -0.006 1.00 35.71 191 LYS A N 1
ATOM 1521 C CA . LYS A 1 193 ? 51.914 23.703 -0.766 1.00 37.42 191 LYS A CA 1
ATOM 1522 C C . LYS A 1 193 ? 51.129 24.327 -1.922 1.00 34.72 191 LYS A C 1
ATOM 1523 O O . LYS A 1 193 ? 51.564 25.321 -2.490 1.00 33.75 191 LYS A O 1
ATOM 1529 N N . THR A 1 194 ? 49.973 23.768 -2.267 1.00 32.82 192 THR A N 1
ATOM 1530 C CA . THR A 1 194 ? 49.116 24.441 -3.263 1.00 33.92 192 THR A CA 1
ATOM 1531 C C . THR A 1 194 ? 48.394 25.646 -2.653 1.00 38.69 192 THR A C 1
ATOM 1532 O O . THR A 1 194 ? 47.756 26.428 -3.364 1.00 35.67 192 THR A O 1
ATOM 1536 N N . LYS A 1 195 ? 48.515 25.795 -1.334 1.00 35.13 193 LYS A N 1
ATOM 1537 C CA . LYS A 1 195 ? 47.829 26.850 -0.606 1.00 29.83 193 LYS A CA 1
ATOM 1538 C C . LYS A 1 195 ? 48.738 28.036 -0.366 1.00 30.10 193 LYS A C 1
ATOM 1539 O O . LYS A 1 195 ? 49.927 27.871 -0.075 1.00 32.13 193 LYS A O 1
ATOM 1545 N N . ALA A 1 196 ? 48.161 29.232 -0.445 1.00 33.11 194 ALA A N 1
ATOM 1546 C CA . ALA A 1 196 ? 48.928 30.480 -0.316 1.00 35.59 194 ALA A CA 1
ATOM 1547 C C . ALA A 1 196 ? 49.665 30.634 1.011 1.00 35.68 194 ALA A C 1
ATOM 1548 O O . ALA A 1 196 ? 50.813 31.076 1.035 1.00 31.42 194 ALA A O 1
ATOM 1550 N N . GLY A 1 197 ? 48.992 30.306 2.111 1.00 35.71 195 GLY A N 1
ATOM 1551 C CA . GLY A 1 197 ? 49.583 30.435 3.448 1.00 30.89 195 GLY A CA 1
ATOM 1552 C C . GLY A 1 197 ? 50.760 29.483 3.665 1.00 29.45 195 GLY A C 1
ATOM 1553 O O . GLY A 1 197 ? 51.871 29.921 3.967 1.00 29.27 195 GLY A O 1
ATOM 1554 N N . PRO A 1 198 ? 50.527 28.170 3.523 1.00 31.96 196 PRO A N 1
ATOM 1555 C CA . PRO A 1 198 ? 51.658 27.246 3.696 1.00 31.02 196 PRO A CA 1
ATOM 1556 C C . PRO A 1 198 ? 52.793 27.518 2.708 1.00 30.88 196 PRO A C 1
ATOM 1557 O O . PRO A 1 198 ? 53.972 27.400 3.081 1.00 31.00 196 PRO A O 1
ATOM 1561 N N . ALA A 1 199 ? 52.458 27.882 1.469 1.00 33.95 197 ALA A N 1
ATOM 1562 C CA . ALA A 1 199 ? 53.502 28.235 0.489 1.00 36.20 197 ALA A CA 1
ATOM 1563 C C . ALA A 1 199 ? 54.326 29.421 0.969 1.00 32.07 197 ALA A C 1
ATOM 1564 O O . ALA A 1 199 ? 55.555 29.411 0.863 1.00 33.56 197 ALA A O 1
ATOM 1566 N N . LEU A 1 200 ? 53.658 30.443 1.507 1.00 29.83 198 LEU A N 1
ATOM 1567 C CA . LEU A 1 200 ? 54.361 31.636 1.994 1.00 30.39 198 LEU A CA 1
ATOM 1568 C C . LEU A 1 200 ? 55.282 31.307 3.182 1.00 35.39 198 LEU A C 1
ATOM 1569 O O . LEU A 1 200 ? 56.427 31.782 3.268 1.00 29.36 198 LEU A O 1
ATOM 1574 N N . VAL A 1 201 ? 54.789 30.481 4.097 1.00 32.40 199 VAL A N 1
ATOM 1575 C CA . VAL A 1 201 ? 55.617 30.042 5.223 1.00 33.66 199 VAL A CA 1
ATOM 1576 C C . VAL A 1 201 ? 56.897 29.337 4.730 1.00 31.79 199 VAL A C 1
ATOM 1577 O O . VAL A 1 201 ? 58.003 29.636 5.200 1.00 33.05 199 VAL A O 1
ATOM 1581 N N . GLU A 1 202 ? 56.741 28.415 3.788 1.00 34.12 200 GLU A N 1
ATOM 1582 C CA . GLU A 1 202 ? 57.888 27.737 3.165 1.00 38.07 200 GLU A CA 1
ATOM 1583 C C . GLU A 1 202 ? 58.816 28.732 2.471 1.00 44.14 200 GLU A C 1
ATOM 1584 O O . GLU A 1 202 ? 60.044 28.629 2.565 1.00 38.46 200 GLU A O 1
ATOM 1590 N N . LYS A 1 203 ? 58.222 29.698 1.775 1.00 39.56 201 LYS A N 1
ATOM 1591 C CA . LYS A 1 203 ? 59.001 30.711 1.084 1.00 39.99 201 LYS A CA 1
ATOM 1592 C C . LYS A 1 203 ? 59.822 31.590 2.037 1.00 38.94 201 LYS A C 1
ATOM 1593 O O . LYS A 1 203 ? 61.019 31.804 1.815 1.00 36.85 201 LYS A O 1
ATOM 1599 N N . ASP A 1 204 ? 59.189 32.114 3.091 1.00 34.29 202 ASP A N 1
ATOM 1600 C CA . ASP A 1 204 ? 59.915 32.934 4.066 1.00 31.54 202 ASP A CA 1
ATOM 1601 C C . ASP A 1 204 ? 61.053 32.137 4.725 1.00 36.30 202 ASP A C 1
ATOM 1602 O O . ASP A 1 204 ? 62.121 32.683 5.025 1.00 33.87 202 ASP A O 1
ATOM 1607 N N . LYS A 1 205 ? 60.811 30.852 4.946 1.00 34.55 203 LYS A N 1
ATOM 1608 C CA . LYS A 1 205 ? 61.804 29.971 5.548 1.00 39.52 203 LYS A CA 1
ATOM 1609 C C . LYS A 1 205 ? 62.983 29.844 4.590 1.00 39.12 203 LYS A C 1
ATOM 1610 O O . LYS A 1 205 ? 64.137 29.968 4.989 1.00 41.31 203 LYS A O 1
ATOM 1616 N N . GLN A 1 206 ? 62.669 29.620 3.318 1.00 39.03 204 GLN A N 1
ATOM 1617 C CA . GLN A 1 206 ? 63.679 29.476 2.275 1.00 41.22 204 GLN A CA 1
ATOM 1618 C C . GLN A 1 206 ? 64.528 30.730 2.082 1.00 43.23 204 GLN A C 1
ATOM 1619 O O . GLN A 1 206 ? 65.755 30.649 1.971 1.00 42.52 204 GLN A O 1
ATOM 1625 N N . ILE A 1 207 ? 63.878 31.890 2.042 1.00 37.39 205 ILE A N 1
ATOM 1626 C CA . ILE A 1 207 ? 64.579 33.151 1.869 1.00 35.30 205 ILE A CA 1
ATOM 1627 C C . ILE A 1 207 ? 65.639 33.351 2.948 1.00 40.83 205 ILE A C 1
ATOM 1628 O O . ILE A 1 207 ? 66.778 33.732 2.656 1.00 39.83 205 ILE A O 1
ATOM 1633 N N . LEU A 1 208 ? 65.267 33.118 4.206 1.00 35.89 206 LEU A N 1
ATOM 1634 C CA . LEU A 1 208 ? 66.205 33.359 5.307 1.00 37.38 206 LEU A CA 1
ATOM 1635 C C . LEU A 1 208 ? 67.331 32.322 5.345 1.00 35.67 206 LEU A C 1
ATOM 1636 O O . LEU A 1 208 ? 68.488 32.657 5.645 1.00 38.94 206 LEU A O 1
ATOM 1641 N N . LYS A 1 209 ? 66.984 31.074 5.058 1.00 37.36 207 LYS A N 1
ATOM 1642 C CA . LYS A 1 209 ? 67.968 29.989 5.022 1.00 47.91 207 LYS A CA 1
ATOM 1643 C C . LYS A 1 209 ? 69.068 30.328 4.024 1.00 47.83 207 LYS A C 1
ATOM 1644 O O . LYS A 1 209 ? 70.251 30.297 4.360 1.00 45.09 207 LYS A O 1
ATOM 1650 N N . LYS A 1 210 ? 68.670 30.675 2.802 1.00 42.93 208 LYS A N 1
ATOM 1651 C CA . LYS A 1 210 ? 69.632 31.023 1.756 1.00 43.30 208 LYS A CA 1
ATOM 1652 C C . LYS A 1 210 ? 70.564 32.127 2.221 1.00 42.57 208 LYS A C 1
ATOM 1653 O O . LYS A 1 210 ? 71.769 32.077 1.983 1.00 45.73 208 LYS A O 1
ATOM 1659 N N . ILE A 1 211 ? 70.005 33.122 2.896 1.00 37.77 209 ILE A N 1
ATOM 1660 C CA . ILE A 1 211 ? 70.780 34.241 3.395 1.00 40.49 209 ILE A CA 1
ATOM 1661 C C . ILE A 1 211 ? 71.723 33.846 4.541 1.00 49.19 209 ILE A C 1
ATOM 1662 O O . ILE A 1 211 ? 72.875 34.298 4.603 1.00 48.37 209 ILE A O 1
ATOM 1667 N N . LEU A 1 212 ? 71.224 33.027 5.459 1.00 47.32 210 LEU A N 1
ATOM 1668 C CA . LEU A 1 212 ? 72.033 32.588 6.598 1.00 52.37 210 LEU A CA 1
ATOM 1669 C C . LEU A 1 212 ? 73.206 31.715 6.141 1.00 54.91 210 LEU A C 1
ATOM 1670 O O . LEU A 1 212 ? 74.324 31.837 6.651 1.00 57.57 210 LEU A O 1
ATOM 1675 N N . ALA A 1 213 ? 72.947 30.843 5.173 1.00 53.82 211 ALA A N 1
ATOM 1676 C CA . ALA A 1 213 ? 73.974 29.946 4.654 1.00 60.15 211 ALA A CA 1
ATOM 1677 C C . ALA A 1 213 ? 75.222 30.693 4.156 1.00 67.01 211 ALA A C 1
ATOM 1678 O O . ALA A 1 213 ? 76.320 30.138 4.145 1.00 67.54 211 ALA A O 1
ATOM 1680 N N . ARG A 1 214 ? 75.052 31.948 3.747 1.00 70.15 212 ARG A N 1
ATOM 1681 C CA A ARG A 1 214 ? 76.182 32.743 3.272 0.50 73.62 212 ARG A CA 1
ATOM 1682 C CA B ARG A 1 214 ? 76.160 32.763 3.262 0.50 73.87 212 ARG A CA 1
ATOM 1683 C C . ARG A 1 214 ? 76.718 33.673 4.360 1.00 76.81 212 ARG A C 1
ATOM 1684 O O . ARG A 1 214 ? 77.392 34.663 4.074 1.00 77.26 212 ARG A O 1
ATOM 1699 N N . ALA A 1 215 ? 76.429 33.336 5.614 1.00 79.47 213 ALA A N 1
ATOM 1700 C CA . ALA A 1 215 ? 76.920 34.105 6.756 1.00 82.82 213 ALA A CA 1
ATOM 1701 C C . ALA A 1 215 ? 77.330 35.521 6.355 1.00 85.83 213 ALA A C 1
ATOM 1702 O O . ALA A 1 215 ? 78.417 35.992 6.701 1.00 85.56 213 ALA A O 1
ATOM 1704 N N . VAL B 1 2 ? 31.393 6.121 36.822 1.00 69.64 0 VAL B N 1
ATOM 1705 C CA . VAL B 1 2 ? 30.019 6.455 36.347 1.00 76.91 0 VAL B CA 1
ATOM 1706 C C . VAL B 1 2 ? 29.999 6.640 34.830 1.00 73.44 0 VAL B C 1
ATOM 1707 O O . VAL B 1 2 ? 30.312 5.721 34.078 1.00 75.28 0 VAL B O 1
ATOM 1711 N N . MET B 1 3 ? 29.626 7.829 34.380 1.00 70.98 1 MET B N 1
ATOM 1712 C CA . MET B 1 3 ? 29.685 8.136 32.962 1.00 68.94 1 MET B CA 1
ATOM 1713 C C . MET B 1 3 ? 31.150 8.237 32.548 1.00 64.55 1 MET B C 1
ATOM 1714 O O . MET B 1 3 ? 31.484 8.022 31.383 1.00 63.70 1 MET B O 1
ATOM 1719 N N . ILE B 1 4 ? 32.018 8.548 33.514 1.00 51.61 2 ILE B N 1
ATOM 1720 C CA . ILE B 1 4 ? 33.442 8.749 33.243 1.00 46.54 2 ILE B CA 1
ATOM 1721 C C . ILE B 1 4 ? 34.350 7.713 33.889 1.00 42.37 2 ILE B C 1
ATOM 1722 O O . ILE B 1 4 ? 34.251 7.436 35.089 1.00 43.24 2 ILE B O 1
ATOM 1727 N N . LYS B 1 5 ? 35.261 7.163 33.096 1.00 40.98 3 LYS B N 1
ATOM 1728 C CA . LYS B 1 5 ? 36.291 6.298 33.625 1.00 39.46 3 LYS B CA 1
ATOM 1729 C C . LYS B 1 5 ? 37.646 6.937 33.396 1.00 37.35 3 LYS B C 1
ATOM 1730 O O . LYS B 1 5 ? 37.950 7.393 32.299 1.00 41.02 3 LYS B O 1
ATOM 1736 N N . LEU B 1 6 ? 38.462 6.967 34.433 1.00 33.81 4 LEU B N 1
ATOM 1737 C CA . LEU B 1 6 ? 39.805 7.484 34.293 1.00 31.14 4 LEU B CA 1
ATOM 1738 C C . LEU B 1 6 ? 40.738 6.309 34.395 1.00 35.19 4 LEU B C 1
ATOM 1739 O O . LEU B 1 6 ? 40.886 5.707 35.464 1.00 37.36 4 LEU B O 1
ATOM 1744 N N . HIS B 1 7 ? 41.360 5.975 33.276 1.00 30.59 5 HIS B N 1
ATOM 1745 C CA . HIS B 1 7 ? 42.278 4.845 33.216 1.00 35.71 5 HIS B CA 1
ATOM 1746 C C . HIS B 1 7 ? 43.692 5.262 33.559 1.00 38.00 5 HIS B C 1
ATOM 1747 O O . HIS B 1 7 ? 44.293 6.089 32.866 1.00 39.56 5 HIS B O 1
ATOM 1754 N N . GLY B 1 8 ? 44.230 4.670 34.620 1.00 35.81 6 GLY B N 1
ATOM 1755 C CA . GLY B 1 8 ? 45.591 4.909 35.020 1.00 36.12 6 GLY B CA 1
ATOM 1756 C C . GLY B 1 8 ? 45.725 4.992 36.529 1.00 38.62 6 GLY B C 1
ATOM 1757 O O . GLY B 1 8 ? 44.824 5.484 37.218 1.00 36.12 6 GLY B O 1
ATOM 1758 N N . ALA B 1 9 ? 46.863 4.519 37.028 1.00 35.64 7 ALA B N 1
ATOM 1759 C CA . ALA B 1 9 ? 47.148 4.474 38.460 1.00 40.77 7 ALA B CA 1
ATOM 1760 C C . ALA B 1 9 ? 47.518 5.848 39.022 1.00 42.35 7 ALA B C 1
ATOM 1761 O O . ALA B 1 9 ? 47.869 6.758 38.270 1.00 40.19 7 ALA B O 1
ATOM 1763 N N . SER B 1 10 ? 47.471 5.964 40.350 1.00 34.38 8 SER B N 1
ATOM 1764 C CA . SER B 1 10 ? 47.682 7.221 41.067 1.00 36.89 8 SER B CA 1
ATOM 1765 C C . SER B 1 10 ? 49.165 7.496 41.230 1.00 37.39 8 SER B C 1
ATOM 1766 O O . SER B 1 10 ? 49.572 8.435 41.919 1.00 42.16 8 SER B O 1
ATOM 1769 N N . ILE B 1 11 ? 49.970 6.668 40.582 1.00 41.15 9 ILE B N 1
ATOM 1770 C CA . ILE B 1 11 ? 51.411 6.827 40.597 1.00 44.93 9 ILE B CA 1
ATOM 1771 C C . ILE B 1 11 ? 51.869 7.840 39.541 1.00 43.69 9 ILE B C 1
ATOM 1772 O O . ILE B 1 11 ? 52.989 8.344 39.604 1.00 44.89 9 ILE B O 1
ATOM 1777 N N . SER B 1 12 ? 50.999 8.118 38.573 1.00 39.90 10 SER B N 1
ATOM 1778 C CA . SER B 1 12 ? 51.335 8.958 37.426 1.00 39.02 10 SER B CA 1
ATOM 1779 C C . SER B 1 12 ? 50.991 10.427 37.682 1.00 36.92 10 SER B C 1
ATOM 1780 O O . SER B 1 12 ? 49.863 10.741 38.040 1.00 32.92 10 SER B O 1
ATOM 1783 N N . ASN B 1 13 ? 51.956 11.320 37.500 1.00 39.35 11 ASN B N 1
ATOM 1784 C CA . ASN B 1 13 ? 51.696 12.763 37.601 1.00 38.28 11 ASN B CA 1
ATOM 1785 C C . ASN B 1 13 ? 50.578 13.178 36.671 1.00 32.08 11 ASN B C 1
ATOM 1786 O O . ASN B 1 13 ? 49.723 13.992 37.024 1.00 33.34 11 ASN B O 1
ATOM 1791 N N . TYR B 1 14 ? 50.625 12.637 35.457 1.00 31.74 12 TYR B N 1
ATOM 1792 C CA . TYR B 1 14 ? 49.688 13.020 34.417 1.00 31.45 12 TYR B CA 1
ATOM 1793 C C . TYR B 1 14 ? 48.298 12.530 34.744 1.00 33.89 12 TYR B C 1
ATOM 1794 O O . TYR B 1 14 ? 47.330 13.239 34.502 1.00 30.70 12 TYR B O 1
ATOM 1803 N N . VAL B 1 15 ? 48.188 11.338 35.331 1.00 32.84 13 VAL B N 1
ATOM 1804 C CA . VAL B 1 15 ? 46.884 10.867 35.802 1.00 27.49 13 VAL B CA 1
ATOM 1805 C C . VAL B 1 15 ? 46.343 11.789 36.903 1.00 26.63 13 VAL B C 1
ATOM 1806 O O . VAL B 1 15 ? 45.154 12.143 36.921 1.00 32.00 13 VAL B O 1
ATOM 1810 N N . ASN B 1 16 ? 47.217 12.161 37.831 1.00 27.30 14 ASN B N 1
ATOM 1811 C CA . ASN B 1 16 ? 46.822 12.999 38.951 1.00 31.42 14 ASN B CA 1
ATOM 1812 C C . ASN B 1 16 ? 46.391 14.403 38.502 1.00 29.36 14 ASN B C 1
ATOM 1813 O O . ASN B 1 16 ? 45.458 14.991 39.060 1.00 30.61 14 ASN B O 1
ATOM 1818 N N . LYS B 1 17 ? 47.068 14.908 37.480 1.00 27.88 15 LYS B N 1
ATOM 1819 C CA . LYS B 1 17 ? 46.638 16.130 36.795 1.00 29.58 15 LYS B CA 1
ATOM 1820 C C . LYS B 1 17 ? 45.164 16.084 36.394 1.00 32.95 15 LYS B C 1
ATOM 1821 O O . LYS B 1 17 ? 44.386 16.974 36.750 1.00 31.26 15 LYS B O 1
ATOM 1827 N N . VAL B 1 18 ? 44.777 15.045 35.654 1.00 27.80 16 VAL B N 1
ATOM 1828 C CA . VAL B 1 18 ? 43.394 14.885 35.245 1.00 29.36 16 VAL B CA 1
ATOM 1829 C C . VAL B 1 18 ? 42.455 14.686 36.441 1.00 27.22 16 VAL B C 1
ATOM 1830 O O . VAL B 1 18 ? 41.356 15.263 36.509 1.00 29.33 16 VAL B O 1
ATOM 1834 N N . LYS B 1 19 ? 42.875 13.836 37.369 1.00 27.26 17 LYS B N 1
ATOM 1835 C CA . LYS B 1 19 ? 42.072 13.491 38.537 1.00 27.81 17 LYS B CA 1
ATOM 1836 C C . LYS B 1 19 ? 41.722 14.753 39.333 1.00 33.92 17 LYS B C 1
ATOM 1837 O O . LYS B 1 19 ? 40.594 14.916 39.787 1.00 32.75 17 LYS B O 1
ATOM 1843 N N . LEU B 1 20 ? 42.688 15.656 39.480 1.00 31.35 18 LEU B N 1
ATOM 1844 C CA . LEU B 1 20 ? 42.422 16.936 40.151 1.00 30.55 18 LEU B CA 1
ATOM 1845 C C . LEU B 1 20 ? 41.284 17.722 39.499 1.00 32.28 18 LEU B C 1
ATOM 1846 O O . LEU B 1 20 ? 40.406 18.222 40.188 1.00 28.53 18 LEU B O 1
ATOM 1851 N N . GLY B 1 21 ? 41.300 17.841 38.170 1.00 29.56 19 GLY B N 1
ATOM 1852 C CA . GLY B 1 21 ? 40.259 18.604 37.490 1.00 30.10 19 GLY B CA 1
ATOM 1853 C C . GLY B 1 21 ? 38.903 17.933 37.618 1.00 32.11 19 GLY B C 1
ATOM 1854 O O . GLY B 1 21 ? 37.880 18.585 37.779 1.00 29.19 19 GLY B O 1
ATOM 1855 N N . ILE B 1 22 ? 38.890 16.613 37.537 1.00 31.22 20 ILE B N 1
ATOM 1856 C CA . ILE B 1 22 ? 37.641 15.873 37.674 1.00 27.39 20 ILE B CA 1
ATOM 1857 C C . ILE B 1 22 ? 37.040 16.088 39.063 1.00 25.91 20 ILE B C 1
ATOM 1858 O O . ILE B 1 22 ? 35.845 16.387 39.207 1.00 33.23 20 ILE B O 1
ATOM 1863 N N . LEU B 1 23 ? 37.871 15.976 40.085 1.00 28.02 21 LEU B N 1
ATOM 1864 C CA . LEU B 1 23 ? 37.372 16.124 41.439 1.00 29.78 21 LEU B CA 1
ATOM 1865 C C . LEU B 1 23 ? 36.859 17.546 41.690 1.00 37.13 21 LEU B C 1
ATOM 1866 O O . LEU B 1 23 ? 35.810 17.737 42.302 1.00 33.31 21 LEU B O 1
ATOM 1871 N N . GLU B 1 24 ? 37.586 18.541 41.190 1.00 34.10 22 GLU B N 1
ATOM 1872 C CA . GLU B 1 24 ? 37.218 19.936 41.454 1.00 32.90 22 GLU B CA 1
ATOM 1873 C C . GLU B 1 24 ? 35.909 20.295 40.772 1.00 35.12 22 GLU B C 1
ATOM 1874 O O . GLU B 1 24 ? 35.174 21.166 41.239 1.00 38.73 22 GLU B O 1
ATOM 1880 N N . LYS B 1 25 ? 35.620 19.617 39.665 1.00 33.60 23 LYS B N 1
ATOM 1881 C CA . LYS B 1 25 ? 34.379 19.820 38.923 1.00 36.31 23 LYS B CA 1
ATOM 1882 C C . LYS B 1 25 ? 33.198 19.089 39.581 1.00 36.56 23 LYS B C 1
ATOM 1883 O O . LYS B 1 25 ? 32.042 19.303 39.209 1.00 34.95 23 LYS B O 1
ATOM 1889 N N . GLY B 1 26 ? 33.490 18.224 40.545 1.00 36.75 24 GLY B N 1
ATOM 1890 C CA . GLY B 1 26 ? 32.444 17.470 41.238 1.00 38.47 24 GLY B CA 1
ATOM 1891 C C . GLY B 1 26 ? 31.811 16.437 40.326 1.00 41.97 24 GLY B C 1
ATOM 1892 O O . GLY B 1 26 ? 30.613 16.166 40.407 1.00 44.19 24 GLY B O 1
ATOM 1893 N N . LEU B 1 27 ? 32.619 15.859 39.445 1.00 40.93 25 LEU B N 1
ATOM 1894 C CA . LEU B 1 27 ? 32.106 14.906 38.478 1.00 41.14 25 LEU B CA 1
ATOM 1895 C C . LEU B 1 27 ? 32.191 13.498 39.031 1.00 40.24 25 LEU B C 1
ATOM 1896 O O . LEU B 1 27 ? 33.132 13.159 39.756 1.00 40.21 25 LEU B O 1
ATOM 1901 N N . GLU B 1 28 ? 31.200 12.681 38.691 1.00 45.35 26 GLU B N 1
ATOM 1902 C CA . GLU B 1 28 ? 31.241 11.268 39.045 1.00 46.07 26 GLU B CA 1
ATOM 1903 C C . GLU B 1 28 ? 32.151 10.516 38.094 1.00 44.29 26 GLU B C 1
ATOM 1904 O O . GLU B 1 28 ? 32.068 10.667 36.875 1.00 46.54 26 GLU B O 1
ATOM 1910 N N . TYR B 1 29 ? 33.019 9.691 38.652 1.00 41.42 27 TYR B N 1
ATOM 1911 C CA . TYR B 1 29 ? 33.973 8.979 37.838 1.00 41.20 27 TYR B CA 1
ATOM 1912 C C . TYR B 1 29 ? 34.430 7.731 38.562 1.00 40.02 27 TYR B C 1
ATOM 1913 O O . TYR B 1 29 ? 34.283 7.609 39.776 1.00 41.64 27 TYR B O 1
ATOM 1922 N N . GLU B 1 30 ? 35.010 6.812 37.810 1.00 39.06 28 GLU B N 1
ATOM 1923 C CA . GLU B 1 30 ? 35.655 5.662 38.403 1.00 44.74 28 GLU B CA 1
ATOM 1924 C C . GLU B 1 30 ? 37.091 5.636 37.908 1.00 40.71 28 GLU B C 1
ATOM 1925 O O . GLU B 1 30 ? 37.335 5.774 36.709 1.00 41.62 28 GLU B O 1
ATOM 1931 N N . GLN B 1 31 ? 38.045 5.482 38.821 1.00 37.14 29 GLN B N 1
ATOM 1932 C CA . GLN B 1 31 ? 39.447 5.359 38.428 1.00 38.54 29 GLN B CA 1
ATOM 1933 C C . GLN B 1 31 ? 39.822 3.891 38.218 1.00 43.22 29 GLN B C 1
ATOM 1934 O O . GLN B 1 31 ? 39.663 3.074 39.120 1.00 43.13 29 GLN B O 1
ATOM 1940 N N . ILE B 1 32 ? 40.312 3.561 37.026 1.00 36.86 30 ILE B N 1
ATOM 1941 C CA . ILE B 1 32 ? 40.731 2.205 36.715 1.00 43.16 30 ILE B CA 1
ATOM 1942 C C . ILE B 1 32 ? 42.230 2.120 36.891 1.00 40.47 30 ILE B C 1
ATOM 1943 O O . ILE B 1 32 ? 42.992 2.753 36.159 1.00 39.24 30 ILE B O 1
ATOM 1948 N N . ARG B 1 33 ? 42.675 1.338 37.863 1.00 40.41 31 ARG B N 1
ATOM 1949 C CA . ARG B 1 33 ? 44.073 1.433 38.241 1.00 46.29 31 ARG B CA 1
ATOM 1950 C C . ARG B 1 33 ? 44.974 0.499 37.433 1.00 53.05 31 ARG B C 1
ATOM 1951 O O . ARG B 1 33 ? 45.143 -0.670 37.770 1.00 52.04 31 ARG B O 1
ATOM 1959 N N . ILE B 1 34 ? 45.547 1.036 36.356 1.00 48.61 32 ILE B N 1
ATOM 1960 C CA . ILE B 1 34 ? 46.399 0.254 35.469 1.00 48.68 32 ILE B CA 1
ATOM 1961 C C . ILE B 1 34 ? 47.723 0.951 35.211 1.00 47.79 32 ILE B C 1
ATOM 1962 O O . ILE B 1 34 ? 47.868 2.150 35.454 1.00 50.74 32 ILE B O 1
ATOM 1967 N N . ALA B 1 35 ? 48.691 0.186 34.722 1.00 46.96 33 ALA B N 1
ATOM 1968 C CA . ALA B 1 35 ? 49.969 0.738 34.315 1.00 46.67 33 ALA B CA 1
ATOM 1969 C C . ALA B 1 35 ? 49.919 1.018 32.822 1.00 42.86 33 ALA B C 1
ATOM 1970 O O . ALA B 1 35 ? 49.061 0.479 32.112 1.00 44.69 33 ALA B O 1
ATOM 1972 N N . PRO B 1 36 ? 50.830 1.870 32.338 1.00 43.44 34 PRO B N 1
ATOM 1973 C CA . PRO B 1 36 ? 50.935 2.032 30.894 1.00 44.40 34 PRO B CA 1
ATOM 1974 C C . PRO B 1 36 ? 51.287 0.688 30.262 1.00 51.04 34 PRO B C 1
ATOM 1975 O O . PRO B 1 36 ? 51.918 -0.150 30.912 1.00 46.79 34 PRO B O 1
ATOM 1979 N N . SER B 1 37 ? 50.884 0.485 29.012 1.00 48.51 35 SER B N 1
ATOM 1980 C CA . SER B 1 37 ? 51.155 -0.765 28.323 1.00 53.97 35 SER B CA 1
ATOM 1981 C C . SER B 1 37 ? 51.385 -0.522 26.832 1.00 55.91 35 SER B C 1
ATOM 1982 O O . SER B 1 37 ? 50.837 0.429 26.265 1.00 55.94 35 SER B O 1
ATOM 1985 N N . GLN B 1 38 ? 52.207 -1.370 26.211 1.00 52.46 36 GLN B N 1
ATOM 1986 C CA . GLN B 1 38 ? 52.414 -1.333 24.767 1.00 52.52 36 GLN B CA 1
ATOM 1987 C C . GLN B 1 38 ? 51.634 -2.438 24.065 1.00 55.77 36 GLN B C 1
ATOM 1988 O O . GLN B 1 38 ? 51.866 -2.714 22.886 1.00 51.17 36 GLN B O 1
ATOM 1994 N N . GLU B 1 39 ? 50.702 -3.054 24.790 1.00 58.61 37 GLU B N 1
ATOM 1995 C CA . GLU B 1 39 ? 49.804 -4.062 24.226 1.00 63.32 37 GLU B CA 1
ATOM 1996 C C . GLU B 1 39 ? 48.901 -3.470 23.154 1.00 65.56 37 GLU B C 1
ATOM 1997 O O . GLU B 1 39 ? 48.185 -2.494 23.397 1.00 65.46 37 GLU B O 1
ATOM 2003 N N . GLU B 1 40 ? 48.913 -4.089 21.980 1.00 64.06 38 GLU B N 1
ATOM 2004 C CA . GLU B 1 40 ? 48.142 -3.608 20.838 1.00 62.33 38 GLU B CA 1
ATOM 2005 C C . GLU B 1 40 ? 46.722 -3.171 21.195 1.00 62.28 38 GLU B C 1
ATOM 2006 O O . GLU B 1 40 ? 46.216 -2.186 20.659 1.00 62.85 38 GLU B O 1
ATOM 2012 N N . ASP B 1 41 ? 46.077 -3.901 22.096 1.00 60.80 39 ASP B N 1
ATOM 2013 C CA . ASP B 1 41 ? 44.695 -3.603 22.442 1.00 61.13 39 ASP B CA 1
ATOM 2014 C C . ASP B 1 41 ? 44.571 -2.346 23.300 1.00 60.01 39 ASP B C 1
ATOM 2015 O O . ASP B 1 41 ? 43.523 -1.696 23.317 1.00 57.53 39 ASP B O 1
ATOM 2020 N N . PHE B 1 42 ? 45.637 -2.007 24.011 1.00 52.88 40 PHE B N 1
ATOM 2021 C CA . PHE B 1 42 ? 45.667 -0.747 24.743 1.00 52.18 40 PHE B CA 1
ATOM 2022 C C . PHE B 1 42 ? 46.071 0.390 23.790 1.00 52.15 40 PHE B C 1
ATOM 2023 O O . PHE B 1 42 ? 45.574 1.507 23.901 1.00 48.52 40 PHE B O 1
ATOM 2031 N N . LEU B 1 43 ? 46.943 0.082 22.836 1.00 49.48 41 LEU B N 1
ATOM 2032 C CA . LEU B 1 43 ? 47.369 1.064 21.845 1.00 52.53 41 LEU B CA 1
ATOM 2033 C C . LEU B 1 43 ? 46.229 1.537 20.951 1.00 52.09 41 LEU B C 1
ATOM 2034 O O . LEU B 1 43 ? 46.312 2.621 20.369 1.00 48.68 41 LEU B O 1
ATOM 2039 N N . LYS B 1 44 ? 45.178 0.726 20.840 1.00 53.26 42 LYS B N 1
ATOM 2040 C CA . LYS B 1 44 ? 44.001 1.095 20.047 1.00 55.96 42 LYS B CA 1
ATOM 2041 C C . LYS B 1 44 ? 43.253 2.264 20.680 1.00 54.65 42 LYS B C 1
ATOM 2042 O O . LYS B 1 44 ? 42.631 3.053 19.977 1.00 54.87 42 LYS B O 1
ATOM 2048 N N . ILE B 1 45 ? 43.290 2.360 22.007 1.00 53.75 43 ILE B N 1
ATOM 2049 C CA . ILE B 1 45 ? 42.652 3.483 22.699 1.00 51.37 43 ILE B CA 1
ATOM 2050 C C . ILE B 1 45 ? 43.670 4.543 23.138 1.00 48.03 43 ILE B C 1
ATOM 2051 O O . ILE B 1 45 ? 43.313 5.685 23.427 1.00 52.57 43 ILE B O 1
ATOM 2056 N N . SER B 1 46 ? 44.939 4.161 23.177 1.00 42.45 44 SER B N 1
ATOM 2057 C CA . SER B 1 46 ? 45.994 5.060 23.619 1.00 43.72 44 SER B CA 1
ATOM 2058 C C . SER B 1 46 ? 47.268 4.788 22.829 1.00 41.71 44 SER B C 1
ATOM 2059 O O . SER B 1 46 ? 48.170 4.086 23.299 1.00 44.93 44 SER B O 1
ATOM 2062 N N . PRO B 1 47 ? 47.345 5.360 21.615 1.00 44.59 45 PRO B N 1
ATOM 2063 C CA . PRO B 1 47 ? 48.366 5.082 20.605 1.00 41.69 45 PRO B CA 1
ATOM 2064 C C . PRO B 1 47 ? 49.802 5.087 21.104 1.00 40.39 45 PRO B C 1
ATOM 2065 O O . PRO B 1 47 ? 50.625 4.339 20.579 1.00 44.08 45 PRO B O 1
ATOM 2069 N N . MET B 1 48 ? 50.119 5.918 22.091 1.00 39.09 46 MET B N 1
ATOM 2070 C CA . MET B 1 48 ? 51.487 5.935 22.626 1.00 38.83 46 MET B CA 1
ATOM 2071 C C . MET B 1 48 ? 51.641 4.948 23.790 1.00 35.24 46 MET B C 1
ATOM 2072 O O . MET B 1 48 ? 52.727 4.796 24.338 1.00 36.24 46 MET B O 1
ATOM 2077 N N . GLY B 1 49 ? 50.543 4.306 24.176 1.00 37.51 47 GLY B N 1
ATOM 2078 C CA . GLY B 1 49 ? 50.563 3.370 25.310 1.00 39.84 47 GLY B CA 1
ATOM 2079 C C . GLY B 1 49 ? 50.670 4.051 26.668 1.00 44.86 47 GLY B C 1
ATOM 2080 O O . GLY B 1 49 ? 51.162 3.455 27.635 1.00 39.35 47 GLY B O 1
ATOM 2081 N N . LYS B 1 50 ? 50.200 5.297 26.750 1.00 40.35 48 LYS B N 1
ATOM 2082 C CA . LYS B 1 50 ? 50.349 6.100 27.967 1.00 38.27 48 LYS B CA 1
ATOM 2083 C C . LYS B 1 50 ? 49.073 6.134 28.790 1.00 31.93 48 LYS B C 1
ATOM 2084 O O . LYS B 1 50 ? 47.991 5.810 28.307 1.00 37.94 48 LYS B O 1
ATOM 2090 N N . ILE B 1 51 ? 49.210 6.543 30.048 1.00 32.93 49 ILE B N 1
ATOM 2091 C CA . ILE B 1 51 ? 48.068 6.895 30.857 1.00 34.63 49 ILE B CA 1
ATOM 2092 C C . ILE B 1 51 ? 48.268 8.353 31.247 1.00 32.05 49 ILE B C 1
ATOM 2093 O O . ILE B 1 51 ? 49.403 8.832 31.339 1.00 33.89 49 ILE B O 1
ATOM 2098 N N . PRO B 1 52 ? 47.174 9.060 31.514 1.00 32.85 50 PRO B N 1
ATOM 2099 C CA . PRO B 1 52 ? 45.812 8.556 31.608 1.00 29.75 50 PRO B CA 1
ATOM 2100 C C . PRO B 1 52 ? 45.077 8.479 30.272 1.00 35.12 50 PRO B C 1
ATOM 2101 O O . PRO B 1 52 ? 45.491 9.079 29.269 1.00 34.47 50 PRO B O 1
ATOM 2105 N N . VAL B 1 53 ? 43.969 7.752 30.287 1.00 33.86 51 VAL B N 1
ATOM 2106 C CA . VAL B 1 53 ? 43.029 7.747 29.188 1.00 33.31 51 VAL B CA 1
ATOM 2107 C C . VAL B 1 53 ? 41.698 8.054 29.817 1.00 35.79 51 VAL B C 1
ATOM 2108 O O . VAL B 1 53 ? 41.322 7.447 30.831 1.00 38.06 51 VAL B O 1
ATOM 2112 N N . LEU B 1 54 ? 40.976 9.011 29.245 1.00 32.17 52 LEU B N 1
ATOM 2113 C CA . LEU B 1 54 ? 39.632 9.267 29.709 1.00 34.29 52 LEU B CA 1
ATOM 2114 C C . LEU B 1 54 ? 38.664 8.488 28.838 1.00 35.77 52 LEU B C 1
ATOM 2115 O O . LEU B 1 54 ? 38.815 8.452 27.622 1.00 37.93 52 LEU B O 1
ATOM 2120 N N . GLU B 1 55 ? 37.654 7.895 29.459 1.00 37.45 53 GLU B N 1
ATOM 2121 C CA . GLU B 1 55 ? 36.661 7.150 28.711 1.00 35.97 53 GLU B CA 1
ATOM 2122 C C . GLU B 1 55 ? 35.280 7.650 29.064 1.00 36.57 53 GLU B C 1
ATOM 2123 O O . GLU B 1 55 ? 34.932 7.765 30.238 1.00 37.05 53 GLU B O 1
ATOM 2129 N N . MET B 1 56 ? 34.485 7.935 28.043 1.00 40.31 54 MET B N 1
ATOM 2130 C CA . MET B 1 56 ? 33.145 8.464 28.248 1.00 44.92 54 MET B CA 1
ATOM 2131 C C . MET B 1 56 ? 32.311 8.207 26.990 1.00 47.82 54 MET B C 1
ATOM 2132 O O . MET B 1 56 ? 32.769 8.470 25.881 1.00 49.51 54 MET B O 1
ATOM 2137 N N . ASP B 1 57 ? 31.093 7.697 27.153 1.00 53.44 55 ASP B N 1
ATOM 2138 C CA . ASP B 1 57 ? 30.229 7.422 25.997 1.00 57.91 55 ASP B CA 1
ATOM 2139 C C . ASP B 1 57 ? 30.860 6.419 25.031 1.00 55.99 55 ASP B C 1
ATOM 2140 O O . ASP B 1 57 ? 30.661 6.517 23.821 1.00 58.85 55 ASP B O 1
ATOM 2145 N N . GLY B 1 58 ? 31.637 5.477 25.554 1.00 53.12 56 GLY B N 1
ATOM 2146 C CA . GLY B 1 58 ? 32.337 4.507 24.708 1.00 52.43 56 GLY B CA 1
ATOM 2147 C C . GLY B 1 58 ? 33.459 5.100 23.871 1.00 54.60 56 GLY B C 1
ATOM 2148 O O . GLY B 1 58 ? 33.966 4.453 22.957 1.00 54.05 56 GLY B O 1
ATOM 2149 N N . LYS B 1 59 ? 33.861 6.331 24.182 1.00 48.81 57 LYS B N 1
ATOM 2150 C CA . LYS B 1 59 ? 34.954 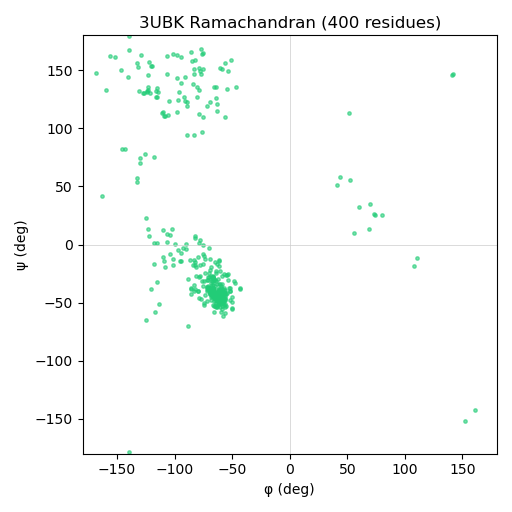6.975 23.453 1.00 45.83 57 LYS B CA 1
ATOM 2151 C C . LYS B 1 59 ? 36.124 7.399 24.351 1.00 42.15 57 LYS B C 1
ATOM 2152 O O . LYS B 1 59 ? 35.968 7.592 25.553 1.00 41.98 57 LYS B O 1
ATOM 2158 N N . PHE B 1 60 ? 37.296 7.534 23.753 1.00 39.96 58 PHE B N 1
ATOM 2159 C CA . PHE B 1 60 ? 38.517 7.714 24.511 1.00 43.93 58 PHE B CA 1
ATOM 2160 C C . PHE B 1 60 ? 39.263 8.991 24.117 1.00 46.03 58 PHE B C 1
ATOM 2161 O O . PHE B 1 60 ? 39.230 9.404 22.951 1.00 42.08 58 PHE B O 1
ATOM 2169 N N . ILE B 1 61 ? 39.910 9.608 25.102 1.00 39.04 59 ILE B N 1
ATOM 2170 C CA . ILE B 1 61 ? 40.839 10.725 24.888 1.00 37.45 59 ILE B CA 1
ATOM 2171 C C . ILE B 1 61 ? 42.106 10.407 25.669 1.00 34.41 59 ILE B C 1
ATOM 2172 O O . ILE B 1 61 ? 42.031 10.041 26.851 1.00 37.40 59 ILE B O 1
ATOM 2177 N N . PHE B 1 62 ? 43.269 10.552 25.038 1.00 33.70 60 PHE B N 1
ATOM 2178 C CA . PHE B 1 62 ? 44.486 9.944 25.577 1.00 35.42 60 PHE B CA 1
ATOM 2179 C C . PHE B 1 62 ? 45.667 10.865 25.877 1.00 41.76 60 PHE B C 1
ATOM 2180 O O . PHE B 1 62 ? 46.788 10.394 26.077 1.00 45.94 60 PHE B O 1
ATOM 2188 N N . GLU B 1 63 ? 45.412 12.169 25.892 1.00 37.46 61 GLU B N 1
ATOM 2189 C CA . GLU B 1 63 ? 46.423 13.157 26.247 1.00 40.36 61 GLU B CA 1
ATOM 2190 C C . GLU B 1 63 ? 45.871 13.990 27.393 1.00 30.42 61 GLU B C 1
ATOM 2191 O O . GLU B 1 63 ? 44.727 14.439 27.337 1.00 32.28 61 GLU B O 1
ATOM 2197 N N . SER B 1 64 ? 46.666 14.188 28.440 1.00 31.88 62 SER B N 1
ATOM 2198 C CA . SER B 1 64 ? 46.133 14.824 29.638 1.00 32.09 62 SER B CA 1
ATOM 2199 C C . SER B 1 64 ? 45.661 16.256 29.359 1.00 36.55 62 SER B C 1
ATOM 2200 O O . SER B 1 64 ? 44.648 16.692 29.910 1.00 31.53 62 SER B O 1
ATOM 2203 N N . GLY B 1 65 ? 46.407 16.979 28.521 1.00 34.25 63 GLY B N 1
ATOM 2204 C CA . GLY B 1 65 ? 45.991 18.323 28.067 1.00 30.01 63 GLY B CA 1
ATOM 2205 C C . GLY B 1 65 ? 44.666 18.283 27.317 1.00 28.24 63 GLY B C 1
ATOM 2206 O O . GLY B 1 65 ? 43.722 18.983 27.680 1.00 32.81 63 GLY B O 1
ATOM 2207 N N . ALA B 1 66 ? 44.576 17.432 26.291 1.00 29.02 64 ALA B N 1
ATOM 2208 C CA . ALA B 1 66 ? 43.333 17.264 25.539 1.00 29.01 64 ALA B CA 1
ATOM 2209 C C . ALA B 1 66 ? 42.180 16.854 26.444 1.00 29.84 64 ALA B C 1
ATOM 2210 O O . ALA B 1 66 ? 41.057 17.286 26.243 1.00 31.10 64 ALA B O 1
ATOM 2212 N N . ILE B 1 67 ? 42.450 15.987 27.420 1.00 29.19 65 ILE B N 1
ATOM 2213 C CA . ILE B 1 67 ? 41.396 15.546 28.335 1.00 32.12 65 ILE B CA 1
ATOM 2214 C C . ILE B 1 67 ? 40.762 16.704 29.127 1.00 31.12 65 ILE B C 1
ATOM 2215 O O . ILE B 1 67 ? 39.540 16.830 29.175 1.00 30.06 65 ILE B O 1
ATOM 2220 N N . LEU B 1 68 ? 41.596 17.541 29.752 1.00 30.09 66 LEU B N 1
ATOM 2221 C CA . LEU B 1 68 ? 41.090 18.632 30.593 1.00 30.99 66 LEU B CA 1
ATOM 2222 C C . LEU B 1 68 ? 40.439 19.762 29.776 1.00 27.38 66 LEU B C 1
ATOM 2223 O O . LEU B 1 68 ? 39.433 20.334 30.195 1.00 32.67 66 LEU B O 1
ATOM 2228 N N . GLU B 1 69 ? 40.987 20.050 28.593 1.00 32.86 67 GLU B N 1
ATOM 2229 C CA . GLU B 1 69 ? 40.348 20.991 27.660 1.00 31.37 67 GLU B CA 1
ATOM 2230 C C . GLU B 1 69 ? 38.970 20.480 27.272 1.00 35.91 67 GLU B C 1
ATOM 2231 O O . GLU B 1 69 ? 38.016 21.249 27.151 1.00 35.90 67 GLU B O 1
ATOM 2237 N N . PHE B 1 70 ? 38.874 19.168 27.069 1.00 30.13 68 PHE B N 1
ATOM 2238 C CA . PHE B 1 70 ? 37.600 18.534 26.732 1.00 30.53 68 PHE B CA 1
ATOM 2239 C C . PHE B 1 70 ? 36.568 18.602 27.873 1.00 27.57 68 PHE B C 1
ATOM 2240 O O . PHE B 1 70 ? 35.410 18.987 27.667 1.00 34.63 68 PHE B O 1
ATOM 2248 N N . LEU B 1 71 ? 36.986 18.239 29.084 1.00 31.49 69 LEU B N 1
ATOM 2249 C CA . LEU B 1 71 ? 36.115 18.354 30.249 1.00 29.03 69 LEU B CA 1
ATOM 2250 C C . LEU B 1 71 ? 35.615 19.775 30.454 1.00 36.69 69 LEU B C 1
ATOM 2251 O O . LEU B 1 71 ? 34.441 19.985 30.771 1.00 36.83 69 LEU B O 1
ATOM 2256 N N . ASP B 1 72 ? 36.519 20.741 30.291 1.00 32.93 70 ASP B N 1
ATOM 2257 C CA A ASP B 1 72 ? 36.274 22.196 30.344 0.50 37.96 70 ASP B CA 1
ATOM 2258 C CA B ASP B 1 72 ? 36.094 22.103 30.493 0.50 35.69 70 ASP B CA 1
ATOM 2259 C C . ASP B 1 72 ? 35.153 22.599 29.394 1.00 40.93 70 ASP B C 1
ATOM 2260 O O . ASP B 1 72 ? 34.303 23.448 29.684 1.00 36.33 70 ASP B O 1
ATOM 2269 N N . THR B 1 73 ? 35.228 22.022 28.198 1.00 38.30 71 THR B N 1
ATOM 2270 C CA . THR B 1 73 ? 34.294 22.354 27.139 1.00 37.12 71 THR B CA 1
ATOM 2271 C C . THR B 1 73 ? 32.946 21.678 27.384 1.00 39.33 71 THR B C 1
ATOM 2272 O O . THR B 1 73 ? 31.903 22.322 27.287 1.00 40.86 71 THR B O 1
ATOM 2276 N N . ILE B 1 74 ? 32.946 20.390 27.715 1.00 38.99 72 ILE B N 1
ATOM 2277 C CA . ILE B 1 74 ? 31.656 19.738 27.945 1.00 45.13 72 ILE B CA 1
ATOM 2278 C C . ILE B 1 74 ? 31.057 19.957 29.351 1.00 46.50 72 ILE B C 1
ATOM 2279 O O . ILE B 1 74 ? 29.863 19.763 29.548 1.00 51.95 72 ILE B O 1
ATOM 2284 N N . PHE B 1 75 ? 31.870 20.373 30.314 1.00 45.05 73 PHE B N 1
ATOM 2285 C CA . PHE B 1 75 ? 31.339 20.781 31.627 1.00 48.21 73 PHE B CA 1
ATOM 2286 C C . PHE B 1 75 ? 31.820 22.182 31.972 1.00 47.73 73 PHE B C 1
ATOM 2287 O O . PHE B 1 75 ? 32.752 22.348 32.765 1.00 54.04 73 PHE B O 1
ATOM 2295 N N . PRO B 1 76 ? 31.186 23.198 31.373 1.00 49.88 74 PRO B N 1
ATOM 2296 C CA . PRO B 1 76 ? 31.685 24.578 31.395 1.00 49.34 74 PRO B CA 1
ATOM 2297 C C . PRO B 1 76 ? 31.413 25.365 32.691 1.00 50.33 74 PRO B C 1
ATOM 2298 O O . PRO B 1 76 ? 31.782 26.545 32.796 1.00 52.07 74 PRO B O 1
ATOM 2302 N N . GLN B 1 77 ? 30.785 24.718 33.663 1.00 51.02 75 GLN B N 1
ATOM 2303 C CA . GLN B 1 77 ? 30.455 25.373 34.922 1.00 55.43 75 GLN B CA 1
ATOM 2304 C C . GLN B 1 77 ? 31.687 25.528 35.801 1.00 56.56 75 GLN B C 1
ATOM 2305 O O . GLN B 1 77 ? 32.631 24.730 35.729 1.00 51.88 75 GLN B O 1
ATOM 2311 N N . THR B 1 78 ? 31.655 26.573 36.623 1.00 54.11 76 THR B N 1
ATOM 2312 C CA . THR B 1 78 ? 32.658 26.829 37.639 1.00 53.59 76 THR B CA 1
ATOM 2313 C C . THR B 1 78 ? 32.975 25.566 38.436 1.00 51.76 76 THR B C 1
ATOM 2314 O O . THR B 1 78 ? 32.068 24.832 38.822 1.00 52.11 76 THR B O 1
ATOM 2318 N N . PRO B 1 79 ? 34.272 25.307 38.676 1.00 47.78 77 PRO B N 1
ATOM 2319 C CA . PRO B 1 79 ? 35.344 26.181 38.220 1.00 48.97 77 PRO B CA 1
ATOM 2320 C C . PRO B 1 79 ? 35.690 25.941 36.748 1.00 46.80 77 PRO B C 1
ATOM 2321 O O . PRO B 1 79 ? 35.790 24.799 36.285 1.00 40.17 77 PRO B O 1
A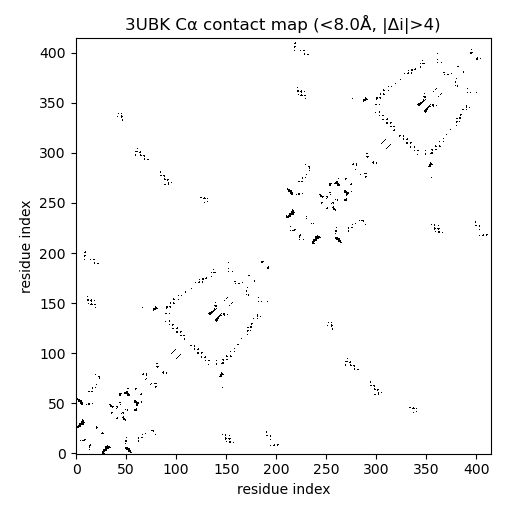TOM 2325 N N . LYS B 1 80 ? 35.852 27.029 36.014 1.00 44.17 78 LYS B N 1
ATOM 2326 C CA A LYS B 1 80 ? 36.241 26.938 34.622 0.50 42.49 78 LYS B CA 1
ATOM 2327 C CA B LYS B 1 80 ? 36.246 26.950 34.620 0.50 42.65 78 LYS B CA 1
ATOM 2328 C C . LYS B 1 80 ? 37.745 26.697 34.543 1.00 40.31 78 LYS B C 1
ATOM 2329 O O . LYS B 1 80 ? 38.551 27.551 34.907 1.00 38.02 78 LYS B O 1
ATOM 2340 N N . LEU B 1 81 ? 38.124 25.512 34.091 1.00 33.87 79 LEU B N 1
ATOM 2341 C CA . LEU B 1 81 ? 39.541 25.193 33.990 1.00 30.95 79 LEU B CA 1
ATOM 2342 C C . LEU B 1 81 ? 40.242 26.182 33.073 1.00 31.39 79 LEU B C 1
ATOM 2343 O O . LEU B 1 81 ? 41.407 26.514 33.297 1.00 28.54 79 LEU B O 1
ATOM 2348 N N . ILE B 1 82 ? 39.537 26.654 32.042 1.00 27.06 80 ILE B N 1
ATOM 2349 C CA . ILE B 1 82 ? 40.093 27.681 31.153 1.00 27.56 80 ILE B CA 1
ATOM 2350 C C . ILE B 1 82 ? 39.333 28.987 31.404 1.00 28.40 80 ILE B C 1
ATOM 2351 O O . ILE B 1 82 ? 38.141 29.062 31.140 1.00 28.24 80 ILE B O 1
ATOM 2356 N N . PRO B 1 83 ? 40.009 30.019 31.935 1.00 29.39 81 PRO B N 1
ATOM 2357 C CA . PRO B 1 83 ? 39.292 31.287 32.208 1.00 29.64 81 PRO B CA 1
ATOM 2358 C C . PRO B 1 83 ? 38.547 31.859 31.000 1.00 28.68 81 PRO B C 1
ATOM 2359 O O . PRO B 1 83 ? 38.963 31.659 29.847 1.00 27.13 81 PRO B O 1
ATOM 2363 N N . GLU B 1 84 ? 37.441 32.560 31.266 1.00 25.95 82 GLU B N 1
ATOM 2364 C CA . GLU B 1 84 ? 36.702 33.275 30.213 1.00 30.28 82 GLU B CA 1
ATOM 2365 C C . GLU B 1 84 ? 37.472 34.452 29.606 1.00 32.52 82 GLU B C 1
ATOM 2366 O O . GLU B 1 84 ? 37.310 34.780 28.416 1.00 30.91 82 GLU B O 1
ATOM 2372 N N . ASP B 1 85 ? 38.278 35.112 30.432 1.00 31.62 83 ASP B N 1
ATOM 2373 C CA . ASP B 1 85 ? 39.154 36.170 29.949 1.00 28.34 83 ASP B CA 1
ATOM 2374 C C . ASP B 1 85 ? 40.291 35.544 29.131 1.00 31.24 83 ASP B C 1
ATOM 2375 O O . ASP B 1 85 ? 41.061 34.725 29.639 1.00 29.19 83 ASP B O 1
ATOM 2380 N N . PRO B 1 86 ? 40.393 35.913 27.847 1.00 27.19 84 PRO B N 1
ATOM 2381 C CA . PRO B 1 86 ? 41.335 35.228 26.977 1.00 26.05 84 PRO B CA 1
ATOM 2382 C C . PRO B 1 86 ? 42.801 35.442 27.361 1.00 27.01 84 PRO B C 1
ATOM 2383 O O . PRO B 1 86 ? 43.614 34.565 27.118 1.00 27.87 84 PRO B O 1
ATOM 2387 N N . TRP B 1 87 ? 43.135 36.571 27.942 1.00 28.29 85 TRP B N 1
ATOM 2388 C CA . TRP B 1 87 ? 44.463 36.812 28.445 1.00 32.36 85 TRP B CA 1
ATOM 2389 C C . TRP B 1 87 ? 44.794 35.961 29.651 1.00 29.67 85 TRP B C 1
ATOM 2390 O O . TRP B 1 87 ? 45.873 35.490 29.793 1.00 29.48 85 TRP B O 1
ATOM 2401 N N . GLU B 1 88 ? 43.825 35.801 30.517 1.00 27.73 86 GLU B N 1
ATOM 2402 C CA . GLU B 1 88 ? 43.988 34.961 31.698 1.00 28.73 86 GLU B CA 1
ATOM 2403 C C . GLU B 1 88 ? 44.079 33.503 31.250 1.00 27.29 86 GLU B C 1
ATOM 2404 O O . GLU B 1 88 ? 44.865 32.724 31.800 1.00 32.42 86 GLU B O 1
ATOM 2410 N N . ALA B 1 89 ? 43.300 33.129 30.237 1.00 26.86 87 ALA B N 1
ATOM 2411 C CA . ALA B 1 89 ? 43.412 31.774 29.696 1.00 24.95 87 ALA B CA 1
ATOM 2412 C C . ALA B 1 89 ? 44.820 31.509 29.134 1.00 31.47 87 ALA B C 1
ATOM 2413 O O . ALA B 1 89 ? 45.366 30.430 29.335 1.00 27.25 87 ALA B O 1
ATOM 2415 N N . ALA B 1 90 ? 45.404 32.484 28.431 1.00 26.27 88 ALA B N 1
ATOM 2416 C CA . ALA B 1 90 ? 46.758 32.292 27.894 1.00 29.98 88 ALA B CA 1
ATOM 2417 C C . ALA B 1 90 ? 47.751 32.065 29.029 1.00 25.46 88 ALA B C 1
ATOM 2418 O O . ALA B 1 90 ? 48.648 31.230 28.920 1.00 29.79 88 ALA B O 1
ATOM 2420 N N . ARG B 1 91 ? 47.593 32.808 30.118 1.00 25.72 89 ARG B N 1
ATOM 2421 C CA . ARG B 1 91 ? 48.485 32.682 31.267 1.00 30.91 89 ARG B CA 1
ATOM 2422 C C . ARG B 1 91 ? 48.387 31.290 31.883 1.00 30.17 89 ARG B C 1
ATOM 2423 O O . ARG B 1 91 ? 49.392 30.684 32.253 1.00 28.53 89 ARG B O 1
ATOM 2431 N N . VAL B 1 92 ? 47.167 30.787 31.980 1.00 28.55 90 VAL B N 1
ATOM 2432 C CA . VAL B 1 92 ? 46.921 29.455 32.521 1.00 29.99 90 VAL B CA 1
ATOM 2433 C C . VAL B 1 92 ? 47.573 28.358 31.665 1.00 29.05 90 VAL B C 1
ATOM 2434 O O . VAL B 1 92 ? 48.243 27.463 32.181 1.00 31.08 90 VAL B O 1
ATOM 2438 N N . ARG B 1 93 ? 47.409 28.445 30.350 1.00 30.39 91 ARG B N 1
ATOM 2439 C CA . ARG B 1 93 ? 48.026 27.465 29.465 1.00 31.55 91 ARG B CA 1
ATOM 2440 C C . ARG B 1 93 ? 49.545 27.590 29.517 1.00 36.90 91 ARG B C 1
ATOM 2441 O O . ARG B 1 93 ? 50.249 26.581 29.476 1.00 34.40 91 ARG B O 1
ATOM 2449 N N . GLU B 1 94 ? 50.052 28.823 29.615 1.00 28.92 92 GLU B N 1
ATOM 2450 C CA . GLU B 1 94 ? 51.514 29.037 29.694 1.00 31.86 92 GLU B CA 1
ATOM 2451 C C . GLU B 1 94 ? 52.139 28.391 30.936 1.00 29.95 92 GLU B C 1
ATOM 2452 O O . GLU B 1 94 ? 53.197 27.741 30.862 1.00 32.31 92 GLU B O 1
ATOM 2458 N N . ILE B 1 95 ? 51.497 28.601 32.074 1.00 30.22 93 ILE B N 1
ATOM 2459 C CA . ILE B 1 95 ? 51.964 28.031 33.335 1.00 30.95 93 ILE B CA 1
ATOM 2460 C C . ILE B 1 95 ? 52.014 26.511 33.276 1.00 34.77 93 ILE B C 1
ATOM 2461 O O . ILE B 1 95 ? 52.996 25.897 33.712 1.00 33.30 93 ILE B O 1
ATOM 2466 N N . SER B 1 96 ? 50.959 25.910 32.737 1.00 30.17 94 SER B N 1
ATOM 2467 C CA A SER B 1 96 ? 50.892 24.462 32.634 0.50 36.91 94 SER B CA 1
ATOM 2468 C CA B SER B 1 96 ? 50.873 24.464 32.614 0.50 35.29 94 SER B CA 1
ATOM 2469 C C . SER B 1 96 ? 52.003 23.951 31.724 1.00 38.78 94 SER B C 1
ATOM 2470 O O . SER B 1 96 ? 52.654 22.948 32.031 1.00 37.21 94 SER B O 1
ATOM 2475 N N . THR B 1 97 ? 52.234 24.652 30.618 1.00 34.36 95 THR B N 1
ATOM 2476 C CA . THR B 1 97 ? 53.281 24.248 29.667 1.00 38.98 95 THR B CA 1
ATOM 2477 C C . THR B 1 97 ? 54.702 24.403 30.231 1.00 40.97 95 THR B C 1
ATOM 2478 O O . THR B 1 97 ? 55.565 23.542 30.008 1.00 39.46 95 THR B O 1
ATOM 2482 N N . ILE B 1 98 ? 54.951 25.487 30.963 1.00 34.42 96 ILE B N 1
ATOM 2483 C CA . ILE B 1 98 ? 56.266 25.676 31.577 1.00 41.91 96 ILE B CA 1
ATOM 2484 C C . ILE B 1 98 ? 56.569 24.542 32.565 1.00 42.37 96 ILE B C 1
ATOM 2485 O O . ILE B 1 98 ? 57.652 23.965 32.558 1.00 40.40 96 ILE B O 1
ATOM 2490 N N . ILE B 1 99 ? 55.604 24.247 33.425 1.00 40.78 97 ILE B N 1
ATOM 2491 C CA . ILE B 1 99 ? 55.741 23.174 34.418 1.00 43.21 97 ILE B CA 1
ATOM 2492 C C . ILE B 1 99 ? 56.042 21.819 33.772 1.00 39.90 97 ILE B C 1
ATOM 2493 O O . ILE B 1 99 ? 56.985 21.135 34.166 1.00 41.76 97 ILE B O 1
ATOM 2498 N N . GLU B 1 100 ? 55.275 21.452 32.752 1.00 40.75 98 GLU B N 1
ATOM 2499 C CA . GLU B 1 100 ? 55.429 20.140 32.127 1.00 43.39 98 GLU B CA 1
ATOM 2500 C C . GLU B 1 100 ? 56.662 20.026 31.246 1.00 48.42 98 GLU B C 1
ATOM 2501 O O . GLU B 1 100 ? 57.443 19.079 31.379 1.00 49.46 98 GLU B O 1
ATOM 2507 N N . THR B 1 101 ? 56.835 20.988 30.346 1.00 45.82 99 THR B N 1
ATOM 2508 C CA . THR B 1 101 ? 57.881 20.904 29.332 1.00 48.03 99 THR B CA 1
ATOM 2509 C C . THR B 1 101 ? 59.252 21.286 29.873 1.00 49.99 99 THR B C 1
ATOM 2510 O O . THR B 1 101 ? 60.256 20.650 29.541 1.00 52.84 99 THR B O 1
ATOM 2514 N N . TYR B 1 102 ? 59.290 22.315 30.717 1.00 48.46 100 TYR B N 1
ATOM 2515 C CA . TYR B 1 102 ? 60.560 22.889 31.149 1.00 45.91 100 TYR B CA 1
ATOM 2516 C C . TYR B 1 102 ? 60.995 22.459 32.539 1.00 48.87 100 TYR B C 1
ATOM 2517 O O . TYR B 1 102 ? 62.151 22.694 32.926 1.00 48.21 100 TYR B O 1
ATOM 2526 N N . LEU B 1 103 ? 60.087 21.837 33.294 1.00 42.27 101 LEU B N 1
ATOM 2527 C CA . LEU B 1 103 ? 60.425 21.382 34.646 1.00 47.09 101 LEU B CA 1
ATOM 2528 C C . LEU B 1 103 ? 60.338 19.865 34.778 1.00 54.46 101 LEU B C 1
ATOM 2529 O O . LEU B 1 103 ? 61.323 19.211 35.120 1.00 53.51 101 LEU B O 1
ATOM 2534 N N . ASP B 1 104 ? 59.164 19.308 34.503 1.00 50.40 102 ASP B N 1
ATOM 2535 C CA . ASP B 1 104 ? 58.955 17.872 34.647 1.00 56.68 102 ASP B CA 1
ATOM 2536 C C . ASP B 1 104 ? 59.804 17.039 33.681 1.00 60.10 102 ASP B C 1
ATOM 2537 O O . ASP B 1 104 ? 60.504 16.121 34.104 1.00 61.79 102 ASP B O 1
ATOM 2542 N N . ILE B 1 105 ? 59.730 17.346 32.391 1.00 61.11 103 ILE B N 1
ATOM 2543 C CA . ILE B 1 105 ? 60.489 16.599 31.396 1.00 67.38 103 ILE B CA 1
ATOM 2544 C C . ILE B 1 105 ? 61.961 16.478 31.779 1.00 70.20 103 ILE B C 1
ATOM 2545 O O . ILE B 1 105 ? 62.499 15.373 31.850 1.00 71.82 103 ILE B O 1
ATOM 2550 N N . PRO B 1 106 ? 62.623 17.618 32.013 1.00 72.01 104 PRO B N 1
ATOM 2551 C CA . PRO B 1 106 ? 64.021 17.591 32.433 1.00 71.85 104 PRO B CA 1
ATOM 2552 C C . PRO B 1 106 ? 64.226 16.797 33.722 1.00 72.49 104 PRO B C 1
ATOM 2553 O O . PRO B 1 106 ? 65.156 15.996 33.810 1.00 75.66 104 PRO B O 1
ATOM 2557 N N . ALA B 1 107 ? 63.362 17.012 34.710 1.00 71.95 105 ALA B N 1
ATOM 2558 C CA . ALA B 1 107 ? 63.482 16.321 35.990 1.00 71.44 105 ALA B CA 1
ATOM 2559 C C . ALA B 1 107 ? 63.352 14.811 35.827 1.00 72.78 105 ALA B C 1
ATOM 2560 O O . ALA B 1 107 ? 63.688 14.052 36.733 1.00 74.56 105 ALA B O 1
ATOM 2562 N N . ARG B 1 108 ? 62.865 14.379 34.670 1.00 71.98 106 ARG B N 1
ATOM 2563 C CA . ARG B 1 108 ? 62.723 12.956 34.399 1.00 76.93 106 ARG B CA 1
ATOM 2564 C C . ARG B 1 108 ? 64.025 12.316 33.917 1.00 81.19 106 ARG B C 1
ATOM 2565 O O . ARG B 1 108 ? 64.046 11.140 33.552 1.00 85.79 106 ARG B O 1
ATOM 2573 N N . ARG B 1 109 ? 65.104 13.096 33.916 1.00 84.94 107 ARG B N 1
ATOM 2574 C CA . ARG B 1 109 ? 66.444 12.556 33.698 1.00 87.08 107 ARG B CA 1
ATOM 2575 C C . ARG B 1 109 ? 66.968 11.982 35.005 1.00 87.49 107 ARG B C 1
ATOM 2576 O O . ARG B 1 109 ? 67.796 11.077 35.008 1.00 88.77 107 ARG B O 1
ATOM 2584 N N . ILE B 1 110 ? 66.474 12.527 36.113 1.00 88.54 108 ILE B N 1
ATOM 2585 C CA . ILE B 1 110 ? 66.857 12.083 37.447 1.00 88.70 108 ILE B CA 1
ATOM 2586 C C . ILE B 1 110 ? 65.858 11.091 38.045 1.00 90.68 108 ILE B C 1
ATOM 2587 O O . ILE B 1 110 ? 66.089 10.560 39.130 1.00 92.57 108 ILE B O 1
ATOM 2592 N N . TYR B 1 111 ? 64.751 10.847 37.346 1.00 90.54 109 TYR B N 1
ATOM 2593 C CA . TYR B 1 111 ? 63.741 9.903 37.827 1.00 88.62 109 TYR B CA 1
ATOM 2594 C C . TYR B 1 111 ? 62.795 9.466 36.710 1.00 86.71 109 TYR B C 1
ATOM 2595 O O . TYR B 1 111 ? 63.026 8.462 36.039 1.00 81.54 109 TYR B O 1
ATOM 2604 N N . SER B 1 118 ? 75.509 10.806 35.440 1.00 121.83 116 SER B N 1
ATOM 2605 C CA . SER B 1 118 ? 74.801 10.756 36.713 1.00 123.00 116 SER B CA 1
ATOM 2606 C C . SER B 1 118 ? 75.115 11.983 37.566 1.00 124.02 116 SER B C 1
ATOM 2607 O O . SER B 1 118 ? 74.220 12.753 37.865 1.00 125.38 116 SER B O 1
ATOM 2610 N N . PRO B 1 119 ? 76.356 12.158 37.998 1.00 123.39 117 PRO B N 1
ATOM 2611 C CA . PRO B 1 119 ? 76.717 13.378 38.721 1.00 121.84 117 PRO B CA 1
ATOM 2612 C C . PRO B 1 119 ? 76.641 14.571 37.789 1.00 120.25 117 PRO B C 1
ATOM 2613 O O . PRO B 1 119 ? 76.159 15.642 38.151 1.00 118.05 117 PRO B O 1
ATOM 2617 N N . GLU B 1 120 ? 77.116 14.352 36.570 1.00 119.81 118 GLU B N 1
ATOM 2618 C CA . GLU B 1 120 ? 77.125 15.384 35.559 1.00 119.94 118 GLU B CA 1
ATOM 2619 C C . GLU B 1 120 ? 75.713 15.792 35.258 1.00 119.67 118 GLU B C 1
ATOM 2620 O O . GLU B 1 120 ? 75.416 16.956 35.123 1.00 120.02 118 GLU B O 1
ATOM 2626 N N . ILE B 1 121 ? 74.848 14.805 35.127 1.00 118.32 119 ILE B N 1
ATOM 2627 C CA . ILE B 1 121 ? 73.446 15.035 34.834 1.00 116.13 119 ILE B CA 1
ATOM 2628 C C . ILE B 1 121 ? 72.777 15.725 35.976 1.00 113.76 119 ILE B C 1
ATOM 2629 O O . ILE B 1 121 ? 71.982 16.609 35.801 1.00 113.74 119 ILE B O 1
ATOM 2634 N N . VAL B 1 122 ? 73.109 15.329 37.177 1.00 110.64 120 VAL B N 1
ATOM 2635 C CA . VAL B 1 122 ? 72.435 15.940 38.270 1.00 108.15 120 VAL B CA 1
ATOM 2636 C C . VAL B 1 122 ? 72.775 17.386 38.187 1.00 107.64 120 VAL B C 1
ATOM 2637 O O . VAL B 1 122 ? 71.944 18.223 38.434 1.00 108.98 120 VAL B O 1
ATOM 2641 N N . GLU B 1 123 ? 74.018 17.698 37.877 1.00 106.50 121 GLU B N 1
ATOM 2642 C CA . GLU B 1 123 ? 74.392 19.110 37.798 1.00 104.66 121 GLU B CA 1
ATOM 2643 C C . GLU B 1 123 ? 73.776 19.868 36.649 1.00 101.23 121 GLU B C 1
ATOM 2644 O O . GLU B 1 123 ? 73.445 21.011 36.758 1.00 100.43 121 GLU B O 1
ATOM 2650 N N . GLU B 1 124 ? 73.695 19.215 35.520 1.00 99.39 122 GLU B N 1
ATOM 2651 C CA . GLU B 1 124 ? 73.182 19.798 34.321 1.00 98.27 122 GLU B CA 1
ATOM 2652 C C . GLU B 1 124 ? 71.702 19.959 34.525 1.00 97.42 122 GLU B C 1
ATOM 2653 O O . GLU B 1 124 ? 71.107 20.950 34.140 1.00 97.55 122 GLU B O 1
ATOM 2659 N N . VAL B 1 125 ? 71.104 18.969 35.154 1.00 93.97 123 VAL B N 1
ATOM 2660 C CA . VAL B 1 125 ? 69.665 19.045 35.362 1.00 89.88 123 VAL B CA 1
ATOM 2661 C C . VAL B 1 125 ? 69.299 20.117 36.384 1.00 87.78 123 VAL B C 1
ATOM 2662 O O . VAL B 1 125 ? 68.289 20.806 36.229 1.00 89.00 123 VAL B O 1
ATOM 2666 N N . HIS B 1 126 ? 70.114 20.267 37.424 1.00 81.38 124 HIS B N 1
ATOM 2667 C CA . HIS B 1 126 ? 69.823 21.273 38.440 1.00 80.10 124 HIS B CA 1
ATOM 2668 C C . HIS B 1 126 ? 69.796 22.679 37.855 1.00 79.50 124 HIS B C 1
ATOM 2669 O O . HIS B 1 126 ? 69.030 23.530 38.308 1.00 81.07 124 HIS B O 1
ATOM 2676 N N . SER B 1 127 ? 70.636 22.931 36.857 1.00 77.11 125 SER B N 1
ATOM 2677 C CA . SER B 1 127 ? 70.700 24.262 36.261 1.00 76.14 125 SER B CA 1
ATOM 2678 C C . SER B 1 127 ? 69.500 24.529 35.351 1.00 72.88 125 SER B C 1
ATOM 2679 O O . SER B 1 127 ? 69.003 25.651 35.286 1.00 71.91 125 SER B O 1
ATOM 2682 N N . THR B 1 128 ? 69.037 23.495 34.655 1.00 72.31 126 THR B N 1
ATOM 2683 C CA . THR B 1 128 ? 67.866 23.615 33.789 1.00 71.81 126 THR B CA 1
ATOM 2684 C C . THR B 1 128 ? 66.620 23.949 34.606 1.00 67.73 126 THR B C 1
ATOM 2685 O O . THR B 1 128 ? 65.821 24.801 34.220 1.00 65.74 126 THR B O 1
ATOM 2689 N N . LEU B 1 129 ? 66.475 23.277 35.743 1.00 65.30 127 LEU B N 1
ATOM 2690 C CA . LEU B 1 129 ? 65.342 23.489 36.636 1.00 64.76 127 LEU B CA 1
ATOM 2691 C C . LEU B 1 129 ? 65.360 24.884 37.269 1.00 65.20 127 LEU B C 1
ATOM 2692 O O . LEU B 1 129 ? 64.311 25.519 37.422 1.00 65.03 127 LEU B O 1
ATOM 2697 N N . VAL B 1 130 ? 66.548 25.359 37.637 1.00 60.72 128 VAL B N 1
ATOM 2698 C CA . VAL B 1 130 ? 66.696 26.710 38.171 1.00 61.22 128 VAL B CA 1
ATOM 2699 C C . VAL B 1 130 ? 66.201 27.742 37.157 1.00 57.92 128 VAL B C 1
ATOM 2700 O O . VAL B 1 130 ? 65.443 28.652 37.490 1.00 58.08 128 VAL B O 1
ATOM 2704 N N . LYS B 1 131 ? 66.643 27.594 35.916 1.00 57.81 129 LYS B N 1
ATOM 2705 C CA . LYS B 1 131 ? 66.192 28.459 34.842 1.00 58.42 129 LYS B CA 1
ATOM 2706 C C . LYS B 1 131 ? 64.673 28.354 34.680 1.00 59.36 129 LYS B C 1
ATOM 2707 O O . LYS B 1 131 ? 63.976 29.365 34.624 1.00 60.28 129 LYS B O 1
ATOM 2713 N N . GLY B 1 132 ? 64.163 27.127 34.619 1.00 56.86 130 GLY B N 1
ATOM 2714 C CA . GLY B 1 132 ? 62.723 26.908 34.494 1.00 54.04 130 GLY B CA 1
ATOM 2715 C C . GLY B 1 132 ? 61.928 27.520 35.638 1.00 46.64 130 GLY B C 1
ATOM 2716 O O . GLY B 1 132 ? 60.854 28.091 35.430 1.00 46.97 130 GLY B O 1
ATOM 2717 N N . ILE B 1 133 ? 62.456 27.401 36.851 1.00 51.53 131 ILE B N 1
ATOM 2718 C CA . ILE B 1 133 ? 61.789 27.951 38.031 1.00 54.39 131 ILE B CA 1
ATOM 2719 C C . ILE B 1 133 ? 61.800 29.475 38.038 1.00 57.13 131 ILE B C 1
ATOM 2720 O O . ILE B 1 133 ? 60.807 30.111 38.393 1.00 58.08 131 ILE B O 1
ATOM 2725 N N . LYS B 1 134 ? 62.919 30.071 37.643 1.00 58.46 132 LYS B N 1
ATOM 2726 C CA . LYS B 1 134 ? 62.981 31.525 37.570 1.00 57.68 132 LYS B CA 1
ATOM 2727 C C . LYS B 1 134 ? 62.017 32.084 36.518 1.00 54.01 132 LYS B C 1
ATOM 2728 O O . LYS B 1 134 ? 61.494 33.187 36.679 1.00 52.98 132 LYS B O 1
ATOM 2734 N N . ALA B 1 135 ? 61.781 31.326 35.451 1.00 50.24 133 ALA B N 1
ATOM 2735 C CA . ALA B 1 135 ? 60.799 31.725 34.435 1.00 44.77 133 ALA B CA 1
ATOM 2736 C C . ALA B 1 135 ? 59.361 31.603 34.951 1.00 50.91 133 ALA B C 1
ATOM 2737 O O . ALA B 1 135 ? 58.552 32.520 34.799 1.00 51.99 133 ALA B O 1
ATOM 2739 N N . LEU B 1 136 ? 59.043 30.457 35.549 1.00 45.46 134 LEU B N 1
ATOM 2740 C CA . LEU B 1 136 ? 57.720 30.245 36.137 1.00 42.73 134 LEU B CA 1
ATOM 2741 C C . LEU B 1 136 ? 57.366 31.391 37.079 1.00 45.10 134 LEU B C 1
ATOM 2742 O O . LEU B 1 136 ? 56.223 31.877 37.109 1.00 41.21 134 LEU B O 1
ATOM 2747 N N . GLN B 1 137 ? 58.366 31.838 37.834 1.00 48.37 135 GLN B N 1
ATOM 2748 C CA . GLN B 1 137 ? 58.174 32.897 38.821 1.00 54.33 135 GLN B CA 1
ATOM 2749 C C . GLN B 1 137 ? 57.540 34.153 38.226 1.00 54.63 135 GLN B C 1
ATOM 2750 O O . GLN B 1 137 ? 56.891 34.923 38.935 1.00 55.24 135 GLN B O 1
ATOM 2756 N N . ARG B 1 138 ? 57.725 34.356 36.924 1.00 55.74 136 ARG B N 1
ATOM 2757 C CA . ARG B 1 138 ? 57.257 35.572 36.265 1.00 48.48 136 ARG B CA 1
ATOM 2758 C C . ARG B 1 138 ? 55.781 35.551 35.883 1.00 53.52 136 ARG B C 1
ATOM 2759 O O . ARG B 1 138 ? 55.208 36.597 35.560 1.00 50.17 136 ARG B O 1
ATOM 2767 N N . VAL B 1 139 ? 55.161 34.372 35.887 1.00 49.62 137 VAL B N 1
ATOM 2768 C CA . VAL B 1 139 ? 53.771 34.269 35.443 1.00 45.26 137 VAL B CA 1
ATOM 2769 C C . VAL B 1 139 ? 52.802 33.788 36.517 1.00 42.94 137 VAL B C 1
ATOM 2770 O O . VAL B 1 139 ? 51.588 33.938 36.372 1.00 39.48 137 VAL B O 1
ATOM 2774 N N . VAL B 1 140 ? 53.332 33.200 37.580 1.00 43.55 138 VAL B N 1
ATOM 2775 C CA . VAL B 1 140 ? 52.497 32.739 38.679 1.00 41.50 138 VAL B CA 1
ATOM 2776 C C . VAL B 1 140 ? 52.071 33.899 39.562 1.00 42.67 138 VAL B C 1
ATOM 2777 O O . VAL B 1 140 ? 52.790 34.900 39.686 1.00 43.37 138 VAL B O 1
ATOM 2781 N N . ARG B 1 141 ? 50.888 33.764 40.157 1.00 38.16 139 ARG B N 1
ATOM 2782 C CA . ARG B 1 141 ? 50.352 34.739 41.104 1.00 37.90 139 ARG B CA 1
ATOM 2783 C C . ARG B 1 141 ? 50.207 34.156 42.510 1.00 38.13 139 ARG B C 1
ATOM 2784 O O . ARG B 1 141 ? 50.361 34.877 43.489 1.00 40.05 139 ARG B O 1
ATOM 2792 N N . PHE B 1 142 ? 49.912 32.857 42.611 1.00 37.98 140 PHE B N 1
ATOM 2793 C CA . PHE B 1 142 ? 49.662 32.227 43.911 1.00 40.12 140 PHE B CA 1
ATOM 2794 C C . PHE B 1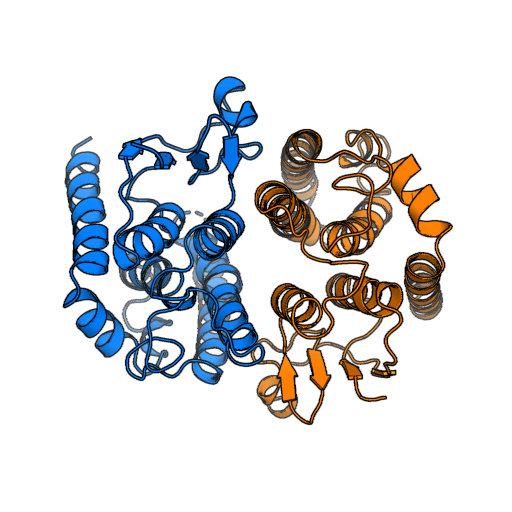 142 ? 48.775 33.122 44.782 1.00 41.12 140 PHE B C 1
ATOM 2795 O O . PHE B 1 142 ? 49.169 33.483 45.883 1.00 43.46 140 PHE B O 1
ATOM 2803 N N . SER B 1 143 ? 47.581 33.475 44.312 1.00 40.81 141 SER B N 1
ATOM 2804 C CA . SER B 1 143 ? 46.743 34.415 45.073 1.00 39.71 141 SER B CA 1
ATOM 2805 C C . SER B 1 143 ? 45.288 34.002 45.242 1.00 37.63 141 SER B C 1
ATOM 2806 O O . SER B 1 143 ? 44.381 34.756 44.870 1.00 38.17 141 SER B O 1
ATOM 2809 N N . PRO B 1 144 ? 45.047 32.819 45.825 1.00 34.47 142 PRO B N 1
ATOM 2810 C CA . PRO B 1 144 ? 46.025 31.862 46.321 1.00 31.45 142 PRO B CA 1
ATOM 2811 C C . PRO B 1 144 ? 46.382 30.759 45.320 1.00 35.13 142 PRO B C 1
ATOM 2812 O O . PRO B 1 144 ? 47.369 30.042 45.506 1.00 35.29 142 PRO B O 1
ATOM 2816 N N . TYR B 1 145 ? 45.584 30.617 44.269 1.00 33.83 143 TYR B N 1
ATOM 2817 C CA . TYR B 1 145 ? 45.832 29.589 43.269 1.00 35.28 143 TYR B CA 1
ATOM 2818 C C . TYR B 1 145 ? 46.990 29.995 42.377 1.00 36.42 143 TYR B C 1
ATOM 2819 O O . TYR B 1 145 ? 47.393 31.161 42.376 1.00 34.83 143 TYR B O 1
ATOM 2828 N N . ILE B 1 146 ? 47.532 29.043 41.617 1.00 29.93 144 ILE B N 1
ATOM 2829 C CA . ILE B 1 146 ? 48.789 29.298 40.914 1.00 32.84 144 ILE B CA 1
ATOM 2830 C C . ILE B 1 146 ? 48.721 30.455 39.893 1.00 31.90 144 ILE B C 1
ATOM 2831 O O . ILE B 1 146 ? 49.668 31.262 39.782 1.00 34.55 144 ILE B O 1
ATOM 2836 N N . ALA B 1 147 ? 47.613 30.549 39.160 1.00 31.91 145 ALA B N 1
ATOM 2837 C CA . ALA B 1 147 ? 47.454 31.619 38.158 1.00 33.90 145 ALA B CA 1
ATOM 2838 C C . ALA B 1 147 ? 46.706 32.852 38.681 1.00 39.20 145 ALA B C 1
ATOM 2839 O O . ALA B 1 147 ? 46.602 33.863 37.980 1.00 39.71 145 ALA B O 1
ATOM 2841 N N . GLY B 1 148 ? 46.164 32.772 39.891 1.00 41.22 146 GLY B N 1
ATOM 2842 C CA . GLY B 1 148 ? 45.289 33.840 40.370 1.00 38.11 146 GLY B CA 1
ATOM 2843 C C . GLY B 1 148 ? 44.382 33.455 41.519 1.00 36.60 146 GLY B C 1
ATOM 2844 O O . GLY B 1 148 ? 44.776 32.697 42.404 1.00 35.53 146 GLY B O 1
ATOM 2845 N N . ASN B 1 149 ? 43.156 33.970 41.509 1.00 34.74 147 ASN B N 1
ATOM 2846 C CA . ASN B 1 149 ? 42.300 33.818 42.673 1.00 39.55 147 ASN B CA 1
ATOM 2847 C C . ASN B 1 149 ? 41.271 32.699 42.565 1.00 33.42 147 ASN B C 1
ATOM 2848 O O . ASN B 1 149 ? 40.504 32.482 43.492 1.00 34.65 147 ASN B O 1
ATOM 2853 N N . VAL B 1 150 ? 41.269 31.982 41.442 1.00 31.71 148 VAL B N 1
ATOM 2854 C CA . VAL B 1 150 ? 40.381 30.831 41.272 1.00 34.09 148 VAL B CA 1
ATOM 2855 C C . VAL B 1 150 ? 41.123 29.610 40.722 1.00 33.27 148 VAL B C 1
ATOM 2856 O O . VAL B 1 150 ? 42.175 29.726 40.077 1.00 29.13 148 VAL B O 1
ATOM 2860 N N . PHE B 1 151 ? 40.572 28.431 40.991 1.00 31.76 149 PHE B N 1
ATOM 2861 C CA . PHE B 1 151 ? 41.181 27.176 40.517 1.00 30.71 149 PHE B CA 1
ATOM 2862 C C . PHE B 1 151 ? 41.112 27.127 38.990 1.00 25.57 149 PHE B C 1
ATOM 2863 O O . PHE B 1 151 ? 40.071 27.428 38.410 1.00 33.55 149 PHE B O 1
ATOM 2871 N N . THR B 1 152 ? 42.206 26.730 38.334 1.00 27.20 150 THR B N 1
ATOM 2872 C CA . THR B 1 152 ? 42.193 26.564 36.884 1.00 24.39 150 THR B CA 1
ATOM 2873 C C . THR B 1 152 ? 42.983 25.314 36.479 1.00 28.92 150 THR B C 1
ATOM 2874 O O . THR B 1 152 ? 43.543 24.630 37.319 1.00 27.44 150 THR B O 1
ATOM 2878 N N . LEU B 1 153 ? 43.032 25.053 35.181 1.00 27.95 151 LEU B N 1
ATOM 2879 C CA A LEU B 1 153 ? 43.839 23.964 34.629 0.50 32.40 151 LEU B CA 1
ATOM 2880 C CA B LEU B 1 153 ? 43.825 23.964 34.640 0.50 32.76 151 LEU B CA 1
ATOM 2881 C C . LEU B 1 153 ? 45.265 24.025 35.152 1.00 32.50 151 LEU B C 1
ATOM 2882 O O . LEU B 1 153 ? 45.905 22.991 35.351 1.00 30.12 151 LEU B O 1
ATOM 2891 N N . ALA B 1 154 ? 45.770 25.238 35.384 1.00 26.90 152 ALA B N 1
ATOM 2892 C CA . ALA B 1 154 ? 47.170 25.392 35.827 1.00 27.83 152 ALA B CA 1
ATOM 2893 C C . ALA B 1 154 ? 47.399 24.827 37.228 1.00 26.92 152 ALA B C 1
ATOM 2894 O O . ALA B 1 154 ? 48.499 24.414 37.552 1.00 32.61 152 ALA B O 1
ATOM 2896 N N . ASP B 1 155 ? 46.365 24.831 38.060 1.00 28.38 153 ASP B N 1
ATOM 2897 C CA . ASP B 1 155 ? 46.464 24.177 39.363 1.00 32.76 153 ASP B CA 1
ATOM 2898 C C . ASP B 1 155 ? 46.497 22.659 39.226 1.00 31.52 153 ASP B C 1
ATOM 2899 O O . ASP B 1 155 ? 47.104 21.966 40.048 1.00 33.72 153 ASP B O 1
ATOM 2904 N N . CYS B 1 156 ? 45.838 22.137 38.195 1.00 30.68 154 CYS B N 1
ATOM 2905 C CA . CYS B 1 156 ? 45.923 20.696 37.913 1.00 32.04 154 CYS B CA 1
ATOM 2906 C C . CYS B 1 156 ? 47.370 20.301 37.608 1.00 35.26 154 CYS B C 1
ATOM 2907 O O . CYS B 1 156 ? 47.918 19.363 38.202 1.00 35.45 154 CYS B O 1
ATOM 2910 N N . SER B 1 157 ? 48.003 21.029 36.697 1.00 33.12 155 SER B N 1
ATOM 2911 C CA . SER B 1 157 ? 49.397 20.761 36.353 1.00 33.14 155 SER B CA 1
ATOM 2912 C C . SER B 1 157 ? 50.337 21.085 37.505 1.00 33.70 155 SER B C 1
ATOM 2913 O O . SER B 1 157 ? 51.301 20.353 37.768 1.00 33.63 155 SER B O 1
ATOM 2916 N N . GLY B 1 158 ? 50.083 22.214 38.163 1.00 29.00 156 GLY B N 1
ATOM 2917 C CA . GLY B 1 158 ? 50.949 22.667 39.243 1.00 34.11 156 GLY B CA 1
ATOM 2918 C C . GLY B 1 158 ? 50.992 21.724 40.439 1.00 36.46 156 GLY B C 1
ATOM 2919 O O . GLY B 1 158 ? 52.065 21.327 40.881 1.00 38.58 156 GLY B O 1
ATOM 2920 N N . PHE B 1 159 ? 49.833 21.369 40.978 1.00 34.05 157 PHE B N 1
ATOM 2921 C CA . PHE B 1 159 ? 49.826 20.522 42.153 1.00 34.95 157 PHE B CA 1
ATOM 2922 C C . PHE B 1 159 ? 50.297 19.117 41.804 1.00 33.36 157 PHE B C 1
ATOM 2923 O O . PHE B 1 159 ? 50.995 18.478 42.590 1.00 36.78 157 PHE B O 1
ATOM 2931 N N . ALA B 1 160 ? 49.926 18.631 40.625 1.00 31.12 158 ALA B N 1
ATOM 2932 C CA . ALA B 1 160 ? 50.301 17.262 40.264 1.00 35.96 158 ALA B CA 1
ATOM 2933 C C . ALA B 1 160 ? 51.807 17.149 40.052 1.00 37.94 158 ALA B C 1
ATOM 2934 O O . ALA B 1 160 ? 52.450 16.246 40.589 1.00 38.35 158 ALA B O 1
ATOM 2936 N N . HIS B 1 161 ? 52.377 18.078 39.288 1.00 34.90 159 HIS B N 1
ATOM 2937 C CA . HIS B 1 161 ? 53.792 17.971 38.899 1.00 33.76 159 HIS B CA 1
ATOM 2938 C C . HIS B 1 161 ? 54.778 18.489 39.929 1.00 40.29 159 HIS B C 1
ATOM 2939 O O . HIS B 1 161 ? 55.853 17.899 40.118 1.00 36.98 159 HIS B O 1
ATOM 2946 N N . LEU B 1 162 ? 54.439 19.604 40.573 1.00 39.12 160 LEU B N 1
ATOM 2947 C CA . LEU B 1 162 ? 55.385 20.263 41.473 1.00 42.64 160 LEU B CA 1
ATOM 2948 C C . LEU B 1 162 ? 55.475 19.563 42.829 1.00 45.33 160 LEU B C 1
ATOM 2949 O O . LEU B 1 162 ? 56.498 19.650 43.501 1.00 41.09 160 LEU B O 1
ATOM 2954 N N . SER B 1 163 ? 54.408 18.887 43.244 1.00 43.10 161 SER B N 1
ATOM 2955 C CA . SER B 1 163 ? 54.452 18.155 44.515 1.00 46.58 161 SER B CA 1
ATOM 2956 C C . SER B 1 163 ? 55.416 16.979 44.367 1.00 49.67 161 SER B C 1
ATOM 2957 O O . SER B 1 163 ? 56.088 16.584 45.317 1.00 52.47 161 SER B O 1
ATOM 2960 N N . VAL B 1 164 ? 55.430 16.398 43.184 1.00 47.73 162 VAL B N 1
ATOM 2961 C CA . VAL B 1 164 ? 56.353 15.359 42.795 1.00 52.80 162 VAL B CA 1
ATOM 2962 C C . VAL B 1 164 ? 57.782 15.800 42.639 1.00 60.64 162 VAL B C 1
ATOM 2963 O O . VAL B 1 164 ? 58.701 15.118 43.009 1.00 56.43 162 VAL B O 1
ATOM 2967 N N . LEU B 1 165 ? 57.956 16.940 42.025 1.00 58.66 163 LEU B N 1
ATOM 2968 C CA . LEU B 1 165 ? 59.265 17.437 41.820 1.00 62.09 163 LEU B CA 1
ATOM 2969 C C . LEU B 1 165 ? 59.874 17.737 43.144 1.00 63.71 163 LEU B C 1
ATOM 2970 O O . LEU B 1 165 ? 60.971 17.327 43.444 1.00 63.98 163 LEU B O 1
ATOM 2975 N N . ASP B 1 166 ? 59.118 18.398 43.990 1.00 64.49 164 ASP B N 1
ATOM 2976 C CA . ASP B 1 166 ? 59.696 18.805 45.225 1.00 67.99 164 ASP B CA 1
ATOM 2977 C C . ASP B 1 166 ? 60.135 17.636 46.062 1.00 71.48 164 ASP B C 1
ATOM 2978 O O . ASP B 1 166 ? 61.265 17.551 46.453 1.00 71.98 164 ASP B O 1
ATOM 2983 N N . GLU B 1 167 ? 59.252 16.687 46.257 1.00 72.54 165 GLU B N 1
ATOM 2984 C CA . GLU B 1 167 ? 59.567 15.533 47.064 1.00 77.22 165 GLU B CA 1
ATOM 2985 C C . GLU B 1 167 ? 60.611 14.670 46.445 1.00 76.25 165 GLU B C 1
ATOM 2986 O O . GLU B 1 167 ? 61.495 14.190 47.108 1.00 78.63 165 GLU B O 1
ATOM 2992 N N . GLU B 1 168 ? 60.510 14.476 45.154 1.00 74.71 166 GLU B N 1
ATOM 2993 C CA . GLU B 1 168 ? 61.337 13.506 44.515 1.00 75.19 166 GLU B CA 1
ATOM 2994 C C . GLU B 1 168 ? 62.734 13.986 44.399 1.00 78.86 166 GLU B C 1
ATOM 2995 O O . GLU B 1 168 ? 63.617 13.256 44.023 1.00 79.00 166 GLU B O 1
ATOM 3001 N N . LEU B 1 169 ? 62.929 15.254 44.649 1.00 80.65 167 LEU B N 1
ATOM 3002 C CA . LEU B 1 169 ? 64.260 15.825 44.432 1.00 81.78 167 LEU B CA 1
ATOM 3003 C C . LEU B 1 169 ? 64.844 16.458 45.695 1.00 84.54 167 LEU B C 1
ATOM 3004 O O . LEU B 1 169 ? 65.897 17.099 45.650 1.00 83.77 167 LEU B O 1
ATOM 3009 N N . ARG B 1 170 ? 64.158 16.273 46.818 1.00 87.16 168 ARG B N 1
ATOM 3010 C CA . ARG B 1 170 ? 64.592 16.848 48.087 1.00 90.89 168 ARG B CA 1
ATOM 3011 C C . ARG B 1 170 ? 65.884 16.207 48.599 1.00 94.17 168 ARG B C 1
ATOM 3012 O O . ARG B 1 170 ? 66.648 16.844 49.328 1.00 95.48 168 ARG B O 1
ATOM 3020 N N . PRO B 1 171 ? 66.128 14.940 48.219 1.00 95.20 169 PRO B N 1
ATOM 3021 C CA . PRO B 1 171 ? 67.358 14.246 48.584 1.00 96.30 169 PRO B CA 1
ATOM 3022 C C . PRO B 1 171 ? 68.516 14.597 47.652 1.00 95.90 169 PRO B C 1
ATOM 3023 O O . PRO B 1 171 ? 69.649 14.747 48.107 1.00 96.55 169 PRO B O 1
ATOM 3027 N N . PHE B 1 172 ? 68.265 14.744 46.367 1.00 94.23 170 PHE B N 1
ATOM 3028 C CA . PHE B 1 172 ? 69.348 15.146 45.486 1.00 93.75 170 PHE B CA 1
ATOM 3029 C C . PHE B 1 172 ? 69.808 16.563 45.665 1.00 92.66 170 PHE B C 1
ATOM 3030 O O . PHE B 1 172 ? 70.921 16.874 45.347 1.00 93.92 170 PHE B O 1
ATOM 3038 N N . TYR B 1 173 ? 68.936 17.438 46.111 1.00 91.64 171 TYR B N 1
ATOM 3039 C CA . TYR B 1 173 ? 69.307 18.823 46.276 1.00 92.86 171 TYR B CA 1
ATOM 3040 C C . TYR B 1 173 ? 68.893 19.215 47.656 1.00 96.04 171 TYR B C 1
ATOM 3041 O O . TYR B 1 173 ? 67.979 19.992 47.871 1.00 95.81 171 TYR B O 1
ATOM 3050 N N . PRO B 1 174 ? 69.618 18.667 48.600 1.00 98.68 172 PRO B N 1
ATOM 3051 C CA . PRO B 1 174 ? 69.303 18.807 50.008 1.00 99.87 172 PRO B CA 1
ATOM 3052 C C . PRO B 1 174 ? 69.355 20.230 50.485 1.00 100.50 172 PRO B C 1
ATOM 3053 O O . PRO B 1 174 ? 68.473 20.624 51.224 1.00 101.56 172 PRO B O 1
ATOM 3057 N N . ASN B 1 175 ? 70.359 20.997 50.094 1.00 100.15 173 ASN B N 1
ATOM 3058 C CA . ASN B 1 175 ? 70.393 22.393 50.499 1.00 99.59 173 ASN B CA 1
ATOM 3059 C C . ASN B 1 175 ? 70.275 23.263 49.269 1.00 97.38 173 ASN B C 1
ATOM 3060 O O . ASN B 1 175 ? 70.329 24.473 49.345 1.00 96.18 173 ASN B O 1
ATOM 3065 N N . ASN B 1 176 ? 70.144 22.597 48.133 1.00 94.97 174 ASN B N 1
ATOM 3066 C CA . ASN B 1 176 ? 70.132 23.194 46.813 1.00 90.44 174 ASN B CA 1
ATOM 3067 C C . ASN B 1 176 ? 68.786 23.193 46.031 1.00 87.61 174 ASN B C 1
ATOM 3068 O O . ASN B 1 176 ? 68.801 23.437 44.829 1.00 86.58 174 ASN B O 1
ATOM 3073 N N . HIS B 1 177 ? 67.652 22.895 46.664 1.00 80.44 175 HIS B N 1
ATOM 3074 C CA . HIS B 1 177 ? 66.433 22.603 45.902 1.00 77.63 175 HIS B CA 1
ATOM 3075 C C . HIS B 1 177 ? 65.909 23.770 45.060 1.00 70.40 175 HIS B C 1
ATOM 3076 O O . HIS B 1 177 ? 65.464 24.787 45.599 1.00 67.18 175 HIS B O 1
ATOM 3083 N N . PRO B 1 178 ? 65.933 23.604 43.729 1.00 67.67 176 PRO B N 1
ATOM 3084 C CA . PRO B 1 178 ? 65.494 24.630 42.785 1.00 66.90 176 PRO B CA 1
ATOM 3085 C C . PRO B 1 178 ? 64.093 25.150 43.103 1.00 66.03 176 PRO B C 1
ATOM 3086 O O . PRO B 1 178 ? 63.836 26.351 43.006 1.00 66.37 176 PRO B O 1
ATOM 3090 N N . LEU B 1 179 ? 63.195 24.252 43.488 1.00 66.48 177 LEU B N 1
ATOM 3091 C CA . LEU B 1 179 ? 61.828 24.645 43.817 1.00 68.08 177 LEU B CA 1
ATOM 3092 C C . LEU B 1 179 ? 61.792 25.551 45.051 1.00 68.28 177 LEU B C 1
ATOM 3093 O O . LEU B 1 179 ? 60.791 26.214 45.322 1.00 69.63 177 LEU B O 1
ATOM 3098 N N . ASP B 1 180 ? 62.895 25.583 45.791 1.00 70.44 178 ASP B N 1
ATOM 3099 C CA . ASP B 1 180 ? 63.024 26.485 46.931 1.00 71.68 178 ASP B CA 1
ATOM 3100 C C . ASP B 1 180 ? 63.094 27.945 46.472 1.00 69.18 178 ASP B C 1
ATOM 3101 O O . ASP B 1 180 ? 62.845 28.866 47.250 1.00 68.10 178 ASP B O 1
ATOM 3106 N N . LEU B 1 181 ? 63.429 28.147 45.201 1.00 65.31 179 LEU B N 1
ATOM 3107 C CA . LEU B 1 181 ? 63.514 29.487 44.632 1.00 63.02 179 LEU B CA 1
ATOM 3108 C C . LEU B 1 181 ? 62.149 30.002 44.182 1.00 61.65 179 LEU B C 1
ATOM 3109 O O . LEU B 1 181 ? 61.990 31.190 43.905 1.00 52.59 179 LEU B O 1
ATOM 3114 N N . LEU B 1 182 ? 61.167 29.104 44.110 1.00 57.30 180 LEU B N 1
ATOM 3115 C CA . LEU B 1 182 ? 59.816 29.481 43.697 1.00 55.55 180 LEU B CA 1
ATOM 3116 C C . LEU B 1 182 ? 59.018 30.054 44.863 1.00 56.37 180 LEU B C 1
ATOM 3117 O O . LEU B 1 182 ? 58.407 29.319 45.647 1.00 58.19 180 LEU B O 1
ATOM 3122 N N . ASN B 1 183 ? 59.032 31.377 44.972 1.00 53.98 181 ASN B N 1
ATOM 3123 C CA A ASN B 1 183 ? 58.307 32.077 46.021 0.50 53.57 181 ASN B CA 1
ATOM 3124 C CA B ASN B 1 183 ? 58.310 32.052 46.034 0.50 53.72 181 ASN B CA 1
ATOM 3125 C C . ASN B 1 183 ? 56.808 31.798 45.941 1.00 53.03 181 ASN B C 1
ATOM 3126 O O . ASN B 1 183 ? 56.188 32.009 44.896 1.00 49.70 181 ASN B O 1
ATOM 3135 N N . GLY B 1 184 ? 56.230 31.331 47.043 1.00 50.66 182 GLY B N 1
ATOM 3136 C CA . GLY B 1 184 ? 54.798 31.065 47.102 1.00 50.98 182 GLY B CA 1
ATOM 3137 C C . GLY B 1 184 ? 54.471 29.584 47.115 1.00 49.13 182 GLY B C 1
ATOM 3138 O O . GLY B 1 184 ? 53.379 29.198 47.524 1.00 49.36 182 GLY B O 1
ATOM 3139 N N . TRP B 1 185 ? 55.428 28.758 46.696 1.00 46.78 183 TRP B N 1
ATOM 3140 C CA . TRP B 1 185 ? 55.192 27.320 46.521 1.00 49.84 183 TRP B CA 1
ATOM 3141 C C . TRP B 1 185 ? 54.852 26.529 47.787 1.00 51.54 183 TRP B C 1
ATOM 3142 O O . TRP B 1 185 ? 53.845 25.824 47.819 1.00 44.93 183 TRP B O 1
ATOM 3153 N N . LYS B 1 186 ? 55.690 26.619 48.818 1.00 52.78 184 LYS B N 1
ATOM 3154 C CA . LYS B 1 186 ? 55.447 25.857 50.042 1.00 54.11 184 LYS B CA 1
ATOM 3155 C C . LYS B 1 186 ? 54.068 26.172 50.590 1.00 48.39 184 LYS B C 1
ATOM 3156 O O . LYS B 1 186 ? 53.322 25.279 50.976 1.00 51.51 184 LYS B O 1
ATOM 3162 N N . GLU B 1 187 ? 53.736 27.456 50.603 1.00 46.47 185 GLU B N 1
ATOM 3163 C CA . GLU B 1 187 ? 52.453 27.932 51.089 1.00 45.21 185 GLU B CA 1
ATOM 3164 C C . GLU B 1 187 ? 51.273 27.528 50.181 1.00 45.06 185 GLU B C 1
ATOM 3165 O O . GLU B 1 187 ? 50.180 27.230 50.663 1.00 40.62 185 GLU B O 1
ATOM 3171 N N . TYR B 1 188 ? 51.498 27.533 48.871 1.00 42.65 186 TYR B N 1
ATOM 3172 C CA . TYR B 1 188 ? 50.497 27.056 47.917 1.00 41.72 186 TYR B CA 1
ATOM 3173 C C . TYR B 1 188 ? 50.232 25.566 48.131 1.00 38.69 186 TYR B C 1
ATOM 3174 O O . TYR B 1 188 ? 49.084 25.111 48.123 1.00 36.82 186 TYR B O 1
ATOM 3183 N N . PHE B 1 189 ? 51.314 24.812 48.295 1.00 39.99 187 PHE B N 1
ATOM 3184 C CA . PHE B 1 189 ? 51.247 23.373 48.530 1.00 41.06 187 PHE B CA 1
ATOM 3185 C C . PHE B 1 189 ? 50.423 23.050 49.778 1.00 39.99 187 PHE B C 1
ATOM 3186 O O . PHE B 1 189 ? 49.560 22.160 49.761 1.00 39.82 187 PHE B O 1
ATOM 3194 N N . VAL B 1 190 ? 50.679 23.786 50.856 1.00 40.77 188 VAL B N 1
ATOM 3195 C CA . VAL B 1 190 ? 49.918 23.636 52.094 1.00 44.43 188 VAL B CA 1
ATOM 3196 C C . VAL B 1 190 ? 48.454 23.986 51.871 1.00 42.46 188 VAL B C 1
ATOM 3197 O O . VAL B 1 190 ? 47.561 23.248 52.282 1.00 42.53 188 VAL B O 1
ATOM 3201 N N . PHE B 1 191 ? 48.209 25.127 51.236 1.00 42.54 189 PHE B N 1
ATOM 3202 C CA . PHE B 1 191 ? 46.842 25.551 50.948 1.00 39.04 189 PHE B CA 1
ATOM 3203 C C . PHE B 1 191 ? 46.079 24.513 50.108 1.00 38.12 189 PHE B C 1
ATOM 3204 O O . PHE B 1 191 ? 44.946 24.135 50.438 1.00 39.79 189 PHE B O 1
ATOM 3212 N N . MET B 1 192 ? 46.678 24.067 49.009 1.00 36.59 190 MET B N 1
ATOM 3213 C CA . MET B 1 192 ? 46.012 23.064 48.164 1.00 36.70 190 MET B CA 1
ATOM 3214 C C . MET B 1 192 ? 45.655 21.806 48.973 1.00 35.96 190 MET B C 1
ATOM 3215 O O . MET B 1 192 ? 44.567 21.254 48.823 1.00 35.08 190 MET B O 1
ATOM 3220 N N . LYS B 1 193 ? 46.564 21.371 49.841 1.00 37.99 191 LYS B N 1
ATOM 3221 C CA . LYS B 1 193 ? 46.306 20.185 50.672 1.00 39.29 191 LYS B CA 1
ATOM 3222 C C . LYS B 1 193 ? 45.140 20.338 51.654 1.00 41.70 191 LYS B C 1
ATOM 3223 O O . LYS B 1 193 ? 44.621 19.342 52.136 1.00 41.63 191 LYS B O 1
ATOM 3229 N N . THR B 1 194 ? 44.701 21.566 51.928 1.00 39.73 192 THR B N 1
ATOM 3230 C CA . THR B 1 194 ? 43.516 21.745 52.773 1.00 39.16 192 THR B CA 1
ATOM 3231 C C . THR B 1 194 ? 42.227 21.486 52.010 1.00 39.41 192 THR B C 1
ATOM 3232 O O . THR B 1 194 ? 41.178 21.270 52.625 1.00 37.24 192 THR B O 1
ATOM 3236 N N . LYS B 1 195 ? 42.306 21.502 50.676 1.00 37.03 193 LYS B N 1
ATOM 3237 C CA . LYS B 1 195 ? 41.129 21.283 49.816 1.00 37.35 193 LYS B CA 1
ATOM 3238 C C . LYS B 1 195 ? 40.850 19.787 49.622 1.00 33.21 193 LYS B C 1
ATOM 3239 O O . LYS B 1 195 ? 41.771 18.985 49.553 1.00 32.86 193 LYS B O 1
ATOM 3245 N N . ALA B 1 196 ? 39.580 19.427 49.493 1.00 32.33 194 ALA B N 1
ATOM 3246 C CA . ALA B 1 196 ? 39.183 18.022 49.446 1.00 33.63 194 ALA B CA 1
ATOM 3247 C C . ALA B 1 196 ? 39.757 17.268 48.234 1.00 36.15 194 ALA B C 1
ATOM 3248 O O . ALA B 1 196 ? 40.307 16.169 48.377 1.00 32.98 194 ALA B O 1
ATOM 3250 N N . GLY B 1 197 ? 39.659 17.866 47.047 1.00 35.65 195 GLY B N 1
ATOM 3251 C CA . GLY B 1 197 ? 40.193 17.229 45.836 1.00 31.60 195 GLY B CA 1
ATOM 3252 C C . GLY B 1 197 ? 41.687 16.968 45.910 1.00 36.51 195 GLY B C 1
ATOM 3253 O O . GLY B 1 197 ? 42.146 15.828 45.770 1.00 34.33 195 GLY B O 1
ATOM 3254 N N . PRO B 1 198 ? 42.479 18.025 46.119 1.00 32.69 196 PRO B N 1
ATOM 3255 C CA . PRO B 1 198 ? 43.901 17.740 46.168 1.00 27.67 196 PRO B CA 1
ATOM 3256 C C . PRO B 1 198 ? 44.306 16.856 47.349 1.00 31.98 196 PRO B C 1
ATOM 3257 O O . PRO B 1 198 ? 45.266 16.093 47.230 1.00 30.91 196 PRO B O 1
ATOM 3261 N N . ALA B 1 199 ? 43.598 16.946 48.475 1.00 34.08 197 ALA B N 1
ATOM 3262 C CA . ALA B 1 199 ? 43.905 16.070 49.613 1.00 36.43 197 ALA B CA 1
ATOM 3263 C C . ALA B 1 199 ? 43.670 14.596 49.258 1.00 35.76 197 ALA B C 1
ATOM 3264 O O . ALA B 1 199 ? 44.469 13.741 49.606 1.00 34.88 197 ALA B O 1
ATOM 3266 N N . LEU B 1 200 ? 42.574 14.304 48.568 1.00 35.40 198 LEU B N 1
ATOM 3267 C CA . LEU B 1 200 ? 42.341 12.937 48.095 1.00 36.52 198 LEU B CA 1
ATOM 3268 C C . LEU B 1 200 ? 43.425 12.485 47.106 1.00 41.51 198 LEU B C 1
ATOM 3269 O O . LEU B 1 200 ? 43.953 11.365 47.199 1.00 35.62 198 LEU B O 1
ATOM 3274 N N . VAL B 1 201 ? 43.770 13.351 46.151 1.00 36.26 199 VAL B N 1
ATOM 3275 C CA . VAL B 1 201 ? 44.833 12.997 45.215 1.00 37.27 199 VAL B CA 1
ATOM 3276 C C . VAL B 1 201 ? 46.130 12.655 45.933 1.00 40.35 199 VAL B C 1
ATOM 3277 O O . VAL B 1 201 ? 46.793 11.655 45.613 1.00 39.44 199 VAL B O 1
ATOM 3281 N N . GLU B 1 202 ? 46.500 13.492 46.898 1.00 36.89 200 GLU B N 1
ATOM 3282 C CA . GLU B 1 202 ? 47.730 13.283 47.668 1.00 40.61 200 GLU B CA 1
ATOM 3283 C C . GLU B 1 202 ? 47.630 11.997 48.505 1.00 41.35 200 GLU B C 1
ATOM 3284 O O . GLU B 1 202 ? 48.579 11.225 48.611 1.00 41.79 200 GLU B O 1
ATOM 3290 N N . LYS B 1 203 ? 46.471 11.777 49.102 1.00 36.40 201 LYS B N 1
ATOM 3291 C CA . LYS B 1 203 ? 46.267 10.585 49.924 1.00 44.90 201 LYS B CA 1
ATOM 3292 C C . LYS B 1 203 ? 46.461 9.300 49.100 1.00 39.10 201 LYS B C 1
ATOM 3293 O O . LYS B 1 203 ? 47.244 8.429 49.480 1.00 41.93 201 LYS B O 1
ATOM 3299 N N . ASP B 1 204 ? 45.786 9.207 47.954 1.00 35.55 202 ASP B N 1
ATOM 3300 C CA . ASP B 1 204 ? 45.925 8.023 47.101 1.00 38.89 202 ASP B CA 1
ATOM 3301 C C . ASP B 1 204 ? 47.359 7.800 46.667 1.00 41.56 202 ASP B C 1
ATOM 3302 O O . ASP B 1 204 ? 47.815 6.671 46.596 1.00 38.77 202 ASP B O 1
ATOM 3307 N N . LYS B 1 205 ? 48.076 8.880 46.365 1.00 41.96 203 LYS B N 1
ATOM 3308 C CA . LYS B 1 205 ? 49.476 8.751 45.971 1.00 44.81 203 LYS B CA 1
ATOM 3309 C C . LYS B 1 205 ? 50.354 8.229 47.112 1.00 41.11 203 LYS B C 1
ATOM 3310 O O . LYS B 1 205 ? 51.215 7.370 46.903 1.00 44.20 203 LYS B O 1
ATOM 3316 N N . GLN B 1 206 ? 50.159 8.784 48.302 1.00 42.49 204 GLN B N 1
ATOM 3317 C CA . GLN B 1 206 ? 50.900 8.362 49.490 1.00 44.96 204 GLN B CA 1
ATOM 3318 C C . GLN B 1 206 ? 50.632 6.899 49.851 1.00 45.66 204 GLN B C 1
ATOM 3319 O O . GLN B 1 206 ? 51.542 6.173 50.230 1.00 44.44 204 GLN B O 1
ATOM 3325 N N . ILE B 1 207 ? 49.380 6.477 49.737 1.00 44.41 205 ILE B N 1
ATOM 3326 C CA . ILE B 1 207 ? 49.029 5.086 49.999 1.00 47.27 205 ILE B CA 1
ATOM 3327 C C . ILE B 1 207 ? 49.769 4.170 49.035 1.00 50.08 205 ILE B C 1
ATOM 3328 O O . ILE B 1 207 ? 50.401 3.183 49.441 1.00 42.49 205 ILE B O 1
ATOM 3333 N N . LEU B 1 208 ? 49.704 4.512 47.753 1.00 46.34 206 LEU B N 1
ATOM 3334 C CA . LEU B 1 208 ? 50.353 3.715 46.737 1.00 50.75 206 LEU B CA 1
ATOM 3335 C C . LEU B 1 208 ? 51.853 3.634 47.011 1.00 55.61 206 LEU B C 1
ATOM 3336 O O . LEU B 1 208 ? 52.468 2.578 46.840 1.00 57.35 206 LEU B O 1
ATOM 3341 N N . LYS B 1 209 ? 52.440 4.738 47.466 1.00 56.53 207 LYS B N 1
ATOM 3342 C CA . LYS B 1 209 ? 53.883 4.768 47.716 1.00 56.48 207 LYS B CA 1
ATOM 3343 C C . LYS B 1 209 ? 54.301 4.019 48.987 1.00 56.51 207 LYS B C 1
ATOM 3344 O O . LYS B 1 209 ? 55.412 3.497 49.056 1.00 59.13 207 LYS B O 1
ATOM 3350 N N . LYS B 1 210 ? 53.432 3.994 49.994 1.00 48.98 208 LYS B N 1
ATOM 3351 C CA . LYS B 1 210 ? 53.665 3.158 51.171 1.00 54.99 208 LYS B CA 1
ATOM 3352 C C . LYS B 1 210 ? 53.570 1.680 50.776 1.00 54.52 208 LYS B C 1
ATOM 3353 O O . LYS B 1 210 ? 54.391 0.863 51.192 1.00 59.68 208 LYS B O 1
ATOM 3359 N N . ILE B 1 211 ? 52.566 1.356 49.964 1.00 56.53 209 ILE B N 1
ATOM 3360 C CA . ILE B 1 211 ? 52.352 -0.007 49.472 1.00 58.70 209 ILE B CA 1
ATOM 3361 C C . ILE B 1 211 ? 53.551 -0.520 48.698 1.00 65.12 209 ILE B C 1
ATOM 3362 O O . ILE B 1 211 ? 54.070 -1.600 48.980 1.00 69.58 209 ILE B O 1
ATOM 3367 N N . LEU B 1 212 ? 53.984 0.252 47.709 1.00 68.20 210 LEU B N 1
ATOM 3368 C CA . LEU B 1 212 ? 55.091 -0.163 46.863 1.00 69.43 210 LEU B CA 1
ATOM 3369 C C . LEU B 1 212 ? 56.426 -0.037 47.597 1.00 72.69 210 LEU B C 1
ATOM 3370 O O . LEU B 1 212 ? 57.454 -0.514 47.115 1.00 75.26 210 LEU B O 1
ATOM 3372 N N . ALA B 1 213 ? 56.407 0.595 48.767 1.00 70.00 211 ALA B N 1
ATOM 3373 C CA . ALA B 1 213 ? 57.618 0.724 49.568 1.00 73.15 211 ALA B CA 1
ATOM 3374 C C . ALA B 1 213 ? 57.370 0.336 51.023 1.00 76.76 211 ALA B C 1
ATOM 3375 O O . ALA B 1 213 ? 57.826 -0.713 51.484 1.00 77.37 211 ALA B O 1
#

Radius of gyration: 20.9 Å; Cα contacts (8 Å, |Δi|>4): 689; chains: 2; bounding box: 47×51×56 Å

InterPro domains:
  IPR004045 Glutathione S-transferase, N-terminal [PF13417] (4-76)
  IPR004045 Glutathione S-transferase, N-terminal [PS50404] (1-77)
  IPR010987 Glutathione S-transferase, C-terminal-like [PS50405] (83-217)
  IPR036249 Thioredoxin-like superfamily [SSF52833] (1-100)
  IPR036282 Glutathione S-transferase, C-terminal domain superfamily [SSF47616] (79-176)
  IPR040079 Glutathione transferase family [SFLDS00019] (2-165)
  IPR050983 Glutathione S-transferase Omega/HSP26 [PTHR43968] (2-194)

Solvent-accessible surface area: 18321 Å² total; per-residue (Å²): 91,129,3,74,0,23,0,8,9,77,19,9,44,0,1,4,0,0,1,1,0,36,45,18,60,20,142,46,92,47,65,159,55,68,83,36,87,118,88,118,20,23,138,38,0,7,10,2,88,21,3,0,1,32,19,92,59,97,70,2,17,28,5,18,1,0,1,18,2,1,14,81,54,36,70,82,107,20,78,1,30,18,134,62,32,55,94,5,3,25,3,26,9,0,9,40,0,0,27,51,29,2,0,67,17,0,67,133,26,32,144,89,91,116,57,35,103,90,0,22,68,54,4,28,85,0,4,122,2,0,63,96,26,18,146,35,58,54,27,0,9,13,111,92,7,4,12,0,0,0,0,0,0,2,0,0,8,16,5,11,81,65,3,129,99,80,4,101,154,70,10,3,5,93,92,5,116,27,0,102,136,5,42,96,67,0,89,107,38,90,10,0,35,74,1,32,97,38,20,88,87,24,84,121,97,92,92,182,130,86,144,4,69,0,23,0,15,0,97,18,8,48,0,2,6,0,0,2,0,0,40,41,28,65,32,118,48,88,20,50,144,55,72,78,33,99,121,76,112,23,21,127,40,1,10,11,2,90,17,4,0,0,36,23,102,59,92,70,1,14,23,6,28,4,0,0,13,2,0,22,68,48,48,70,112,115,22,75,1,22,26,127,72,36,58,48,6,2,52,2,28,7,0,9,32,1,0,31,50,36,0,0,52,18,0,94,146,26,95,100,109,130,59,42,132,102,5,34,60,49,0,21,81,0,0,122,2,0,64,93,12,18,103,32,58,59,29,0,5,8,111,91,7,3,10,0,0,0,0,0,0,2,0,0,5,14,1,6,88,57,0,96,84,95,5,84,155,82,4,1,3,84,95,5,116,18,3,106,135,3,20,88,56,0,85,106,39,89,11,1,33,63,1,26,115,23,13,65,85,50,63,162,128,92,118

B-factor: mean 50.45, std 20.19, range [18.92, 126.46]

Sequence (415 aa):
VMIKLHGASISNYVNKVKLGILEKGLEYEQIRIAPSQEEDFLKISPMGKIPVLEMDGKFIFEESGAILEFLDTIFPQTTPKLIPEDPWEEAARVREISTIIETYLDIPARRIYLSPEIVEEVHSTLVKGIKALQRVVRFSPYIAGNVFTLADCSSGFAHLSVLDEELRRPFYPNNHPLDLLNGWKEYFVFMKTKAGPALVEKDKQILKKILARRAVMIKLHGASISNYVNKVKLGILEKGLEYEQIRIAPSQEEDFLKISPMGKIPVLEMDGKFIFESGAILEFLDDTIFPQTPKKLIPEDPWEAARVREISSTIIETYLDIPARRIYSPEIVEEVHSTLVKGIKALQRVVRFSPYIAGNVFTLLADCSGFAHLSVLDEELRPFYPNNHPLDLLNNGWKEYFVFMKTKAGPALVEKDKQILKKILA